Protein AF-0000000086138116 (afdb_homodimer)

Secondary structure (DSSP, 8-state):
--SGGG-S-----TTHHHHHHHHHHHHHHHTT--HHHHTTHHHH-HHHHHHHH-TT--HHHHHHHHHHHHHHHHHHHHHHTSTTTT-HHHHHHHHHHHHHHHHS-PPPPPTTT-HHHHHHHHHHHHHHHTS-HHHHHHHHHHHHHHHHHHHHHHHHTT--PPP-HHHHHHHHHHHS--HHHHHHHHHHHT----HHHHT-HHHHHHHHHHHHHHHHHHHHHHHHHHHHHT---SHHHHHHTTT--HHHHHHHHHHHHHHHHHHHHHHHHH-----HHHHHHHHHHHHHHHHHHHHHHHHHHHSTTTSGGGHHHHHHH--------/--SGGG-S-----TTHHHHHHHHHHHHHHHTT--HHHHTTHHHH-HHHHHHHH-TT--HHHHHHHHHHHHHHHHHHHHHHTSTTTT-HHHHHHHHHHHHHHHHS-PPPPPTTT-HHHHHHHHHHHHHHHTS-HHHHHHHHHHHHHHHHHHHHHHHHTT--PPP-HHHHHHHHHHHS--HHHHHHHHHHHT----HHHHT-HHHHHHHHHHHHHHHHHHHHHHHHHHHHHT---SHHHHHHTTT--HHHHHHHHHHHHHHHHHHHHHHHHH-----HHHHHHHHHHHHHHHHHHHHHHHHHHHSTTTSGGGHHHHHHH--------

Radius of gyration: 28.91 Å; Cα contacts (8 Å, |Δi|>4): 802; chains: 2; bounding box: 52×87×68 Å

Organism: Cryphonectria parasitica (strain ATCC 38755 / EP155) (NCBI:txid660469)

Foldseek 3Di:
DCDFLNVDDFAFAPCLVVLLVVLLVVLCVLQVDDPVVSVCSSLLSLLRLLRLLANPFDSLLSNLLSLVVVLVVVVLCCCVPRPCVQPLPVLVVVLVVLLCLLVDPDDQDDSVPPSSSNSSNVSNVLLVVQDDPVLSVQLSVLSNLQSVLSSVNSVCVPPPDQDALVRLLVSQLSPVSLLNSLSSNCSRNRHDADPVLCPDPLLVLLLSLLSSLLLLLVLVLQVQVCVVVVNCSGQLNNVVVVVDDSVRSVVVSVVVNVVSSVSNVVSVVPRDDDDDPNVVVSVSSSVSSSSSSNSSNVSSLSHCPRPHPCSVVCVVVVDDDHDDD/DCDFLNVDDFAFAPCLVVLLVVLLVVLCVLQVDDPVRSVCSSLLSLLRLLRLLANPFDSLLSNLLSLVVVLVVVVLCCCVPRPCVQPLPVLVVVLVVLLCLLVDPDDQDDSVPPSSSNSSNVSNVSLVVQDDPVLSVQLSVLSNLQSVLSSVNSVCVVPPDQDALVRLLVSQLSPVSLLNSLSSNCSRNRHDADPVLCPDPLLVLLLSLLSSLLLLLVLVLQVQVCVVVVNCSGQLNNVVVVVDDSVRSVVVSVVVNVVSSVSNVVSVVPRDDPDDPNVVVSVSSSVSSSSSSNSSNVSSLSHCPRPHPCSVVCVVVVDDDHDDD

pLDDT: mean 93.48, std 6.86, range [61.19, 98.88]

InterPro domains:
  IPR008949 Isoprenoid synthase domain superfamily [G3DSA:1.10.600.10] (4-320)
  IPR008949 Isoprenoid synthase domain superfamily [SSF48576] (12-315)
  IPR034686 Terpene cyclase-like 2 [PTHR35201] (12-308)
  IPR034686 Terpene cyclase-like 2 [SFLDG01020] (8-310)

Structure (mmCIF, N/CA/C/O backbone):
data_AF-0000000086138116-model_v1
#
loop_
_entity.id
_entity.type
_entity.pdbx_description
1 polymer 'Terpene synthase'
#
loop_
_atom_site.group_PDB
_atom_site.id
_atom_site.type_symbol
_atom_site.label_atom_id
_atom_site.label_alt_id
_atom_site.label_comp_id
_atom_site.label_asym_id
_atom_site.label_entity_id
_atom_site.label_seq_id
_atom_site.pdbx_PDB_ins_code
_atom_site.Cartn_x
_atom_site.Cartn_y
_atom_site.Cartn_z
_atom_site.occupancy
_atom_site.B_iso_or_equiv
_atom_site.auth_seq_id
_atom_site.auth_comp_id
_atom_site.auth_asym_id
_atom_site.auth_atom_id
_atom_site.pdbx_PDB_model_num
ATOM 1 N N . MET A 1 1 ? -13.336 -13.117 -1.525 1 93.38 1 MET A N 1
ATOM 2 C CA . MET A 1 1 ? -12.078 -13.227 -2.262 1 93.38 1 MET A CA 1
ATOM 3 C C . MET A 1 1 ? -11.562 -11.844 -2.656 1 93.38 1 MET A C 1
ATOM 5 O O . MET A 1 1 ? -10.367 -11.68 -2.92 1 93.38 1 MET A O 1
ATOM 9 N N . PHE A 1 2 ? -12.406 -10.797 -2.779 1 92.88 2 PHE A N 1
ATOM 10 C CA . PHE A 1 2 ? -12.039 -9.43 -3.102 1 92.88 2 PHE A CA 1
ATOM 11 C C . PHE A 1 2 ? -12.156 -8.531 -1.873 1 92.88 2 PHE A C 1
ATOM 13 O O . PHE A 1 2 ? -12.891 -7.543 -1.887 1 92.88 2 PHE A O 1
ATOM 20 N N . ALA A 1 3 ? -11.539 -8.875 -0.827 1 94.94 3 ALA A N 1
ATOM 21 C CA . ALA A 1 3 ? -11.586 -8.117 0.423 1 94.94 3 ALA A CA 1
ATOM 22 C C . ALA A 1 3 ? -10.188 -7.773 0.912 1 94.94 3 ALA A C 1
ATOM 24 O O . ALA A 1 3 ? -9.203 -8.367 0.469 1 94.94 3 ALA A O 1
ATOM 25 N N . SER A 1 4 ? -10.117 -6.754 1.83 1 96.31 4 SER A N 1
ATOM 26 C CA . SER A 1 4 ? -8.867 -6.371 2.473 1 96.31 4 SER A CA 1
ATOM 27 C C . SER A 1 4 ? -7.766 -6.137 1.443 1 96.31 4 SER A C 1
ATOM 29 O O . SER A 1 4 ? -7.945 -5.355 0.504 1 96.31 4 SER A O 1
ATOM 31 N N . ILE A 1 5 ? -6.664 -6.824 1.497 1 97 5 ILE A N 1
ATOM 32 C CA . ILE A 1 5 ? -5.516 -6.562 0.633 1 97 5 ILE A CA 1
ATOM 33 C C . ILE A 1 5 ? -5.859 -6.938 -0.807 1 97 5 ILE A C 1
ATOM 35 O O . ILE A 1 5 ? -5.137 -6.574 -1.738 1 97 5 ILE A O 1
ATOM 39 N N . MET A 1 6 ? -6.957 -7.656 -1.007 1 97.56 6 MET A N 1
ATOM 40 C CA . MET A 1 6 ? -7.359 -8.102 -2.338 1 97.56 6 MET A CA 1
ATOM 41 C C . MET A 1 6 ? -8.453 -7.199 -2.906 1 97.56 6 MET A C 1
ATOM 43 O O . MET A 1 6 ? -9 -7.477 -3.975 1 97.56 6 MET A O 1
ATOM 47 N N . SER A 1 7 ? -8.828 -6.137 -2.262 1 96.38 7 SER A N 1
ATOM 48 C CA . SER A 1 7 ? -9.914 -5.266 -2.695 1 96.38 7 SER A CA 1
ATOM 49 C C . SER A 1 7 ? -9.398 -4.145 -3.594 1 96.38 7 SER A C 1
ATOM 51 O O . SER A 1 7 ? -10.188 -3.354 -4.117 1 96.38 7 SER A O 1
ATOM 53 N N . VAL A 1 8 ? -8.164 -4.086 -3.836 1 94.62 8 VAL A N 1
ATOM 54 C CA . VAL A 1 8 ? -7.566 -3.01 -4.621 1 94.62 8 VAL A CA 1
ATOM 55 C C . VAL A 1 8 ? -7.766 -3.281 -6.109 1 94.62 8 VAL A C 1
ATOM 57 O O . VAL A 1 8 ? -7.738 -4.434 -6.543 1 94.62 8 VAL A O 1
ATOM 60 N N . ASP A 1 9 ? -7.996 -2.221 -6.859 1 91.88 9 ASP A N 1
ATOM 61 C CA . ASP A 1 9 ? -7.977 -2.33 -8.312 1 91.88 9 ASP A CA 1
ATOM 62 C C . ASP A 1 9 ? -6.547 -2.367 -8.844 1 91.88 9 ASP A C 1
ATOM 64 O O . ASP A 1 9 ? -5.816 -1.376 -8.75 1 91.88 9 ASP A O 1
ATOM 68 N N . PRO A 1 10 ? -6.168 -3.496 -9.391 1 94.81 10 PRO A N 1
ATOM 69 C CA . PRO A 1 10 ? -4.754 -3.59 -9.758 1 94.81 10 PRO A CA 1
ATOM 70 C C . PRO A 1 10 ? -4.422 -2.818 -11.039 1 94.81 10 PRO A C 1
ATOM 72 O O . PRO A 1 10 ? -5.227 -2.791 -11.969 1 94.81 10 PRO A O 1
ATOM 75 N N . PRO A 1 11 ? -3.342 -2.15 -11.031 1 95 11 PRO A N 1
ATOM 76 C CA . PRO A 1 11 ? -2.861 -1.578 -12.289 1 95 11 PRO A CA 1
ATOM 77 C C . PRO A 1 11 ? -2.453 -2.645 -13.305 1 95 11 PRO A C 1
ATOM 79 O O . PRO A 1 11 ? -2.135 -3.773 -12.922 1 95 11 PRO A O 1
ATOM 82 N N . VAL A 1 12 ? -2.514 -2.246 -14.555 1 97.62 12 VAL A N 1
ATOM 83 C CA . VAL A 1 12 ? -2.119 -3.135 -15.641 1 97.62 12 VAL A CA 1
ATOM 84 C C . VAL A 1 12 ? -0.941 -2.527 -16.406 1 97.62 12 VAL A C 1
ATOM 86 O O . VAL A 1 12 ? -0.923 -1.325 -16.672 1 97.62 12 VAL A O 1
ATOM 89 N N . ASN A 1 13 ? -0.011 -3.359 -16.719 1 98.62 13 ASN A N 1
ATOM 90 C CA . ASN A 1 13 ? 1.185 -2.91 -17.422 1 98.62 13 ASN A CA 1
ATOM 91 C C . ASN A 1 13 ? 0.837 -2.266 -18.75 1 98.62 13 ASN A C 1
ATOM 93 O O . ASN A 1 13 ? 0.052 -2.818 -19.531 1 98.62 13 ASN A O 1
ATOM 97 N N . LYS A 1 14 ? 1.437 -1.126 -19.062 1 97.88 14 LYS A N 1
ATOM 98 C CA . LYS A 1 14 ? 1.101 -0.346 -20.25 1 97.88 14 LYS A CA 1
ATOM 99 C C . LYS A 1 14 ? 1.494 -1.088 -21.531 1 97.88 14 LYS A C 1
ATOM 101 O O . LYS A 1 14 ? 0.984 -0.788 -22.609 1 97.88 14 LYS A O 1
ATOM 106 N N . HIS A 1 15 ? 2.324 -2.072 -21.453 1 98.62 15 HIS A N 1
ATOM 107 C CA . HIS A 1 15 ? 2.816 -2.795 -22.625 1 98.62 15 HIS A CA 1
ATOM 108 C C . HIS A 1 15 ? 2 -4.059 -22.875 1 98.62 15 HIS A C 1
ATOM 110 O O . HIS A 1 15 ? 2.352 -4.867 -23.734 1 98.62 15 HIS A O 1
ATOM 116 N N . HIS A 1 16 ? 0.944 -4.242 -22.141 1 98.44 16 HIS A N 1
ATOM 117 C CA . HIS A 1 16 ? 0.145 -5.461 -22.125 1 98.44 16 HIS A CA 1
ATOM 118 C C . HIS A 1 16 ? -0.207 -5.918 -23.531 1 98.44 16 HIS A C 1
AT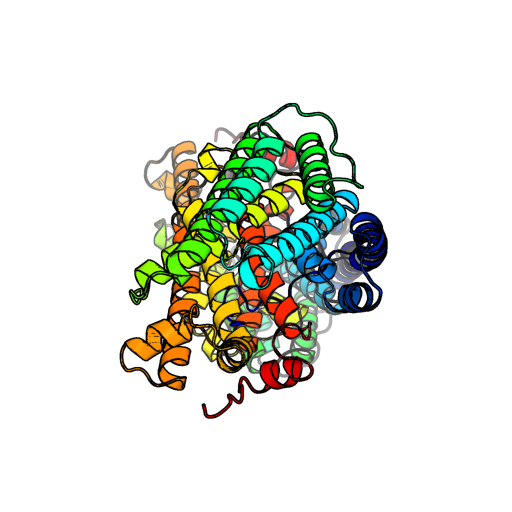OM 120 O O . HIS A 1 16 ? 0.127 -7.035 -23.922 1 98.44 16 HIS A O 1
ATOM 126 N N . GLU A 1 17 ? -0.745 -5.051 -24.344 1 98 17 GLU A N 1
ATOM 127 C CA . GLU A 1 17 ? -1.281 -5.43 -25.641 1 98 17 GLU A CA 1
ATOM 128 C C . GLU A 1 17 ? -0.167 -5.848 -26.594 1 98 17 GLU A C 1
ATOM 130 O O . GLU A 1 17 ? -0.293 -6.852 -27.312 1 98 17 GLU A O 1
ATOM 135 N N . LYS A 1 18 ? 0.854 -5.074 -26.656 1 98.5 18 LYS A N 1
ATOM 136 C CA . LYS A 1 18 ? 1.974 -5.387 -27.531 1 98.5 18 LYS A CA 1
ATOM 137 C C . LYS A 1 18 ? 2.615 -6.719 -27.156 1 98.5 18 LYS A C 1
ATOM 139 O O . LYS A 1 18 ? 2.832 -7.574 -28.016 1 98.5 18 LYS A O 1
ATOM 144 N N . VAL A 1 19 ? 2.896 -6.914 -25.906 1 98.69 19 VAL A N 1
ATOM 145 C CA . VAL A 1 19 ? 3.582 -8.109 -25.438 1 98.69 19 VAL A CA 1
ATOM 146 C C . VAL A 1 19 ? 2.686 -9.328 -25.625 1 98.69 19 VAL A C 1
ATOM 148 O O . VAL A 1 19 ? 3.166 -10.414 -25.953 1 98.69 19 VAL A O 1
ATOM 151 N N . LYS A 1 20 ? 1.427 -9.133 -25.391 1 98.31 20 LYS A N 1
ATOM 152 C CA . LYS A 1 20 ? 0.468 -10.219 -25.594 1 98.31 20 LYS A CA 1
ATOM 153 C C . LYS A 1 20 ? 0.568 -10.773 -27.016 1 98.31 20 LYS A C 1
ATOM 155 O O . LYS A 1 20 ? 0.755 -11.984 -27.203 1 98.31 20 LYS A O 1
ATOM 160 N N . ARG A 1 21 ? 0.521 -9.922 -27.984 1 98.12 21 ARG A N 1
ATOM 161 C CA . ARG A 1 21 ? 0.552 -10.336 -29.375 1 98.12 21 ARG A CA 1
ATOM 162 C C . ARG A 1 21 ? 1.861 -11.047 -29.719 1 98.12 21 ARG A C 1
ATOM 164 O O . ARG A 1 21 ? 1.858 -12.094 -30.359 1 98.12 21 ARG A O 1
ATOM 171 N N . GLU A 1 22 ? 2.898 -10.5 -29.234 1 98.44 22 GLU A N 1
ATOM 172 C CA . GLU A 1 22 ? 4.219 -11.055 -29.531 1 98.44 22 GLU A CA 1
ATOM 173 C C . GLU A 1 22 ? 4.406 -12.414 -28.875 1 98.44 22 GLU A C 1
ATOM 175 O O . GLU A 1 22 ? 4.914 -13.352 -29.5 1 98.44 22 GLU A O 1
ATOM 180 N N . ALA A 1 23 ? 4.043 -12.523 -27.641 1 98.62 23 ALA A N 1
ATOM 181 C CA . ALA A 1 23 ? 4.219 -13.758 -26.891 1 98.62 23 ALA A CA 1
ATOM 182 C C . ALA A 1 23 ? 3.344 -14.875 -27.453 1 98.62 23 ALA A C 1
ATOM 184 O O . ALA A 1 23 ? 3.777 -16.031 -27.547 1 98.62 23 ALA A O 1
ATOM 185 N N . GLU A 1 24 ? 2.133 -14.555 -27.812 1 98.19 24 GLU A N 1
ATOM 186 C CA . GLU A 1 24 ? 1.207 -15.539 -28.344 1 98.19 24 GLU A CA 1
ATOM 187 C C . GLU A 1 24 ? 1.712 -16.094 -29.672 1 98.19 24 GLU A C 1
ATOM 189 O O . GLU A 1 24 ? 1.676 -17.312 -29.906 1 98.19 24 GLU A O 1
ATOM 194 N N . THR A 1 25 ? 2.152 -15.203 -30.531 1 98.12 25 THR A N 1
ATOM 195 C CA . THR A 1 25 ? 2.705 -15.633 -31.812 1 98.12 25 THR A CA 1
ATOM 196 C C . THR A 1 25 ? 3.91 -16.547 -31.594 1 98.12 25 THR A C 1
ATOM 198 O O . THR A 1 25 ? 4.02 -17.594 -32.25 1 98.12 25 THR A O 1
ATOM 201 N N . TRP A 1 26 ? 4.723 -16.188 -30.766 1 98.31 26 TRP A N 1
ATOM 202 C CA . TRP A 1 26 ? 5.965 -16.906 -30.516 1 98.31 26 TRP A CA 1
ATOM 203 C C . TRP A 1 26 ? 5.676 -18.297 -29.922 1 98.31 26 TRP A C 1
ATOM 205 O O . TRP A 1 26 ? 6.266 -19.281 -30.359 1 98.31 26 TRP A O 1
ATOM 215 N N . ILE A 1 27 ? 4.809 -18.391 -28.938 1 98.38 27 ILE A N 1
ATOM 216 C CA . ILE A 1 27 ? 4.582 -19.641 -28.25 1 98.38 27 ILE A CA 1
ATOM 217 C C . ILE A 1 27 ? 3.883 -20.641 -29.172 1 98.38 27 ILE A C 1
ATOM 219 O O . ILE A 1 27 ? 4.172 -21.828 -29.156 1 98.38 27 ILE A O 1
ATOM 223 N N . ILE A 1 28 ? 2.934 -20.141 -30 1 98 28 ILE A N 1
ATOM 224 C CA . ILE A 1 28 ? 2.221 -20.969 -30.969 1 98 28 ILE A CA 1
ATOM 225 C C . ILE A 1 28 ? 3.209 -21.578 -31.953 1 98 28 ILE A C 1
ATOM 227 O O . ILE A 1 28 ? 3.154 -22.781 -32.25 1 98 28 ILE A O 1
ATOM 231 N N . LYS A 1 29 ? 4.09 -20.75 -32.406 1 97.31 29 LYS A N 1
ATOM 232 C CA . LYS A 1 29 ? 5.094 -21.203 -33.375 1 97.31 29 LYS A CA 1
ATOM 233 C C . LYS A 1 29 ? 6.094 -22.156 -32.719 1 97.31 29 LYS A C 1
ATOM 235 O O . LYS A 1 29 ? 6.41 -23.203 -33.281 1 97.31 29 LYS A O 1
ATOM 240 N N . THR A 1 30 ? 6.605 -21.844 -31.594 1 97.5 30 THR A N 1
ATOM 241 C CA . THR A 1 30 ? 7.664 -22.578 -30.906 1 97.5 30 THR A CA 1
ATOM 242 C C . THR A 1 30 ? 7.18 -23.969 -30.484 1 97.5 30 THR A C 1
ATOM 244 O O . THR A 1 30 ? 7.906 -24.953 -30.625 1 97.5 30 THR A O 1
ATOM 247 N N . LEU A 1 31 ? 5.941 -24.047 -30.016 1 97.19 31 LEU A N 1
ATOM 248 C CA . LEU A 1 31 ? 5.406 -25.328 -29.562 1 97.19 31 LEU A CA 1
ATOM 249 C C . LEU A 1 31 ? 4.715 -26.062 -30.703 1 97.19 31 LEU A C 1
ATOM 251 O O . LEU A 1 31 ? 4.219 -27.172 -30.516 1 97.19 31 LEU A O 1
ATOM 255 N N . LYS A 1 32 ? 4.645 -25.469 -31.844 1 96.25 32 LYS A N 1
ATOM 256 C CA . LYS A 1 32 ? 4.004 -26.047 -33.031 1 96.25 32 LYS A CA 1
ATOM 257 C C . LYS A 1 32 ? 2.582 -26.5 -32.688 1 96.25 32 LYS A C 1
ATOM 259 O O . LYS A 1 32 ? 2.221 -27.656 -32.969 1 96.25 32 LYS A O 1
ATOM 264 N N . LEU A 1 33 ? 1.856 -25.625 -32.125 1 96.5 33 LEU A N 1
ATOM 265 C CA . LEU A 1 33 ? 0.501 -25.953 -31.703 1 96.5 33 LEU A CA 1
ATOM 266 C C . LEU A 1 33 ? -0.414 -26.156 -32.906 1 96.5 33 LEU A C 1
ATOM 268 O O . LEU A 1 33 ? -0.307 -25.438 -33.906 1 96.5 33 LEU A O 1
ATOM 272 N N . LYS A 1 34 ? -1.22 -27.172 -32.719 1 94.94 34 LYS A N 1
ATOM 273 C CA . LYS A 1 34 ? -2.25 -27.391 -33.719 1 94.94 34 LYS A CA 1
ATOM 274 C C . LYS A 1 34 ? -3.309 -26.297 -33.688 1 94.94 34 LYS A C 1
ATOM 276 O O . LYS A 1 34 ? -3.387 -25.547 -32.688 1 94.94 34 LYS A O 1
ATOM 281 N N . GLU A 1 35 ? -3.98 -26.266 -34.656 1 94.38 35 GLU A N 1
ATOM 282 C CA . GLU A 1 35 ? -4.969 -25.203 -34.844 1 94.38 35 GLU A CA 1
ATOM 283 C C . GLU A 1 35 ? -5.906 -25.125 -33.625 1 94.38 35 GLU A C 1
ATOM 285 O O . GLU A 1 35 ? -6.191 -24.031 -33.125 1 94.38 35 GLU A O 1
ATOM 290 N N . GLU A 1 36 ? -6.41 -26.234 -33.281 1 92.5 36 GLU A N 1
ATOM 291 C CA . GLU A 1 36 ? -7.359 -26.266 -32.188 1 92.5 36 GLU A CA 1
ATOM 292 C C . GLU A 1 36 ? -6.734 -25.719 -30.891 1 92.5 36 GLU A C 1
ATOM 294 O O . GLU A 1 36 ? -7.379 -24.984 -30.141 1 92.5 36 GLU A O 1
ATOM 299 N N . GLU A 1 37 ? -5.543 -26.047 -30.641 1 92.5 37 GLU A N 1
ATOM 300 C CA . GLU A 1 37 ? -4.82 -25.578 -29.453 1 92.5 37 GLU A CA 1
ATOM 301 C C . GLU A 1 37 ? -4.453 -24.109 -29.578 1 92.5 37 GLU A C 1
ATOM 303 O O . GLU A 1 37 ? -4.52 -23.359 -28.609 1 92.5 37 GLU A O 1
ATOM 308 N N . ALA A 1 38 ? -4.027 -23.719 -30.75 1 95.62 38 ALA A N 1
ATOM 309 C CA . ALA A 1 38 ? -3.621 -22.344 -31 1 95.62 38 ALA A CA 1
ATOM 310 C C . ALA A 1 38 ? -4.781 -21.375 -30.781 1 95.62 38 ALA A C 1
ATOM 312 O O . ALA A 1 38 ? -4.574 -20.25 -30.328 1 95.62 38 ALA A O 1
ATOM 313 N N . ARG A 1 39 ? -5.922 -21.828 -31.016 1 93.81 39 ARG A N 1
ATOM 314 C CA . ARG A 1 39 ? -7.105 -20.984 -30.891 1 93.81 39 ARG A CA 1
ATOM 315 C C . ARG A 1 39 ? -7.41 -20.688 -29.422 1 93.81 39 ARG A C 1
ATOM 317 O O . ARG A 1 39 ? -8.086 -19.719 -29.109 1 93.81 39 ARG A O 1
ATOM 324 N N . LYS A 1 40 ? -6.867 -21.453 -28.547 1 91.88 40 LYS A N 1
ATOM 325 C CA . LYS A 1 40 ? -7.125 -21.297 -27.125 1 91.88 40 LYS A CA 1
ATOM 326 C C . LYS A 1 40 ? -6.172 -20.281 -26.5 1 91.88 40 LYS A C 1
ATOM 328 O O . LYS A 1 40 ? -6.445 -19.75 -25.422 1 91.88 40 LYS A O 1
ATOM 333 N N . ILE A 1 41 ? -5.117 -20 -27.188 1 95.44 41 ILE A N 1
ATOM 334 C CA . ILE A 1 41 ? -4.027 -19.219 -26.609 1 95.44 41 ILE A CA 1
ATOM 335 C C . ILE A 1 41 ? -4.496 -17.797 -26.344 1 95.44 41 ILE A C 1
ATOM 337 O O . ILE A 1 41 ? -4.363 -17.281 -25.234 1 95.44 41 ILE A O 1
ATOM 341 N N . PRO A 1 42 ? -5.152 -17.141 -27.297 1 92.69 42 PRO A N 1
ATOM 342 C CA . PRO A 1 42 ? -5.602 -15.766 -27.031 1 92.69 42 PRO A CA 1
ATOM 343 C C . PRO A 1 42 ? -6.648 -15.688 -25.922 1 92.69 42 PRO A C 1
ATOM 345 O O . PRO A 1 42 ? -6.719 -14.695 -25.203 1 92.69 42 PRO A O 1
ATOM 348 N N . LYS A 1 43 ? -7.332 -16.719 -25.734 1 90.44 43 LYS A N 1
ATOM 349 C CA . LYS A 1 43 ? -8.391 -16.734 -24.734 1 90.44 43 LYS A CA 1
ATOM 350 C C . LYS A 1 43 ? -7.809 -16.812 -23.328 1 90.44 43 LYS A C 1
ATOM 352 O O . LYS A 1 43 ? -8.43 -16.359 -22.359 1 90.44 43 LYS A O 1
ATOM 357 N N . MET A 1 44 ? -6.66 -17.344 -23.234 1 92.25 44 MET A N 1
ATOM 358 C CA . MET A 1 44 ? -6.008 -17.469 -21.938 1 92.25 44 MET A CA 1
ATOM 359 C C . MET A 1 44 ? -5.516 -16.109 -21.422 1 92.25 44 MET A C 1
ATOM 361 O O . MET A 1 44 ? -5.52 -15.859 -20.219 1 92.25 44 MET A O 1
ATOM 365 N N . ASP A 1 45 ? -5.07 -15.227 -22.359 1 94.62 45 ASP A N 1
ATOM 366 C CA . ASP A 1 45 ? -4.559 -13.891 -22.062 1 94.62 45 ASP A CA 1
ATOM 367 C C . ASP A 1 45 ? -3.637 -13.906 -20.859 1 94.62 45 ASP A C 1
ATOM 369 O O . ASP A 1 45 ? -3.836 -13.141 -19.906 1 94.62 45 ASP A O 1
ATOM 373 N N . LEU A 1 46 ? -2.619 -14.688 -20.891 1 97.44 46 LEU A N 1
ATOM 374 C CA . LEU A 1 46 ? -1.66 -14.773 -19.797 1 97.44 46 LEU A CA 1
ATOM 375 C C . LEU A 1 46 ? -0.89 -13.469 -19.641 1 97.44 46 LEU A C 1
ATOM 377 O O . LEU A 1 46 ? -0.34 -13.188 -18.562 1 97.44 46 LEU A O 1
ATOM 381 N N . ALA A 1 47 ? -0.904 -12.688 -20.656 1 98.19 47 ALA A N 1
ATOM 382 C CA . ALA A 1 47 ? -0.286 -11.367 -20.562 1 98.19 47 ALA A CA 1
ATOM 383 C C . ALA A 1 47 ? -1.028 -10.484 -19.562 1 98.19 47 ALA A C 1
ATOM 385 O O . ALA A 1 47 ? -0.421 -9.641 -18.906 1 98.19 47 ALA A O 1
ATOM 386 N N . TYR A 1 48 ? -2.297 -10.711 -19.469 1 97.62 48 TYR A N 1
ATOM 387 C CA . TYR A 1 48 ? -3.09 -9.922 -18.531 1 97.62 48 TYR A CA 1
ATOM 388 C C . TYR A 1 48 ? -2.676 -10.211 -17.094 1 97.62 48 TYR A C 1
ATOM 390 O O . TYR A 1 48 ? -2.438 -9.289 -16.312 1 97.62 48 TYR A O 1
ATOM 398 N N . VAL A 1 49 ? -2.562 -11.453 -16.688 1 97.75 49 VAL A N 1
ATOM 399 C CA . VAL A 1 49 ? -2.143 -11.812 -15.336 1 97.75 49 VAL A CA 1
ATOM 400 C C . VAL A 1 49 ? -0.744 -11.266 -15.062 1 97.75 49 VAL A C 1
ATOM 402 O O . VAL A 1 49 ? -0.501 -10.664 -14.016 1 97.75 49 VAL A O 1
ATOM 405 N N . ALA A 1 50 ? 0.119 -11.438 -16.016 1 98.69 50 ALA A N 1
ATOM 406 C CA . ALA A 1 50 ? 1.484 -10.938 -15.875 1 98.69 50 ALA A CA 1
ATOM 407 C C . ALA A 1 50 ? 1.501 -9.422 -15.711 1 98.69 50 ALA A C 1
ATOM 409 O O . ALA A 1 50 ? 2.322 -8.875 -14.969 1 98.69 50 ALA A O 1
ATOM 410 N N . SER A 1 51 ? 0.601 -8.75 -16.406 1 98.75 51 SER A N 1
ATOM 411 C CA . SER A 1 51 ? 0.543 -7.293 -16.375 1 98.75 51 SER A CA 1
ATOM 412 C C . SER A 1 51 ? 0.15 -6.785 -14.992 1 98.75 51 SER A C 1
ATOM 414 O O . SER A 1 51 ? 0.507 -5.672 -14.609 1 98.75 51 SER A O 1
ATOM 416 N N . ILE A 1 52 ? -0.568 -7.594 -14.289 1 98.44 52 ILE A N 1
ATOM 417 C CA . ILE A 1 52 ? -0.94 -7.242 -12.922 1 98.44 52 ILE A CA 1
ATOM 418 C C . ILE A 1 52 ? 0.212 -7.562 -11.977 1 98.44 52 ILE A C 1
ATOM 420 O O . ILE A 1 52 ? 0.454 -6.832 -11.016 1 98.44 52 ILE A O 1
ATOM 424 N N . TRP A 1 53 ? 0.957 -8.656 -12.281 1 98.69 53 TRP A N 1
ATOM 425 C CA . TRP A 1 53 ? 2.102 -9.039 -11.461 1 98.69 53 TRP A CA 1
ATOM 426 C C . TRP A 1 53 ? 3.18 -7.965 -11.5 1 98.69 53 TRP A C 1
ATOM 428 O O . TRP A 1 53 ? 3.807 -7.672 -10.477 1 98.69 53 TRP A O 1
ATOM 438 N N . VAL A 1 54 ? 3.373 -7.387 -12.719 1 98.69 54 VAL A N 1
ATOM 439 C CA . VAL A 1 54 ? 4.527 -6.512 -12.906 1 98.69 54 VAL A CA 1
ATOM 440 C C . VAL A 1 54 ? 4.102 -5.254 -13.664 1 98.69 54 VAL A C 1
ATOM 442 O O . VAL A 1 54 ? 4.613 -4.977 -14.75 1 98.69 54 VAL A O 1
ATOM 445 N N . PRO A 1 55 ? 3.291 -4.438 -13.039 1 98.19 55 PRO A N 1
ATOM 446 C CA . PRO A 1 55 ? 2.666 -3.305 -13.727 1 98.19 55 PRO A CA 1
ATOM 447 C C . PRO A 1 55 ? 3.68 -2.258 -14.18 1 98.19 55 PRO A C 1
ATOM 449 O O . PRO A 1 55 ? 3.436 -1.535 -15.148 1 98.19 55 PRO A O 1
ATOM 452 N N . ASP A 1 56 ? 4.84 -2.209 -13.562 1 96.81 56 ASP A N 1
ATOM 453 C CA . ASP A 1 56 ? 5.797 -1.151 -13.875 1 96.81 56 ASP A CA 1
ATOM 454 C C . ASP A 1 56 ? 6.992 -1.705 -14.648 1 96.81 56 ASP A C 1
ATOM 456 O O . ASP A 1 56 ? 7.969 -0.991 -14.883 1 96.81 56 ASP A O 1
ATOM 460 N N . ALA A 1 57 ? 6.926 -2.93 -14.938 1 98.31 57 ALA A N 1
ATOM 461 C CA . ALA A 1 57 ? 8.039 -3.545 -15.648 1 98.31 57 ALA A CA 1
ATOM 462 C C . ALA A 1 57 ? 8.148 -2.996 -17.062 1 98.31 57 ALA A C 1
ATOM 464 O O . ALA A 1 57 ? 7.148 -2.602 -17.672 1 98.31 57 ALA A O 1
ATOM 465 N N . ASP A 1 58 ? 9.336 -2.994 -17.625 1 98.31 58 ASP A N 1
ATOM 466 C CA . ASP A 1 58 ? 9.531 -2.652 -19.031 1 98.31 58 ASP A CA 1
ATOM 467 C C . ASP A 1 58 ? 9.055 -3.783 -19.938 1 98.31 58 ASP A C 1
ATOM 469 O O . ASP A 1 58 ? 8.602 -4.824 -19.453 1 98.31 58 ASP A O 1
ATOM 473 N N . GLU A 1 59 ? 9.125 -3.564 -21.188 1 98.31 59 GLU A N 1
ATOM 474 C CA . GLU A 1 59 ? 8.609 -4.5 -22.172 1 98.31 59 GLU A CA 1
ATOM 475 C C . GLU A 1 59 ? 9.281 -5.867 -22.047 1 98.31 59 GLU A C 1
ATOM 477 O O . GLU A 1 59 ? 8.602 -6.898 -22.047 1 98.31 59 GLU A O 1
ATOM 482 N N . GLU A 1 60 ? 10.562 -5.887 -21.922 1 98.06 60 GLU A N 1
ATOM 483 C CA . GLU A 1 60 ? 11.305 -7.141 -21.828 1 98.06 60 GLU A CA 1
ATOM 484 C C . GLU A 1 60 ? 10.945 -7.891 -20.547 1 98.06 60 GLU A C 1
ATOM 486 O O . GLU A 1 60 ? 10.836 -9.117 -20.547 1 98.06 60 GLU A O 1
ATOM 491 N N . GLY A 1 61 ? 10.852 -7.184 -19.469 1 98.5 61 GLY A N 1
ATOM 492 C CA . GLY A 1 61 ? 10.453 -7.801 -18.219 1 98.5 61 GLY A CA 1
ATOM 493 C C . GLY A 1 61 ? 9.086 -8.461 -18.281 1 98.5 61 GLY A C 1
ATOM 494 O O . GLY A 1 61 ? 8.922 -9.602 -17.844 1 98.5 61 GLY A O 1
ATOM 495 N N . LEU A 1 62 ? 8.141 -7.742 -18.797 1 98.88 62 LEU A N 1
ATOM 496 C CA . LEU A 1 62 ? 6.805 -8.297 -18.953 1 98.88 62 LEU A CA 1
ATOM 497 C C . LEU A 1 62 ? 6.824 -9.508 -19.891 1 98.88 62 LEU A C 1
ATOM 499 O O . LEU A 1 62 ? 6.199 -10.531 -19.594 1 98.88 62 LEU A O 1
ATOM 503 N N . ARG A 1 63 ? 7.566 -9.391 -20.984 1 98.81 63 ARG A N 1
ATOM 504 C CA . ARG A 1 63 ? 7.645 -10.445 -21.984 1 98.81 63 ARG A CA 1
ATOM 505 C C . ARG A 1 63 ? 8.18 -11.742 -21.375 1 98.81 63 ARG A C 1
ATOM 507 O O . ARG A 1 63 ? 7.625 -12.82 -21.609 1 98.81 63 ARG A O 1
ATOM 514 N N . MET A 1 64 ? 9.211 -11.602 -20.625 1 98.62 64 MET A N 1
ATOM 515 C CA . MET A 1 64 ? 9.812 -12.773 -19.984 1 98.62 64 MET A CA 1
ATOM 516 C C . MET A 1 64 ? 8.82 -13.453 -19.047 1 98.62 64 MET A C 1
ATOM 518 O O . MET A 1 64 ? 8.711 -14.68 -19.047 1 98.62 64 MET A O 1
ATOM 522 N N . VAL A 1 65 ? 8.062 -12.727 -18.281 1 98.75 65 VAL A N 1
ATOM 523 C CA . VAL A 1 65 ? 7.082 -13.273 -17.344 1 98.75 65 VAL A CA 1
ATOM 524 C C . VAL A 1 65 ? 5.984 -14 -18.125 1 98.75 65 VAL A C 1
ATOM 526 O O . VAL A 1 65 ? 5.562 -15.094 -17.75 1 98.75 65 VAL A O 1
ATOM 529 N N . VAL A 1 66 ? 5.539 -13.414 -19.188 1 98.81 66 VAL A N 1
ATOM 530 C CA . VAL A 1 66 ? 4.48 -14.008 -20 1 98.81 66 VAL A CA 1
ATOM 531 C C . VAL A 1 66 ? 4.969 -15.328 -20.609 1 98.81 66 VAL A C 1
ATOM 533 O O . VAL A 1 66 ? 4.246 -16.328 -20.594 1 98.81 66 VAL A O 1
ATOM 536 N N . ASP A 1 67 ? 6.172 -15.297 -21.156 1 98.75 67 ASP A N 1
ATOM 537 C CA . ASP A 1 67 ? 6.738 -16.516 -21.734 1 98.75 67 ASP A CA 1
ATOM 538 C C . ASP A 1 67 ? 6.848 -17.625 -20.688 1 98.75 67 ASP A C 1
ATOM 540 O O . ASP A 1 67 ? 6.566 -18.781 -20.969 1 98.75 67 ASP A O 1
ATOM 544 N N . TRP A 1 68 ? 7.273 -17.25 -19.531 1 98.75 68 TRP A N 1
ATOM 545 C CA . TRP A 1 68 ? 7.367 -18.219 -18.438 1 98.75 68 TRP A CA 1
ATOM 546 C C . TRP A 1 68 ? 5.992 -18.781 -18.078 1 98.75 68 TRP A C 1
ATOM 548 O O . TRP A 1 68 ? 5.852 -19.969 -17.797 1 98.75 68 TRP A O 1
ATOM 558 N N . LEU A 1 69 ? 5.016 -17.922 -18.047 1 98.56 69 LEU A N 1
ATOM 559 C CA . LEU A 1 69 ? 3.654 -18.344 -17.75 1 98.56 69 LEU A CA 1
ATOM 560 C C . LEU A 1 69 ? 3.168 -19.375 -18.781 1 98.56 69 LEU A C 1
ATOM 562 O O . LEU A 1 69 ? 2.541 -20.359 -18.422 1 98.56 69 LEU A O 1
ATOM 566 N N . TYR A 1 70 ? 3.438 -19.094 -20.031 1 98.19 70 TYR A N 1
ATOM 567 C CA . TYR A 1 70 ? 3.078 -20.078 -21.031 1 98.19 70 TYR A CA 1
ATOM 568 C C . TYR A 1 70 ? 3.801 -21.406 -20.781 1 98.19 70 TYR A C 1
ATOM 570 O O . TYR A 1 70 ? 3.205 -22.469 -20.891 1 98.19 70 TYR A O 1
ATOM 578 N N . TRP A 1 71 ? 5.047 -21.281 -20.469 1 98.38 71 TRP A N 1
ATOM 579 C CA . TRP A 1 71 ? 5.789 -22.516 -20.172 1 98.38 71 TRP A CA 1
ATOM 580 C C . TRP A 1 71 ? 5.109 -23.312 -19.062 1 98.38 71 TRP A C 1
ATOM 582 O O . TRP A 1 71 ? 4.832 -24.5 -19.234 1 98.38 71 TRP A O 1
ATOM 592 N N . ILE A 1 72 ? 4.883 -22.688 -17.938 1 97.56 72 ILE A N 1
ATOM 593 C CA . ILE A 1 72 ? 4.434 -23.438 -16.766 1 97.56 72 ILE A CA 1
ATOM 594 C C . ILE A 1 72 ? 3.033 -23.984 -17.031 1 97.56 72 ILE A C 1
ATOM 596 O O . ILE A 1 72 ? 2.699 -25.078 -16.562 1 97.56 72 ILE A O 1
ATOM 600 N N . PHE A 1 73 ? 2.182 -23.312 -17.781 1 95 73 PHE A N 1
ATOM 601 C CA . PHE A 1 73 ? 0.849 -23.812 -18.109 1 95 73 PHE A CA 1
ATOM 602 C C . PHE A 1 73 ? 0.931 -25.094 -18.922 1 95 73 PHE A C 1
ATOM 604 O O . PHE A 1 73 ? 0.244 -26.078 -18.609 1 95 73 PHE A O 1
ATOM 611 N N . PHE A 1 74 ? 1.767 -25.109 -19.922 1 95.75 74 PHE A N 1
ATOM 612 C CA . PHE A 1 74 ? 1.916 -26.297 -20.75 1 95.75 74 PHE A CA 1
ATOM 613 C C . PHE A 1 74 ? 2.668 -27.391 -20 1 95.75 74 PHE A C 1
ATOM 615 O O . PHE A 1 74 ? 2.398 -28.578 -20.188 1 95.75 74 PHE A O 1
ATOM 622 N N . PHE A 1 75 ? 3.623 -26.938 -19.203 1 96.31 75 PHE A N 1
ATOM 623 C CA . PHE A 1 75 ? 4.375 -27.875 -18.391 1 96.31 75 PHE A CA 1
ATOM 624 C C . PHE A 1 75 ? 3.457 -28.594 -17.406 1 96.31 75 PHE A C 1
ATOM 626 O O . PHE A 1 75 ? 3.453 -29.828 -17.344 1 96.31 75 PHE A O 1
ATOM 633 N N . ASP A 1 76 ? 2.699 -27.875 -16.672 1 92.62 76 ASP A N 1
ATOM 634 C CA . ASP A 1 76 ? 1.77 -28.391 -15.68 1 92.62 76 ASP A CA 1
ATOM 635 C C . ASP A 1 76 ? 0.74 -29.328 -16.328 1 92.62 76 ASP A C 1
ATOM 637 O O . ASP A 1 76 ? 0.354 -30.328 -15.734 1 92.62 76 ASP A O 1
ATOM 641 N N . ASP A 1 77 ? 0.279 -28.984 -17.5 1 89.75 77 ASP A N 1
ATOM 642 C CA . ASP A 1 77 ? -0.737 -29.75 -18.203 1 89.75 77 ASP A CA 1
ATOM 643 C C . ASP A 1 77 ? -0.272 -31.188 -18.438 1 89.75 77 ASP A C 1
ATOM 645 O O . ASP A 1 77 ? -1.086 -32.125 -18.469 1 89.75 77 ASP A O 1
ATOM 649 N N . GLN A 1 78 ? 1.027 -31.359 -18.594 1 92 78 GLN A N 1
ATOM 650 C CA . GLN A 1 78 ? 1.559 -32.688 -18.812 1 92 78 GLN A CA 1
ATOM 651 C C . GLN A 1 78 ? 1.284 -33.594 -17.625 1 92 78 GLN A C 1
ATOM 653 O O . GLN A 1 78 ? 1.079 -34.812 -17.781 1 92 78 GLN A O 1
ATOM 658 N N . PHE A 1 79 ? 1.25 -33.031 -16.484 1 88.88 79 PHE A N 1
ATOM 659 C CA . PHE A 1 79 ? 1.125 -33.781 -15.242 1 88.88 79 PHE A CA 1
ATOM 660 C C . PHE A 1 79 ? -0.336 -33.906 -14.828 1 88.88 79 PHE A C 1
ATOM 662 O O . PHE A 1 79 ? -0.716 -34.875 -14.148 1 88.88 79 PHE A O 1
ATOM 669 N N . ASP A 1 80 ? -1.156 -33.031 -15.172 1 82.12 80 ASP A N 1
ATOM 670 C CA . ASP A 1 80 ? -2.559 -32.969 -14.773 1 82.12 80 ASP A CA 1
ATOM 671 C C . ASP A 1 80 ? -3.434 -33.781 -15.711 1 82.12 80 ASP A C 1
ATOM 673 O O . ASP A 1 80 ? -4.25 -34.594 -15.258 1 82.12 80 ASP A O 1
ATOM 677 N N . GLU A 1 81 ? -3.273 -33.562 -17 1 80.94 81 GLU A N 1
ATOM 678 C CA . GLU A 1 81 ? -4.184 -34.156 -17.969 1 80.94 81 GLU A CA 1
ATOM 679 C C . GLU A 1 81 ? -3.414 -34.844 -19.094 1 80.94 81 GLU A C 1
ATOM 681 O O . GLU A 1 81 ? -4.004 -35.562 -19.922 1 80.94 81 GLU A O 1
ATOM 686 N N . GLY A 1 82 ? -2.092 -34.719 -19.016 1 86.12 82 GLY A N 1
ATOM 687 C CA . GLY A 1 82 ? -1.309 -35.219 -20.125 1 86.12 82 GLY A CA 1
ATOM 688 C C . GLY A 1 82 ? -0.679 -36.562 -19.859 1 86.12 82 GLY A C 1
ATOM 689 O O . GLY A 1 82 ? -1.218 -37.375 -19.094 1 86.12 82 GLY A O 1
ATOM 690 N N . HIS A 1 83 ? 0.311 -36.812 -20.641 1 89.69 83 HIS A N 1
ATOM 691 C CA . HIS A 1 83 ? 0.908 -38.156 -20.734 1 89.69 83 HIS A CA 1
ATOM 692 C C . HIS A 1 83 ? 1.657 -38.5 -19.453 1 89.69 83 HIS A C 1
ATOM 694 O O . HIS A 1 83 ? 1.968 -39.656 -19.203 1 89.69 83 HIS A O 1
ATOM 700 N N . LEU A 1 84 ? 1.841 -37.531 -18.547 1 90.19 84 LEU A N 1
ATOM 701 C CA . LEU A 1 84 ? 2.623 -37.812 -17.344 1 90.19 84 LEU A CA 1
ATOM 702 C C . LEU A 1 84 ? 1.712 -38 -16.125 1 90.19 84 LEU A C 1
ATOM 704 O O . LEU A 1 84 ? 2.182 -38.344 -15.039 1 90.19 84 LEU A O 1
ATOM 708 N N . LYS A 1 85 ? 0.512 -37.844 -16.281 1 84.31 85 LYS A N 1
ATOM 709 C CA . LYS A 1 85 ? -0.462 -37.875 -15.195 1 84.31 85 LYS A CA 1
ATOM 710 C C . LYS A 1 85 ? -0.366 -39.188 -14.43 1 84.31 85 LYS A C 1
ATOM 712 O O . LYS A 1 85 ? -0.488 -39.219 -13.203 1 84.31 85 LYS A O 1
ATOM 717 N N . ASP A 1 86 ? -0.12 -40.312 -15.125 1 84.06 86 ASP A N 1
ATOM 718 C CA . ASP A 1 86 ? -0.064 -41.625 -14.508 1 84.06 86 ASP A CA 1
ATOM 719 C C . ASP A 1 86 ? 1.295 -42.281 -14.734 1 84.06 86 ASP A C 1
ATOM 721 O O . ASP A 1 86 ? 1.387 -43.5 -14.859 1 84.06 86 ASP A O 1
ATOM 725 N N . ASP A 1 87 ? 2.305 -41.5 -14.891 1 89.19 87 ASP A N 1
ATOM 726 C CA . ASP A 1 87 ? 3.646 -42 -15.164 1 89.19 87 ASP A CA 1
ATOM 727 C C . ASP A 1 87 ? 4.68 -41.344 -14.242 1 89.19 87 ASP A C 1
ATOM 729 O O . ASP A 1 87 ? 5.461 -40.5 -14.68 1 89.19 87 ASP A O 1
ATOM 733 N N . PRO A 1 88 ? 4.699 -41.812 -12.984 1 88.88 88 PRO A N 1
ATOM 734 C CA . PRO A 1 88 ? 5.617 -41.219 -12.016 1 88.88 88 PRO A CA 1
ATOM 735 C C . PRO A 1 88 ? 7.07 -41.219 -12.492 1 88.88 88 PRO A C 1
ATOM 737 O O . PRO A 1 88 ? 7.82 -40.281 -12.219 1 88.88 88 PRO A O 1
ATOM 740 N N . LYS A 1 89 ? 7.441 -42.344 -13.102 1 93 89 LYS A N 1
ATOM 741 C CA . LYS A 1 89 ? 8.812 -42.406 -13.602 1 93 89 LYS A CA 1
ATOM 742 C C . LYS A 1 89 ? 9.078 -41.344 -14.664 1 93 89 LYS A C 1
ATOM 744 O O . LYS A 1 89 ? 10.094 -40.656 -14.625 1 93 89 LYS A O 1
ATOM 749 N N . GLY A 1 90 ? 8.156 -41.281 -15.648 1 93.81 90 GLY A N 1
ATOM 750 C CA . GLY A 1 90 ? 8.281 -40.25 -16.672 1 93.81 90 GLY A CA 1
ATOM 751 C C . GLY A 1 90 ? 8.242 -38.844 -16.125 1 93.81 90 GLY A C 1
ATOM 752 O O . GLY A 1 90 ? 8.953 -37.969 -16.594 1 93.81 90 GLY A O 1
ATOM 753 N N . ALA A 1 91 ? 7.379 -38.688 -15.148 1 93.25 91 ALA A N 1
ATOM 754 C CA . ALA A 1 91 ? 7.273 -37.375 -14.492 1 93.25 91 ALA A CA 1
ATOM 755 C C . ALA A 1 91 ? 8.602 -36.969 -13.859 1 93.25 91 ALA A C 1
ATOM 757 O O . ALA A 1 91 ? 9.055 -35.844 -14.031 1 93.25 91 ALA A O 1
ATOM 758 N N . LYS A 1 92 ? 9.188 -37.844 -13.148 1 94.44 92 LYS A N 1
ATOM 759 C CA . LYS A 1 92 ? 10.469 -37.594 -12.5 1 94.44 92 LYS A CA 1
ATOM 760 C C . LYS A 1 92 ? 11.555 -37.25 -13.523 1 94.44 92 LYS A C 1
ATOM 762 O O . LYS A 1 92 ? 12.383 -36.375 -13.305 1 94.44 92 LYS A O 1
ATOM 767 N N . GLU A 1 93 ? 11.578 -37.969 -14.609 1 95.5 93 GLU A N 1
ATOM 768 C CA . GLU A 1 93 ? 12.562 -37.75 -15.664 1 95.5 93 GLU A CA 1
ATOM 769 C C . GLU A 1 93 ? 12.398 -36.375 -16.297 1 95.5 93 GLU A C 1
ATOM 771 O O . GLU A 1 93 ? 13.383 -35.656 -16.531 1 95.5 93 GLU A O 1
ATOM 776 N N . GLU A 1 94 ? 11.164 -36.031 -16.578 1 94.88 94 GLU A N 1
ATOM 777 C CA . GLU A 1 94 ? 10.891 -34.75 -17.172 1 94.88 94 GLU A CA 1
ATOM 778 C C . GLU A 1 94 ? 11.297 -33.594 -16.234 1 94.88 94 GLU A C 1
ATOM 780 O O . GLU A 1 94 ? 11.898 -32.625 -16.656 1 94.88 94 GLU A O 1
ATOM 785 N N . ILE A 1 95 ? 11.023 -33.75 -14.977 1 95.44 95 ILE A N 1
ATOM 786 C CA . ILE A 1 95 ? 11.352 -32.75 -13.969 1 95.44 95 ILE A CA 1
ATOM 787 C C . ILE A 1 95 ? 12.867 -32.625 -13.844 1 95.44 95 ILE A C 1
ATOM 789 O O . ILE A 1 95 ? 13.406 -31.516 -13.828 1 95.44 95 ILE A O 1
ATOM 793 N N . SER A 1 96 ? 13.5 -33.719 -13.75 1 94.75 96 SER A N 1
ATOM 794 C CA . SER A 1 96 ? 14.953 -33.719 -13.633 1 94.75 96 SER A CA 1
ATOM 795 C C . SER A 1 96 ? 15.609 -33.062 -14.828 1 94.75 96 SER A C 1
ATOM 797 O O . SER A 1 96 ? 16.562 -32.281 -14.672 1 94.75 96 SER A O 1
ATOM 799 N N . ALA A 1 97 ? 15.125 -33.406 -16.016 1 94.62 97 ALA A N 1
ATOM 800 C CA . ALA A 1 97 ? 15.672 -32.812 -17.234 1 94.62 97 ALA A CA 1
ATOM 801 C C . ALA A 1 97 ? 15.445 -31.297 -17.266 1 94.62 97 ALA A C 1
ATOM 803 O O . ALA A 1 97 ? 16.328 -30.547 -17.672 1 94.62 97 ALA A O 1
ATOM 804 N N . THR A 1 98 ? 14.312 -30.859 -16.859 1 95.56 98 THR A N 1
ATOM 805 C CA . THR A 1 98 ? 13.977 -29.438 -16.844 1 95.56 98 THR A CA 1
ATOM 806 C C . THR A 1 98 ? 14.844 -28.688 -15.844 1 95.56 98 THR A C 1
ATOM 808 O O . THR A 1 98 ? 15.43 -27.656 -16.172 1 95.56 98 THR A O 1
ATOM 811 N N . LEU A 1 99 ? 15 -29.203 -14.625 1 95.25 99 LEU A N 1
ATOM 812 C CA . LEU A 1 99 ? 15.758 -28.547 -13.57 1 95.25 99 LEU A CA 1
ATOM 813 C C . LEU A 1 99 ? 17.25 -28.516 -13.906 1 95.25 99 LEU A C 1
ATOM 815 O O . LEU A 1 99 ? 17.969 -27.594 -13.523 1 95.25 99 LEU A O 1
ATOM 819 N N . SER A 1 100 ? 17.672 -29.5 -14.641 1 95 100 SER A N 1
ATOM 820 C CA . SER A 1 100 ? 19.078 -29.578 -15.016 1 95 100 SER A CA 1
ATOM 821 C C . SER A 1 100 ? 19.469 -28.406 -15.914 1 95 100 SER A C 1
ATOM 823 O O . SER A 1 100 ? 20.641 -28.047 -15.969 1 95 100 SER A O 1
ATOM 825 N N . ILE A 1 101 ? 18.5 -27.859 -16.609 1 95.31 101 ILE A N 1
ATOM 826 C CA . ILE A 1 101 ? 18.734 -26.703 -17.453 1 95.31 101 ILE A CA 1
ATOM 827 C C . ILE A 1 101 ? 19.281 -25.562 -16.609 1 95.31 101 ILE A C 1
ATOM 829 O O . ILE A 1 101 ? 20.141 -24.781 -17.078 1 95.31 101 ILE A O 1
ATOM 833 N N . MET A 1 102 ? 18.891 -25.422 -15.391 1 95.06 102 MET A N 1
ATOM 834 C CA . MET A 1 102 ? 19.234 -24.297 -14.539 1 95.06 102 MET A CA 1
ATOM 835 C C . MET A 1 102 ? 20.562 -24.531 -13.828 1 95.06 102 MET A C 1
ATOM 837 O O . MET A 1 102 ? 21.172 -23.594 -13.312 1 95.06 102 MET A O 1
ATOM 841 N N . THR A 1 103 ? 21.062 -25.688 -13.742 1 86.44 103 THR A N 1
ATOM 842 C CA . THR A 1 103 ? 22.25 -26 -12.953 1 86.44 103 THR A CA 1
ATOM 843 C C . THR A 1 103 ? 23.406 -26.391 -13.859 1 86.44 103 THR A C 1
ATOM 845 O O . THR A 1 103 ? 24.531 -26.547 -13.391 1 86.44 103 THR A O 1
ATOM 848 N N . SER A 1 104 ? 23.016 -26.609 -15.055 1 76.56 104 SER A N 1
ATOM 849 C CA . SER A 1 104 ? 24.062 -27.094 -15.961 1 76.56 104 SER A CA 1
ATOM 850 C C . SER A 1 104 ? 24.328 -26.094 -17.078 1 76.56 104 SER A C 1
ATOM 852 O O . SER A 1 104 ? 23.5 -25.234 -17.359 1 76.56 104 SER A O 1
ATOM 854 N N . ASN A 1 105 ? 25.531 -26.047 -17.453 1 76.19 105 ASN A N 1
ATOM 855 C CA . ASN A 1 105 ? 25.891 -25.281 -18.641 1 76.19 105 ASN A CA 1
ATOM 856 C C . ASN A 1 105 ? 25.641 -26.078 -19.906 1 76.19 105 ASN A C 1
ATOM 858 O O . ASN A 1 105 ? 26.578 -26.484 -20.594 1 76.19 105 ASN A O 1
ATOM 862 N N . GLN A 1 106 ? 24.469 -26.344 -20.078 1 75.56 106 GLN A N 1
ATOM 863 C CA . GLN A 1 106 ? 24.141 -27.156 -21.234 1 75.56 106 GLN A CA 1
ATOM 864 C C . GLN A 1 106 ? 23.969 -26.312 -22.484 1 75.56 106 GLN A C 1
ATOM 866 O O . GLN A 1 106 ? 23.766 -25.094 -22.406 1 75.56 106 GLN A O 1
ATOM 871 N N . ALA A 1 107 ? 24.156 -27.094 -23.625 1 80 107 ALA A N 1
ATOM 872 C CA . ALA A 1 107 ? 23.938 -26.469 -24.922 1 80 107 ALA A CA 1
ATOM 873 C C . ALA A 1 107 ? 22.469 -26.094 -25.109 1 80 107 ALA A C 1
ATOM 875 O O . ALA A 1 107 ? 21.594 -26.641 -24.438 1 80 107 ALA A O 1
ATOM 876 N N . PHE A 1 108 ? 22.359 -25.078 -25.891 1 83.44 108 PHE A N 1
ATOM 877 C CA . PHE A 1 108 ? 21 -24.641 -26.219 1 83.44 108 PHE A CA 1
ATOM 878 C C . PHE A 1 108 ? 20.172 -25.812 -26.766 1 83.44 108 PHE A C 1
ATOM 880 O O . PHE A 1 108 ? 20.656 -26.578 -27.609 1 83.44 108 PHE A O 1
ATOM 887 N N . ILE A 1 109 ? 19.062 -25.984 -26.219 1 89.56 109 ILE A N 1
ATOM 888 C CA . ILE A 1 109 ? 18.156 -27.062 -26.578 1 89.56 109 ILE A CA 1
ATOM 889 C C . ILE A 1 109 ? 17.438 -26.734 -27.891 1 89.56 109 ILE A C 1
ATOM 891 O O . ILE A 1 109 ? 16.859 -25.656 -28.016 1 89.56 109 ILE A O 1
ATOM 895 N N . ALA A 1 110 ? 17.453 -27.703 -28.781 1 89.88 110 ALA A N 1
ATOM 896 C CA . ALA A 1 110 ? 16.797 -27.516 -30.078 1 89.88 110 ALA A CA 1
ATOM 897 C C . ALA A 1 110 ? 15.281 -27.531 -29.938 1 89.88 110 ALA A C 1
ATOM 899 O O . ALA A 1 110 ? 14.727 -28.406 -29.266 1 89.88 110 ALA A O 1
ATOM 900 N N . VAL A 1 111 ? 14.688 -26.578 -30.469 1 91.75 111 VAL A N 1
ATOM 901 C CA . VAL A 1 111 ? 13.242 -26.375 -30.359 1 91.75 111 VAL A CA 1
ATOM 902 C C . VAL A 1 111 ? 12.5 -27.578 -30.906 1 91.75 111 VAL A C 1
ATOM 904 O O . VAL A 1 111 ? 11.453 -27.969 -30.391 1 91.75 111 VAL A O 1
ATOM 907 N N . ASP A 1 112 ? 13.055 -28.312 -31.953 1 92.38 112 ASP A N 1
ATOM 908 C CA . ASP A 1 112 ? 12.391 -29.422 -32.625 1 92.38 112 ASP A CA 1
ATOM 909 C C . ASP A 1 112 ? 12.422 -30.688 -31.766 1 92.38 112 ASP A C 1
ATOM 911 O O . ASP A 1 112 ? 11.539 -31.547 -31.859 1 92.38 112 ASP A O 1
ATOM 915 N N . GLU A 1 113 ? 13.305 -30.781 -30.891 1 91.56 113 GLU A N 1
ATOM 916 C CA . GLU A 1 113 ? 13.453 -31.969 -30.078 1 91.56 113 GLU A CA 1
ATOM 917 C C . GLU A 1 113 ? 12.664 -31.844 -28.781 1 91.56 113 GLU A C 1
ATOM 919 O O . GLU A 1 113 ? 11.914 -32.75 -28.406 1 91.56 113 GLU A O 1
ATOM 924 N N . TYR A 1 114 ? 12.836 -30.828 -28.031 1 93.88 114 TYR A N 1
ATOM 925 C CA . TYR A 1 114 ? 12.164 -30.594 -26.75 1 93.88 114 TYR A CA 1
ATOM 926 C C . TYR A 1 114 ? 11.648 -29.156 -26.672 1 93.88 114 TYR A C 1
ATOM 928 O O . TYR A 1 114 ? 12.219 -28.328 -25.969 1 93.88 114 TYR A O 1
ATOM 936 N N . PRO A 1 115 ? 10.516 -28.891 -27.297 1 96.19 115 PRO A N 1
ATOM 937 C CA . PRO A 1 115 ? 10.031 -27.516 -27.422 1 96.19 115 PRO A CA 1
ATOM 938 C C . PRO A 1 115 ? 9.781 -26.859 -26.062 1 96.19 115 PRO A C 1
ATOM 940 O O . PRO A 1 115 ? 10.133 -25.688 -25.859 1 96.19 115 PRO A O 1
ATOM 943 N N . LEU A 1 116 ? 9.203 -27.578 -25.141 1 96.56 116 LEU A N 1
ATOM 944 C CA . LEU A 1 116 ? 8.883 -26.984 -23.844 1 96.56 116 LEU A CA 1
ATOM 945 C C . LEU A 1 116 ? 10.156 -26.688 -23.062 1 96.56 116 LEU A C 1
ATOM 947 O O . LEU A 1 116 ? 10.242 -25.656 -22.375 1 96.56 116 LEU A O 1
ATOM 951 N N . ARG A 1 117 ? 11.133 -27.531 -23.094 1 96.38 117 ARG A N 1
ATOM 952 C CA . ARG A 1 117 ? 12.414 -27.281 -22.422 1 96.38 117 ARG A CA 1
ATOM 953 C C . ARG A 1 117 ? 13.148 -26.125 -23.078 1 96.38 117 ARG A C 1
ATOM 955 O O . ARG A 1 117 ? 13.859 -25.375 -22.406 1 96.38 117 ARG A O 1
ATOM 962 N N . HIS A 1 118 ? 12.961 -26.047 -24.422 1 96.62 118 HIS A N 1
ATOM 963 C CA . HIS A 1 118 ? 13.523 -24.906 -25.125 1 96.62 118 HIS A CA 1
ATOM 964 C C . HIS A 1 118 ? 12.953 -23.594 -24.594 1 96.62 118 HIS A C 1
ATOM 966 O O . HIS A 1 118 ? 13.688 -22.641 -24.375 1 96.62 118 HIS A O 1
ATOM 972 N N . VAL A 1 119 ? 11.641 -23.562 -24.453 1 97.88 119 VAL A N 1
ATOM 973 C CA . VAL A 1 119 ? 10.992 -22.375 -23.906 1 97.88 119 VAL A CA 1
ATOM 974 C C . VAL A 1 119 ? 11.539 -22.078 -22.516 1 97.88 119 VAL A C 1
ATOM 976 O O . VAL A 1 119 ? 11.875 -20.938 -22.203 1 97.88 119 VAL A O 1
ATOM 979 N N . PHE A 1 120 ? 11.68 -23.062 -21.688 1 98 120 PHE A N 1
ATOM 980 C CA . PHE A 1 120 ? 12.18 -22.891 -20.328 1 98 120 PHE A CA 1
ATOM 981 C C . PHE A 1 120 ? 13.609 -22.359 -20.328 1 98 120 PHE A C 1
ATOM 983 O O . PHE A 1 120 ? 13.945 -21.453 -19.578 1 98 120 PHE A O 1
ATOM 990 N N . GLN A 1 121 ? 14.438 -22.953 -21.141 1 97.06 121 GLN A N 1
ATOM 991 C CA . GLN A 1 121 ? 15.828 -22.5 -21.219 1 97.06 121 GLN A CA 1
ATOM 992 C C . GLN A 1 121 ? 15.914 -21.047 -21.641 1 97.06 121 GLN A C 1
ATOM 994 O O . GLN A 1 121 ? 16.766 -20.297 -21.156 1 97.06 121 GLN A O 1
ATOM 999 N N . SER A 1 122 ? 15.086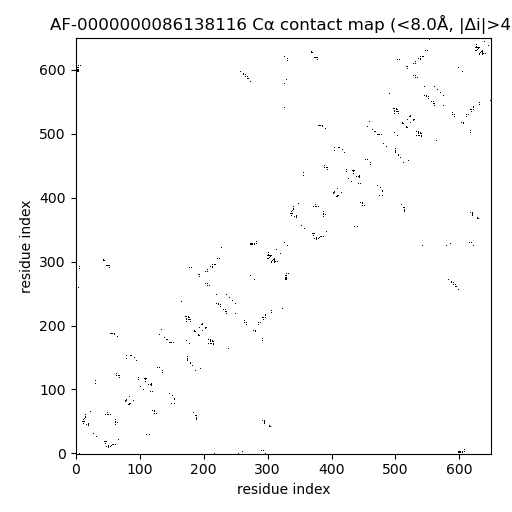 -20.703 -22.562 1 96.38 122 SER A N 1
ATOM 1000 C CA . SER A 1 122 ? 15.047 -19.312 -23 1 96.38 122 SER A CA 1
ATOM 1001 C C . SER A 1 122 ? 14.719 -18.375 -21.828 1 96.38 122 SER A C 1
ATOM 1003 O O . SER A 1 122 ? 15.352 -17.328 -21.672 1 96.38 122 SER A O 1
ATOM 1005 N N . THR A 1 123 ? 13.75 -18.734 -21 1 97.56 123 THR A N 1
ATOM 1006 C CA . THR A 1 123 ? 13.367 -17.906 -19.859 1 97.56 123 THR A CA 1
ATOM 1007 C C . THR A 1 123 ? 14.492 -17.859 -18.828 1 97.56 123 THR A C 1
ATOM 1009 O O . THR A 1 123 ? 14.812 -16.797 -18.297 1 97.56 123 THR A O 1
ATOM 1012 N N . TRP A 1 124 ? 15.125 -18.953 -18.641 1 97.31 124 TRP A N 1
ATOM 1013 C CA . TRP A 1 124 ? 16.219 -19.016 -17.672 1 97.31 124 TRP A CA 1
ATOM 1014 C C . TRP A 1 124 ? 17.391 -18.156 -18.109 1 97.31 124 TRP A C 1
ATOM 1016 O O . TRP A 1 124 ? 17.953 -17.406 -17.297 1 97.31 124 TRP A O 1
ATOM 1026 N N . THR A 1 125 ? 17.734 -18.234 -19.375 1 95.88 125 THR A N 1
ATOM 1027 C CA . THR A 1 125 ? 18.828 -17.438 -19.906 1 95.88 125 THR A CA 1
ATOM 1028 C C . THR A 1 125 ? 18.562 -15.945 -19.766 1 95.88 125 THR A C 1
ATOM 1030 O O . THR A 1 125 ? 19.438 -15.188 -19.359 1 95.88 125 THR A O 1
ATOM 1033 N N . ARG A 1 126 ? 17.406 -15.562 -20.078 1 96.81 126 ARG A N 1
ATOM 1034 C CA . ARG A 1 126 ? 17.016 -14.156 -19.938 1 96.81 126 ARG A CA 1
ATOM 1035 C C . ARG A 1 126 ? 17.016 -13.727 -18.484 1 96.81 126 ARG A C 1
ATOM 1037 O O . ARG A 1 126 ? 17.438 -12.617 -18.156 1 96.81 126 ARG A O 1
ATOM 1044 N N . PHE A 1 127 ? 16.516 -14.609 -17.578 1 97.81 127 PHE A N 1
ATOM 1045 C CA . PHE A 1 127 ? 16.5 -14.32 -16.141 1 97.81 127 PHE A CA 1
ATOM 1046 C C . PHE A 1 127 ? 17.906 -14.031 -15.641 1 97.81 127 PHE A C 1
ATOM 1048 O O . PHE A 1 127 ? 18.125 -13.109 -14.852 1 97.81 127 PHE A O 1
ATOM 1055 N N . GLN A 1 128 ? 18.875 -14.75 -16.125 1 96.62 128 GLN A N 1
ATOM 1056 C CA . GLN A 1 128 ? 20.25 -14.641 -15.672 1 96.62 128 GLN A CA 1
ATOM 1057 C C . GLN A 1 128 ? 20.875 -13.32 -16.125 1 96.62 128 GLN A C 1
ATOM 1059 O O . GLN A 1 128 ? 21.781 -12.805 -15.477 1 96.62 128 GLN A O 1
ATOM 1064 N N . THR A 1 129 ? 20.375 -12.758 -17.172 1 95.25 129 THR A N 1
ATOM 1065 C CA . THR A 1 129 ? 21 -11.562 -17.75 1 95.25 129 THR A CA 1
ATOM 1066 C C . THR A 1 129 ? 20.734 -10.344 -16.875 1 95.25 129 THR A C 1
ATOM 1068 O O . THR A 1 129 ? 21.484 -9.367 -16.922 1 95.25 129 THR A O 1
ATOM 1071 N N . ARG A 1 130 ? 19.625 -10.469 -16 1 95.62 130 ARG A N 1
ATOM 1072 C CA . ARG A 1 130 ? 19.203 -9.266 -15.297 1 95.62 130 ARG A CA 1
ATOM 1073 C C . ARG A 1 130 ? 19.25 -9.477 -13.789 1 95.62 130 ARG A C 1
ATOM 1075 O O . ARG A 1 130 ? 18.766 -8.641 -13.023 1 95.62 130 ARG A O 1
ATOM 1082 N N . THR A 1 131 ? 19.781 -10.633 -13.383 1 97.56 131 THR A N 1
ATOM 1083 C CA . THR A 1 131 ? 19.625 -10.914 -11.953 1 97.56 131 THR A CA 1
ATOM 1084 C C . THR A 1 131 ? 20.969 -11.328 -11.352 1 97.56 131 THR A C 1
ATOM 1086 O O . THR A 1 131 ? 21.859 -11.781 -12.062 1 97.56 131 THR A O 1
ATOM 1089 N N . SER A 1 132 ? 21.125 -11.141 -10.039 1 97.31 132 SER A N 1
ATOM 1090 C CA . SER A 1 132 ? 22.297 -11.562 -9.281 1 97.31 132 SER A CA 1
ATOM 1091 C C . SER A 1 132 ? 22.281 -13.07 -9.047 1 97.31 132 SER A C 1
ATOM 1093 O O . SER A 1 132 ? 21.234 -13.711 -9.156 1 97.31 132 SER A O 1
ATOM 1095 N N . PRO A 1 133 ? 23.422 -13.633 -8.727 1 96.56 133 PRO A N 1
ATOM 1096 C CA . PRO A 1 133 ? 23.469 -15.055 -8.359 1 96.56 133 PRO A CA 1
ATOM 1097 C C . PRO A 1 133 ? 22.562 -15.391 -7.188 1 96.56 133 PRO A C 1
ATOM 1099 O O . PRO A 1 133 ? 21.984 -16.484 -7.137 1 96.56 133 PRO A O 1
ATOM 1102 N N . ALA A 1 134 ? 22.406 -14.477 -6.344 1 97 134 ALA A N 1
ATOM 1103 C CA . ALA A 1 134 ? 21.562 -14.719 -5.18 1 97 134 ALA A CA 1
ATOM 1104 C C . ALA A 1 134 ? 20.109 -14.898 -5.59 1 97 134 ALA A C 1
ATOM 1106 O O . ALA A 1 134 ? 19.422 -15.812 -5.113 1 97 134 ALA A O 1
ATOM 1107 N N . LEU A 1 135 ? 19.656 -14 -6.445 1 97.75 135 LEU A N 1
ATOM 1108 C CA . LEU A 1 135 ? 18.281 -14.117 -6.914 1 97.75 135 LEU A CA 1
ATOM 1109 C C . LEU A 1 135 ? 18.109 -15.367 -7.773 1 97.75 135 LEU A C 1
ATOM 1111 O O . LEU A 1 135 ? 17.047 -16 -7.738 1 97.75 135 LEU A O 1
ATOM 1115 N N . GLN A 1 136 ? 19.109 -15.68 -8.57 1 97.62 136 GLN A N 1
ATOM 1116 C CA . GLN A 1 136 ? 19.078 -16.906 -9.359 1 97.62 136 GLN A CA 1
ATOM 1117 C C . GLN A 1 136 ? 18.938 -18.141 -8.461 1 97.62 136 GLN A C 1
ATOM 1119 O O . GLN A 1 136 ? 18.125 -19.031 -8.734 1 97.62 136 GLN A O 1
ATOM 1124 N N . LYS A 1 137 ? 19.703 -18.156 -7.398 1 97.38 137 LYS A N 1
ATOM 1125 C CA . LYS A 1 137 ? 19.641 -19.266 -6.453 1 97.38 137 LYS A CA 1
ATOM 1126 C C . LYS A 1 137 ? 18.25 -19.375 -5.828 1 97.38 137 LYS A C 1
ATOM 1128 O O . LYS A 1 137 ? 17.734 -20.484 -5.641 1 97.38 137 LYS A O 1
ATOM 1133 N N . ARG A 1 138 ? 17.688 -18.281 -5.48 1 97.81 138 ARG A N 1
ATOM 1134 C CA . ARG A 1 138 ? 16.344 -18.297 -4.918 1 97.81 138 ARG A CA 1
ATOM 1135 C C . ARG A 1 138 ? 15.336 -18.844 -5.926 1 97.81 138 ARG A C 1
ATOM 1137 O O . ARG A 1 138 ? 14.422 -19.578 -5.559 1 97.81 138 ARG A O 1
ATOM 1144 N N . TRP A 1 139 ? 15.461 -18.438 -7.199 1 98.06 139 TRP A N 1
ATOM 1145 C CA . TRP A 1 139 ? 14.508 -18.891 -8.211 1 98.06 139 TRP A CA 1
ATOM 1146 C C . TRP A 1 139 ? 14.648 -20.391 -8.461 1 98.06 139 TRP A C 1
ATOM 1148 O O . TRP A 1 139 ? 13.656 -21.109 -8.594 1 98.06 139 TRP A O 1
ATOM 1158 N N . VAL A 1 140 ? 15.859 -20.891 -8.469 1 97.56 140 VAL A N 1
ATOM 1159 C CA . VAL A 1 140 ? 16.109 -22.312 -8.609 1 97.56 140 VAL A CA 1
ATOM 1160 C C . VAL A 1 140 ? 15.438 -23.078 -7.457 1 97.56 140 VAL A C 1
ATOM 1162 O O . VAL A 1 140 ? 14.797 -24.094 -7.676 1 97.56 140 VAL A O 1
ATOM 1165 N N . LYS A 1 141 ? 15.609 -22.562 -6.324 1 97.38 141 LYS A N 1
ATOM 1166 C CA . LYS A 1 141 ? 15 -23.203 -5.156 1 97.38 141 LYS A CA 1
ATOM 1167 C C . LYS A 1 141 ? 13.484 -23.234 -5.277 1 97.38 141 LYS A C 1
ATOM 1169 O O . LYS A 1 141 ? 12.859 -24.266 -5.02 1 97.38 141 LYS A O 1
ATOM 1174 N N . SER A 1 142 ? 12.891 -22.125 -5.621 1 97.62 142 SER A N 1
ATOM 1175 C CA . SER A 1 142 ? 11.438 -22.047 -5.746 1 97.62 142 SER A CA 1
ATOM 1176 C C . SER A 1 142 ? 10.922 -23 -6.82 1 97.62 142 SER A C 1
ATOM 1178 O O . SER A 1 142 ? 9.891 -23.641 -6.641 1 97.62 142 SER A O 1
ATOM 1180 N N . LEU A 1 143 ? 11.609 -23.094 -7.949 1 97.81 143 LEU A N 1
ATOM 1181 C CA . LEU A 1 143 ? 11.195 -23.984 -9.031 1 97.81 143 LEU A CA 1
ATOM 1182 C C . LEU A 1 143 ? 11.359 -25.438 -8.617 1 97.81 143 LEU A C 1
ATOM 1184 O O . LEU A 1 143 ? 10.539 -26.281 -8.984 1 97.81 143 LEU A O 1
ATOM 1188 N N . THR A 1 144 ? 12.422 -25.688 -7.895 1 97.06 144 THR A N 1
ATOM 1189 C CA . THR A 1 144 ? 12.625 -27.047 -7.395 1 97.06 144 THR A CA 1
ATOM 1190 C C . THR A 1 144 ? 11.5 -27.453 -6.449 1 97.06 144 THR A C 1
ATOM 1192 O O . THR A 1 144 ? 10.969 -28.562 -6.547 1 97.06 144 THR A O 1
ATOM 1195 N N . GLU A 1 145 ? 11.148 -26.609 -5.605 1 96.06 145 GLU A N 1
ATOM 1196 C CA . GLU A 1 145 ? 10.062 -26.875 -4.672 1 96.06 145 GLU A CA 1
ATOM 1197 C C . GLU A 1 145 ? 8.742 -27.094 -5.406 1 96.06 145 GLU A C 1
ATOM 1199 O O . GLU A 1 145 ? 7.949 -27.953 -5.027 1 96.06 145 GLU A O 1
ATOM 1204 N N . TYR A 1 146 ? 8.539 -26.328 -6.363 1 97.12 146 TYR A N 1
ATOM 1205 C CA . TYR A 1 146 ? 7.348 -26.516 -7.191 1 97.12 146 TYR A CA 1
ATOM 1206 C C . TYR A 1 146 ? 7.344 -27.906 -7.828 1 97.12 146 TYR A C 1
ATOM 1208 O O . TYR A 1 146 ? 6.34 -28.625 -7.773 1 97.12 146 TYR A O 1
ATOM 1216 N N . CYS A 1 147 ? 8.43 -28.281 -8.453 1 95.38 147 CYS A N 1
ATOM 1217 C CA . CYS A 1 147 ? 8.539 -29.562 -9.125 1 95.38 147 CYS A CA 1
ATOM 1218 C C . CYS A 1 147 ? 8.367 -30.703 -8.133 1 95.38 147 CYS A C 1
ATOM 1220 O O . CYS A 1 147 ? 7.766 -31.734 -8.453 1 95.38 147 CYS A O 1
ATOM 1222 N N . ASP A 1 148 ? 8.883 -30.484 -6.93 1 92.12 148 ASP A N 1
ATOM 1223 C CA . ASP A 1 148 ? 8.672 -31.469 -5.875 1 92.12 148 ASP A CA 1
ATOM 1224 C C . ASP A 1 148 ? 7.188 -31.594 -5.539 1 92.12 148 ASP A C 1
ATOM 1226 O O . ASP A 1 148 ? 6.699 -32.719 -5.305 1 92.12 148 ASP A O 1
ATOM 1230 N N . GLY A 1 149 ? 6.562 -30.516 -5.48 1 90.19 149 GLY A N 1
ATOM 1231 C CA . GLY A 1 149 ? 5.125 -30.531 -5.266 1 90.19 149 GLY A CA 1
ATOM 1232 C C . GLY A 1 149 ? 4.363 -31.25 -6.363 1 90.19 149 GLY A C 1
ATOM 1233 O O . GLY A 1 149 ? 3.426 -32 -6.09 1 90.19 149 GLY A O 1
ATOM 1234 N N . LEU A 1 150 ? 4.762 -31.016 -7.598 1 88.56 150 LEU A N 1
ATOM 1235 C CA . LEU A 1 150 ? 4.141 -31.672 -8.75 1 88.56 150 LEU A CA 1
ATOM 1236 C C . LEU A 1 150 ? 4.312 -33.188 -8.68 1 88.56 150 LEU A C 1
ATOM 1238 O O . LEU A 1 150 ? 3.381 -33.938 -8.969 1 88.56 150 LEU A O 1
ATOM 1242 N N . LEU A 1 151 ? 5.512 -33.562 -8.367 1 86.62 151 LEU A N 1
ATOM 1243 C CA . LEU A 1 151 ? 5.785 -34.969 -8.227 1 86.62 151 LEU A CA 1
ATOM 1244 C C . LEU A 1 151 ? 4.945 -35.594 -7.105 1 86.62 151 LEU A C 1
ATOM 1246 O O . LEU A 1 151 ? 4.457 -36.719 -7.234 1 86.62 151 LEU A O 1
ATOM 1250 N N . GLY A 1 152 ? 4.852 -34.875 -5.992 1 83.56 152 GLY A N 1
ATOM 1251 C CA . GLY A 1 152 ? 3.988 -35.312 -4.91 1 83.56 152 GLY A CA 1
ATOM 1252 C C . GLY A 1 152 ? 2.545 -35.5 -5.336 1 83.56 152 GLY A C 1
ATOM 1253 O O . GLY A 1 152 ? 1.88 -36.438 -4.895 1 83.56 152 GLY A O 1
ATOM 1254 N N . GLN A 1 153 ? 2.086 -34.656 -6.152 1 79.88 153 GLN A N 1
ATOM 1255 C CA . GLN A 1 153 ? 0.722 -34.719 -6.664 1 79.88 153 GLN A CA 1
ATOM 1256 C C . GLN A 1 153 ? 0.514 -36 -7.5 1 79.88 153 GLN A C 1
ATOM 1258 O O . GLN A 1 153 ? -0.501 -36.688 -7.355 1 79.88 153 GLN A O 1
ATOM 1263 N N . VAL A 1 154 ? 1.418 -36.281 -8.383 1 78.75 154 VAL A N 1
ATOM 1264 C CA . VAL A 1 154 ? 1.334 -37.438 -9.258 1 78.75 154 VAL A CA 1
ATOM 1265 C C . VAL A 1 154 ? 1.374 -38.719 -8.43 1 78.75 154 VAL A C 1
ATOM 1267 O O . VAL A 1 154 ? 0.688 -39.719 -8.742 1 78.75 154 VAL A O 1
ATOM 1270 N N . THR A 1 155 ? 2.105 -38.594 -7.348 1 75.81 155 THR A N 1
ATOM 1271 C CA . THR A 1 155 ? 2.238 -39.781 -6.488 1 75.81 155 THR A CA 1
ATOM 1272 C C . THR A 1 155 ? 1.01 -39.938 -5.598 1 75.81 155 THR A C 1
ATOM 1274 O O . THR A 1 155 ? 0.594 -41.062 -5.301 1 75.81 155 THR A O 1
ATOM 1277 N N . ALA A 1 156 ? 0.468 -38.875 -5.129 1 70.69 156 ALA A N 1
ATOM 1278 C CA . ALA A 1 156 ? -0.688 -38.875 -4.234 1 70.69 156 ALA A CA 1
ATOM 1279 C C . ALA A 1 156 ? -1.939 -39.375 -4.961 1 70.69 156 ALA A C 1
ATOM 1281 O O . ALA A 1 156 ? -2.828 -39.969 -4.348 1 70.69 156 ALA A O 1
ATOM 1282 N N . VAL A 1 157 ? -2.045 -39.031 -6.145 1 62.12 157 VAL A N 1
ATOM 1283 C CA . VAL A 1 157 ? -3.199 -39.469 -6.91 1 62.12 157 VAL A CA 1
ATOM 1284 C C . VAL A 1 157 ? -3.311 -41 -6.812 1 62.12 157 VAL A C 1
ATOM 1286 O O . VAL A 1 157 ? -4.41 -41.562 -6.875 1 62.12 157 VAL A O 1
ATOM 1289 N N . HIS A 1 158 ? -2.268 -41.5 -6.453 1 61.38 158 HIS A N 1
ATOM 1290 C CA . HIS A 1 158 ? -2.305 -42.969 -6.371 1 61.38 158 HIS A CA 1
ATOM 1291 C C . HIS A 1 158 ? -2.527 -43.438 -4.938 1 61.38 158 HIS A C 1
ATOM 1293 O O . HIS A 1 158 ? -2.871 -44.594 -4.703 1 61.38 158 HIS A O 1
ATOM 1299 N N . ASP A 1 159 ? -2.354 -42.5 -4.121 1 61.75 159 ASP A N 1
ATOM 1300 C CA . ASP A 1 159 ? -2.514 -42.844 -2.713 1 61.75 159 ASP A CA 1
ATOM 1301 C C . ASP A 1 159 ? -3.965 -42.688 -2.268 1 61.75 159 ASP A C 1
ATOM 1303 O O . ASP A 1 159 ? -4.637 -41.719 -2.662 1 61.75 159 ASP A O 1
ATOM 1307 N N . THR A 1 160 ? -4.539 -43.656 -1.714 1 63.53 160 THR A N 1
ATOM 1308 C CA . THR A 1 160 ? -5.93 -43.719 -1.281 1 63.53 160 THR A CA 1
ATOM 1309 C C . THR A 1 160 ? -6.129 -42.938 0.015 1 63.53 160 THR A C 1
ATOM 1311 O O . THR A 1 160 ? -7.262 -42.75 0.461 1 63.53 160 THR A O 1
ATOM 1314 N N . ARG A 1 161 ? -5.082 -42.438 0.513 1 74.88 161 ARG A N 1
ATOM 1315 C CA . ARG A 1 161 ? -5.203 -41.75 1.802 1 74.88 161 ARG A CA 1
ATOM 1316 C C . ARG A 1 161 ? -5.77 -40.344 1.632 1 74.88 161 ARG A C 1
ATOM 1318 O O . ARG A 1 161 ? -5.328 -39.594 0.758 1 74.88 161 ARG A O 1
ATOM 1325 N N . GLU A 1 162 ? -6.75 -40.031 2.418 1 81.06 162 GLU A N 1
ATOM 1326 C CA . GLU A 1 162 ? -7.355 -38.688 2.434 1 81.06 162 GLU A CA 1
ATOM 1327 C C . GLU A 1 162 ? -6.512 -37.719 3.244 1 81.06 162 GLU A C 1
ATOM 1329 O O . GLU A 1 162 ? -6.145 -38 4.387 1 81.06 162 GLU A O 1
ATOM 1334 N N . LEU A 1 163 ? -6.125 -36.656 2.693 1 85.56 163 LEU A N 1
ATOM 1335 C CA . LEU A 1 163 ? -5.355 -35.594 3.365 1 85.56 163 LEU A CA 1
ATOM 1336 C C . LEU A 1 163 ? -6.246 -34.75 4.27 1 85.56 163 LEU A C 1
ATOM 1338 O O . LEU A 1 163 ? -7.402 -34.5 3.934 1 85.56 163 LEU A O 1
ATOM 1342 N N . ASN A 1 164 ? -5.703 -34.469 5.391 1 90.38 164 ASN A N 1
ATOM 1343 C CA . ASN A 1 164 ? -6.387 -33.438 6.176 1 90.38 164 ASN A CA 1
ATOM 1344 C C . ASN A 1 164 ? -6.066 -32.031 5.66 1 90.38 164 ASN A C 1
ATOM 1346 O O . ASN A 1 164 ? -5.293 -31.875 4.715 1 90.38 164 ASN A O 1
ATOM 1350 N N . THR A 1 165 ? -6.668 -31.047 6.258 1 93.31 165 THR A N 1
ATOM 1351 C CA . THR A 1 165 ? -6.59 -29.688 5.746 1 93.31 165 THR A CA 1
ATOM 1352 C C . THR A 1 165 ? -5.152 -29.172 5.785 1 93.31 165 THR A C 1
ATOM 1354 O O . THR A 1 165 ? -4.668 -28.594 4.812 1 93.31 165 THR A O 1
ATOM 1357 N N . ASP A 1 166 ? -4.406 -29.422 6.832 1 93.25 166 ASP A N 1
ATOM 1358 C CA . ASP A 1 166 ? -3.037 -28.938 6.984 1 93.25 166 ASP A CA 1
ATOM 1359 C C . ASP A 1 166 ? -2.102 -29.594 5.977 1 93.25 166 ASP A C 1
ATOM 1361 O O . ASP A 1 166 ? -1.238 -28.938 5.395 1 93.25 166 ASP A O 1
ATOM 1365 N N . GLU A 1 167 ? -2.256 -30.828 5.855 1 91.12 167 GLU A N 1
ATOM 1366 C CA . GLU A 1 167 ? -1.469 -31.578 4.879 1 91.12 167 GLU A CA 1
ATOM 1367 C C . GLU A 1 167 ? -1.749 -31.094 3.459 1 91.12 167 GLU A C 1
ATOM 1369 O O . GLU A 1 167 ? -0.824 -30.906 2.666 1 91.12 167 GLU A O 1
ATOM 1374 N N . TYR A 1 168 ? -2.984 -30.875 3.223 1 92.19 168 TYR A N 1
ATOM 1375 C CA . TYR A 1 168 ? -3.379 -30.406 1.897 1 92.19 168 TYR A CA 1
ATOM 1376 C C . TYR A 1 168 ? -2.799 -29.031 1.609 1 92.19 168 TYR A C 1
ATOM 1378 O O . TYR A 1 168 ? -2.312 -28.766 0.505 1 92.19 168 TYR A O 1
ATOM 1386 N N . MET A 1 169 ? -2.846 -28.234 2.605 1 93.94 169 MET A N 1
ATOM 1387 C CA . MET A 1 169 ? -2.33 -26.875 2.438 1 93.94 169 MET A CA 1
ATOM 1388 C C . MET A 1 169 ? -0.84 -26.906 2.113 1 93.94 169 MET A C 1
ATOM 1390 O O . MET A 1 169 ? -0.381 -26.172 1.232 1 93.94 169 MET A O 1
ATOM 1394 N N . THR A 1 170 ? -0.113 -27.688 2.836 1 91.38 170 THR A N 1
ATOM 1395 C CA . THR A 1 170 ? 1.324 -27.797 2.615 1 91.38 170 THR A CA 1
ATOM 1396 C C . THR A 1 170 ? 1.617 -28.297 1.204 1 91.38 170 THR A C 1
ATOM 1398 O O . THR A 1 170 ? 2.473 -27.75 0.508 1 91.38 170 THR A O 1
ATOM 1401 N N . TYR A 1 171 ? 0.863 -29.25 0.851 1 89.62 171 TYR A N 1
ATOM 1402 C CA . TYR A 1 171 ? 0.994 -29.828 -0.484 1 89.62 171 TYR A CA 1
ATOM 1403 C C . TYR A 1 171 ? 0.623 -28.797 -1.555 1 89.62 171 TYR A C 1
ATOM 1405 O O . TYR A 1 171 ? 1.367 -28.609 -2.518 1 89.62 171 TYR A O 1
ATOM 1413 N N . ARG A 1 172 ? -0.431 -28.203 -1.351 1 93.12 172 ARG A N 1
ATOM 1414 C CA . ARG A 1 172 ? -0.994 -27.297 -2.354 1 93.12 172 ARG A CA 1
ATOM 1415 C C . ARG A 1 172 ? -0.112 -26.078 -2.545 1 93.12 172 ARG A C 1
ATOM 1417 O O . ARG A 1 172 ? -0.005 -25.547 -3.654 1 93.12 172 ARG A O 1
ATOM 1424 N N . ARG A 1 173 ? 0.556 -25.625 -1.478 1 94.88 173 ARG A N 1
ATOM 1425 C CA . ARG A 1 173 ? 1.485 -24.5 -1.547 1 94.88 173 ARG A CA 1
ATOM 1426 C C . ARG A 1 173 ? 2.615 -24.781 -2.529 1 94.88 173 ARG A C 1
ATOM 1428 O O . ARG A 1 173 ? 3.059 -23.891 -3.252 1 94.88 173 ARG A O 1
ATOM 1435 N N . LEU A 1 174 ? 2.996 -25.953 -2.535 1 93 174 LEU A N 1
ATOM 1436 C CA . LEU A 1 174 ? 4.125 -26.344 -3.377 1 93 174 LEU A CA 1
ATOM 1437 C C . LEU A 1 174 ? 3.67 -26.609 -4.809 1 93 174 LEU A C 1
ATOM 1439 O O . LEU A 1 174 ? 4.383 -26.281 -5.762 1 93 174 LEU A O 1
ATOM 1443 N N . SER A 1 175 ? 2.457 -27.031 -4.996 1 92.06 175 SER A N 1
ATOM 1444 C CA . SER A 1 175 ? 2.047 -27.531 -6.305 1 92.06 175 SER A CA 1
ATOM 1445 C C . SER A 1 175 ? 1.375 -26.438 -7.125 1 92.06 175 SER A C 1
ATOM 1447 O O . SER A 1 175 ? 1.244 -26.562 -8.344 1 92.06 175 SER A O 1
ATOM 1449 N N . ILE A 1 176 ? 0.928 -25.359 -6.438 1 94.62 176 ILE A N 1
ATOM 1450 C CA . ILE A 1 176 ? 0.14 -24.344 -7.133 1 94.62 176 ILE A CA 1
ATOM 1451 C C . ILE A 1 176 ? 1.038 -23.562 -8.086 1 94.62 176 ILE A C 1
ATOM 1453 O O . ILE A 1 176 ? 0.551 -22.906 -9.016 1 94.62 176 ILE A O 1
ATOM 1457 N N . GLY A 1 177 ? 2.416 -23.547 -7.836 1 95.44 177 GLY A N 1
ATOM 1458 C CA . GLY A 1 177 ? 3.352 -22.891 -8.734 1 95.44 177 GLY A CA 1
ATOM 1459 C C . GLY A 1 177 ? 3.428 -21.391 -8.508 1 95.44 177 GLY A C 1
ATOM 1460 O O . GLY A 1 177 ? 3.82 -20.641 -9.406 1 95.44 177 GLY A O 1
ATOM 1461 N N . ALA A 1 178 ? 3.1 -20.906 -7.344 1 97.31 178 ALA A N 1
ATOM 1462 C CA . ALA A 1 178 ? 3.076 -19.469 -7.082 1 97.31 178 ALA A CA 1
ATOM 1463 C C . ALA A 1 178 ? 4.43 -18.969 -6.574 1 97.31 178 ALA A C 1
ATOM 1465 O O . ALA A 1 178 ? 4.82 -17.828 -6.832 1 97.31 178 ALA A O 1
ATOM 1466 N N . PHE A 1 179 ? 5.215 -19.812 -5.879 1 97.62 179 PHE A N 1
ATOM 1467 C CA . PHE A 1 179 ? 6.469 -19.391 -5.262 1 97.62 179 PHE A CA 1
ATOM 1468 C C . PHE A 1 179 ? 7.43 -18.844 -6.312 1 97.62 179 PHE A C 1
ATOM 1470 O O . PHE A 1 179 ? 7.969 -17.75 -6.16 1 97.62 179 PHE A O 1
ATOM 1477 N N . PRO A 1 180 ? 7.598 -19.516 -7.445 1 98 180 PRO A N 1
ATOM 1478 C CA . PRO A 1 180 ? 8.547 -19 -8.438 1 98 180 PRO A CA 1
ATOM 1479 C C . PRO A 1 180 ? 8.125 -17.641 -9.008 1 98 180 PRO A C 1
ATOM 1481 O O . PRO A 1 180 ? 8.953 -16.906 -9.539 1 98 180 PRO A O 1
ATOM 1484 N N . CYS A 1 181 ? 6.867 -17.328 -8.906 1 98.44 181 CYS A N 1
ATOM 1485 C CA . CYS A 1 181 ? 6.355 -16.094 -9.484 1 98.44 181 CYS A CA 1
ATOM 1486 C C . CYS A 1 181 ? 6.91 -14.875 -8.742 1 98.44 181 CYS A C 1
ATOM 1488 O O . CYS A 1 181 ? 7.02 -13.789 -9.32 1 98.44 181 CYS A O 1
ATOM 1490 N N . HIS A 1 182 ? 7.289 -15.047 -7.477 1 98.5 182 HIS A N 1
ATOM 1491 C CA . HIS A 1 182 ? 7.75 -13.922 -6.672 1 98.5 182 HIS A CA 1
ATOM 1492 C C . HIS A 1 182 ? 9.125 -13.438 -7.125 1 98.5 182 HIS A C 1
ATOM 1494 O O . HIS A 1 182 ? 9.391 -12.234 -7.137 1 98.5 182 HIS A O 1
ATOM 1500 N N . GLU A 1 183 ? 10.008 -14.359 -7.508 1 98.44 183 GLU A N 1
ATOM 1501 C CA . GLU A 1 183 ? 11.305 -13.969 -8.055 1 98.44 183 GLU A CA 1
ATOM 1502 C C . GLU A 1 183 ? 11.156 -13.305 -9.414 1 98.44 183 GLU A C 1
ATOM 1504 O O . GLU A 1 183 ? 11.945 -12.43 -9.773 1 98.44 183 GLU A O 1
ATOM 1509 N N . LEU A 1 184 ? 10.117 -13.664 -10.156 1 98.62 184 LEU A N 1
ATOM 1510 C CA . LEU A 1 184 ? 9.867 -13.039 -11.445 1 98.62 184 LEU A CA 1
ATOM 1511 C C . LEU A 1 184 ? 9.477 -11.57 -11.273 1 98.62 184 LEU A C 1
ATOM 1513 O O . LEU A 1 184 ? 9.812 -10.734 -12.109 1 98.62 184 LEU A O 1
ATOM 1517 N N . VAL A 1 185 ? 8.789 -11.32 -10.211 1 98.19 185 VAL A N 1
ATOM 1518 C CA . VAL A 1 185 ? 8.414 -9.938 -9.906 1 98.19 185 VAL A CA 1
ATOM 1519 C C . VAL A 1 185 ? 9.672 -9.102 -9.695 1 98.19 185 VAL A C 1
ATOM 1521 O O . VAL A 1 185 ? 9.781 -7.984 -10.219 1 98.19 185 VAL A O 1
ATOM 1524 N N . GLU A 1 186 ? 10.617 -9.625 -8.875 1 98.19 186 GLU A N 1
ATOM 1525 C CA . GLU A 1 186 ? 11.883 -8.93 -8.664 1 98.19 186 GLU A CA 1
ATOM 1526 C C . GLU A 1 186 ? 12.625 -8.727 -9.984 1 98.19 186 GLU A C 1
ATOM 1528 O O . GLU A 1 186 ? 13.055 -7.613 -10.289 1 98.19 186 GLU A O 1
ATOM 1533 N N . TYR A 1 187 ? 12.695 -9.742 -10.781 1 98.38 187 TYR A N 1
ATOM 1534 C CA . TYR A 1 187 ? 13.352 -9.688 -12.086 1 98.38 187 TYR A CA 1
ATOM 1535 C C . TYR A 1 187 ? 12.758 -8.586 -12.953 1 98.38 187 TYR A C 1
ATOM 1537 O O . TYR A 1 187 ? 13.484 -7.73 -13.461 1 98.38 187 TYR A O 1
ATOM 1545 N N . ALA A 1 188 ? 11.461 -8.609 -13.094 1 98.56 188 ALA A N 1
ATOM 1546 C CA . ALA A 1 188 ? 10.789 -7.766 -14.078 1 98.56 188 ALA A CA 1
ATOM 1547 C C . ALA A 1 188 ? 10.828 -6.301 -13.664 1 98.56 188 ALA A C 1
ATOM 1549 O O . ALA A 1 188 ? 10.914 -5.406 -14.516 1 98.56 188 ALA A O 1
ATOM 1550 N N . HIS A 1 189 ? 10.82 -6.074 -12.375 1 97.44 189 HIS A N 1
ATOM 1551 C CA . HIS A 1 189 ? 10.836 -4.695 -11.898 1 97.44 189 HIS A CA 1
ATOM 1552 C C . HIS A 1 189 ? 12.266 -4.195 -11.719 1 97.44 189 HIS A C 1
ATOM 1554 O O . HIS A 1 189 ? 12.484 -3.014 -11.445 1 97.44 189 HIS A O 1
ATOM 1560 N N . GLY A 1 190 ? 13.227 -5.062 -11.773 1 96.25 190 GLY A N 1
ATOM 1561 C CA . GLY A 1 190 ? 14.617 -4.656 -11.766 1 96.25 190 GLY A CA 1
ATOM 1562 C C . GLY A 1 190 ? 15.117 -4.273 -10.383 1 96.25 190 GLY A C 1
ATOM 1563 O O . GLY A 1 190 ? 15.852 -3.291 -10.234 1 96.25 190 GLY A O 1
ATOM 1564 N N . PHE A 1 191 ? 14.641 -4.93 -9.398 1 95.88 191 PHE A N 1
ATOM 1565 C CA . PHE A 1 191 ? 15.164 -4.77 -8.047 1 95.88 191 PHE A CA 1
ATOM 1566 C C . PHE A 1 191 ? 15.375 -6.125 -7.383 1 95.88 191 PHE A C 1
ATOM 1568 O O . PHE A 1 191 ? 14.914 -7.148 -7.895 1 95.88 191 PHE A O 1
ATOM 1575 N N . GLU A 1 192 ? 16.156 -6.176 -6.324 1 96.75 192 GLU A N 1
ATOM 1576 C CA . GLU A 1 192 ? 16.359 -7.387 -5.539 1 96.75 192 GLU A CA 1
ATOM 1577 C C . GLU A 1 192 ? 16.406 -7.074 -4.047 1 96.75 192 GLU A C 1
ATOM 1579 O O . GLU A 1 192 ? 17.078 -6.133 -3.621 1 96.75 192 GLU A O 1
ATOM 1584 N N . ILE A 1 193 ? 15.641 -7.805 -3.295 1 97.62 193 ILE A N 1
ATOM 1585 C CA . ILE A 1 193 ? 15.805 -7.695 -1.85 1 97.62 193 ILE A CA 1
ATOM 1586 C C . ILE A 1 193 ? 17.031 -8.477 -1.407 1 97.62 193 ILE A C 1
ATOM 1588 O O . ILE A 1 193 ? 17.359 -9.523 -1.979 1 97.62 193 ILE A O 1
ATOM 1592 N N . PRO A 1 194 ? 17.781 -8.008 -0.391 1 96.38 194 PRO A N 1
ATOM 1593 C CA . PRO A 1 194 ? 18.906 -8.773 0.129 1 96.38 194 PRO A CA 1
ATOM 1594 C C . PRO A 1 194 ? 18.5 -10.125 0.697 1 96.38 194 PRO A C 1
ATOM 1596 O O . PRO A 1 194 ? 17.359 -10.289 1.151 1 96.38 194 PRO A O 1
ATOM 1599 N N . GLN A 1 195 ? 19.453 -11.023 0.648 1 95.88 195 GLN A N 1
ATOM 1600 C CA . GLN A 1 195 ? 19.188 -12.375 1.127 1 95.88 195 GLN A CA 1
ATOM 1601 C C . GLN A 1 195 ? 18.734 -12.359 2.584 1 95.88 195 GLN A C 1
ATOM 1603 O O . GLN A 1 195 ? 17.875 -13.156 2.979 1 95.88 195 GLN A O 1
ATOM 1608 N N . VAL A 1 196 ? 19.328 -11.5 3.373 1 95.75 196 VAL A N 1
ATOM 1609 C CA . VAL A 1 196 ? 18.984 -11.406 4.785 1 95.75 196 VAL A CA 1
ATOM 1610 C C . VAL A 1 196 ? 17.5 -11.055 4.926 1 95.75 196 VAL A C 1
ATOM 1612 O O . VAL A 1 196 ? 16.828 -11.508 5.859 1 95.75 196 VAL A O 1
ATOM 1615 N N . VAL A 1 197 ? 16.984 -10.211 4.012 1 97.44 197 VAL A N 1
ATOM 1616 C CA . VAL A 1 197 ? 15.586 -9.82 3.992 1 97.44 197 VAL A CA 1
ATOM 1617 C C . VAL A 1 197 ? 14.727 -11.008 3.551 1 97.44 197 VAL A C 1
ATOM 1619 O O . VAL A 1 197 ? 13.703 -11.305 4.172 1 97.44 197 VAL A O 1
ATOM 1622 N N . ALA A 1 198 ? 15.188 -11.656 2.494 1 97.62 198 ALA A N 1
ATOM 1623 C CA . ALA A 1 198 ? 14.445 -12.812 1.99 1 97.62 198 ALA A CA 1
ATOM 1624 C C . ALA A 1 198 ? 14.328 -13.898 3.057 1 97.62 198 ALA A C 1
ATOM 1626 O O . ALA A 1 198 ? 13.336 -14.641 3.09 1 97.62 198 ALA A O 1
ATOM 1627 N N . ASP A 1 199 ? 15.297 -13.938 3.965 1 97.31 199 ASP A N 1
ATOM 1628 C CA . ASP A 1 199 ? 15.352 -14.961 5 1 97.31 199 ASP A CA 1
ATOM 1629 C C . ASP A 1 199 ? 14.531 -14.555 6.223 1 97.31 199 ASP A C 1
ATOM 1631 O O . ASP A 1 199 ? 14.328 -15.359 7.137 1 97.31 199 ASP A O 1
ATOM 1635 N N . ASN A 1 200 ? 14.086 -13.352 6.227 1 98.38 200 ASN A N 1
ATOM 1636 C CA . ASN A 1 200 ? 13.32 -12.867 7.367 1 98.38 200 ASN A CA 1
ATOM 1637 C C . ASN A 1 200 ? 11.961 -13.555 7.465 1 98.38 200 ASN A C 1
ATOM 1639 O O . ASN A 1 200 ? 11.297 -13.781 6.449 1 98.38 200 ASN A O 1
ATOM 1643 N N . ASP A 1 201 ? 11.523 -13.844 8.68 1 98.31 201 ASP A N 1
ATOM 1644 C CA . ASP A 1 201 ? 10.305 -14.609 8.914 1 98.31 201 ASP A CA 1
ATOM 1645 C C . ASP A 1 201 ? 9.078 -13.859 8.398 1 98.31 201 ASP A C 1
ATOM 1647 O O . ASP A 1 201 ? 8.18 -14.461 7.812 1 98.31 201 ASP A O 1
ATOM 1651 N N . SER A 1 202 ? 8.992 -12.586 8.688 1 98.5 202 SER A N 1
ATOM 1652 C CA . SER A 1 202 ? 7.844 -11.805 8.258 1 98.5 202 SER A CA 1
ATOM 1653 C C . SER A 1 202 ? 7.727 -11.797 6.734 1 98.5 202 SER A C 1
ATOM 1655 O O . SER A 1 202 ? 6.621 -11.867 6.191 1 98.5 202 SER A O 1
ATOM 1657 N N . VAL A 1 203 ? 8.844 -11.711 6.039 1 98.56 203 VAL A N 1
ATOM 1658 C CA . VAL A 1 203 ? 8.859 -11.719 4.578 1 98.56 203 VAL A CA 1
ATOM 1659 C C . VAL A 1 203 ? 8.398 -13.086 4.07 1 98.56 203 VAL A C 1
ATOM 1661 O O . VAL A 1 203 ? 7.578 -13.164 3.154 1 98.56 203 VAL A O 1
ATOM 1664 N N . LYS A 1 204 ? 8.867 -14.117 4.648 1 98.38 204 LYS A N 1
ATOM 1665 C CA . LYS A 1 204 ? 8.484 -15.469 4.266 1 98.38 204 LYS A CA 1
ATOM 1666 C C . LYS A 1 204 ? 6.988 -15.695 4.48 1 98.38 204 LYS A C 1
ATOM 1668 O O . LYS A 1 204 ? 6.336 -16.375 3.68 1 98.38 204 LYS A O 1
ATOM 1673 N N . VAL A 1 205 ? 6.508 -15.164 5.594 1 98.56 205 VAL A N 1
ATOM 1674 C CA . VAL A 1 205 ? 5.082 -15.297 5.887 1 98.56 205 VAL A CA 1
ATOM 1675 C C . VAL A 1 205 ? 4.266 -14.609 4.797 1 98.56 205 VAL A C 1
ATOM 1677 O O . VAL A 1 205 ? 3.27 -15.156 4.32 1 98.56 205 VAL A O 1
ATOM 1680 N N . CYS A 1 206 ? 4.641 -13.383 4.379 1 98.75 206 CYS A N 1
ATOM 1681 C CA . CYS A 1 206 ? 3.922 -12.672 3.33 1 98.75 206 CYS A CA 1
ATOM 1682 C C . CYS A 1 206 ? 3.955 -13.453 2.02 1 98.75 206 CYS A C 1
ATOM 1684 O O . CYS A 1 206 ? 2.945 -13.531 1.317 1 98.75 206 CYS A O 1
ATOM 1686 N N . ARG A 1 207 ? 5.094 -14 1.722 1 98.5 207 ARG A N 1
ATOM 1687 C CA . ARG A 1 207 ? 5.238 -14.828 0.533 1 98.5 207 ARG A CA 1
ATOM 1688 C C . ARG A 1 207 ? 4.305 -16.031 0.593 1 98.5 207 ARG A C 1
ATOM 1690 O O . ARG A 1 207 ? 3.645 -16.359 -0.394 1 98.5 207 ARG A O 1
ATOM 1697 N N . THR A 1 208 ? 4.242 -16.672 1.706 1 98.44 208 THR A N 1
ATOM 1698 C CA . THR A 1 208 ? 3.379 -17.828 1.917 1 98.44 208 THR A CA 1
ATOM 1699 C C . THR A 1 208 ? 1.909 -17.422 1.795 1 98.44 208 THR A C 1
ATOM 1701 O O . THR A 1 208 ? 1.116 -18.141 1.183 1 98.44 208 THR A O 1
ATOM 1704 N N . ILE A 1 209 ? 1.565 -16.328 2.383 1 98.62 209 ILE A N 1
ATOM 1705 C CA . ILE A 1 209 ? 0.182 -15.875 2.334 1 98.62 209 ILE A CA 1
ATOM 1706 C C . ILE A 1 209 ? -0.214 -15.586 0.887 1 98.62 209 ILE A C 1
ATOM 1708 O O . ILE A 1 209 ? -1.319 -15.922 0.459 1 98.62 209 ILE A O 1
ATOM 1712 N N . SER A 1 210 ? 0.647 -14.898 0.156 1 98.75 210 SER A N 1
ATOM 1713 C CA . SER A 1 210 ? 0.406 -14.695 -1.27 1 98.75 210 SER A CA 1
ATOM 1714 C C . SER A 1 210 ? 0.05 -16 -1.962 1 98.75 210 SER A C 1
ATOM 1716 O O . SER A 1 210 ? -0.917 -16.062 -2.723 1 98.75 210 SER A O 1
ATOM 1718 N N . THR A 1 211 ? 0.774 -17 -1.701 1 98.56 211 THR A N 1
ATOM 1719 C CA . THR A 1 211 ? 0.574 -18.312 -2.297 1 98.56 211 THR A CA 1
ATOM 1720 C C . THR A 1 211 ? -0.733 -18.938 -1.812 1 98.56 211 THR A C 1
ATOM 1722 O O . THR A 1 211 ? -1.473 -19.531 -2.598 1 98.56 211 THR A O 1
ATOM 1725 N N . ASP A 1 212 ? -0.978 -18.812 -0.501 1 98.5 212 ASP A N 1
ATOM 1726 C CA . ASP A 1 212 ? -2.227 -19.328 0.058 1 98.5 212 ASP A CA 1
ATOM 1727 C C . ASP A 1 212 ? -3.434 -18.672 -0.613 1 98.5 212 ASP A C 1
ATOM 1729 O O . ASP A 1 212 ? -4.434 -19.344 -0.887 1 98.5 212 ASP A O 1
ATOM 1733 N N . LEU A 1 213 ? -3.344 -17.406 -0.847 1 98.56 213 LEU A N 1
ATOM 1734 C CA . LEU A 1 213 ? -4.445 -16.719 -1.502 1 98.56 213 LEU A CA 1
ATOM 1735 C C . LEU A 1 213 ? -4.672 -17.25 -2.91 1 98.56 213 LEU A C 1
ATOM 1737 O O . LEU A 1 213 ? -5.812 -17.438 -3.33 1 98.56 213 LEU A O 1
ATOM 1741 N N . VAL A 1 214 ? -3.619 -17.531 -3.57 1 98.19 214 VAL A N 1
ATOM 1742 C CA . VAL A 1 214 ? -3.703 -18.016 -4.945 1 98.19 214 VAL A CA 1
ATOM 1743 C C . VAL A 1 214 ? -4.402 -19.375 -4.969 1 98.19 214 VAL A C 1
ATOM 1745 O O . VAL A 1 214 ? -5.391 -19.547 -5.684 1 98.19 214 VAL A O 1
ATOM 1748 N N . TRP A 1 215 ? -3.906 -20.344 -4.16 1 97.12 215 TRP A N 1
ATOM 1749 C CA . TRP A 1 215 ? -4.457 -21.688 -4.309 1 97.12 215 TRP A CA 1
ATOM 1750 C C . TRP A 1 215 ? -5.852 -21.766 -3.699 1 97.12 215 TRP A C 1
ATOM 1752 O O . TRP A 1 215 ? -6.707 -22.516 -4.191 1 97.12 215 TRP A O 1
ATOM 1762 N N . LEU A 1 216 ? -6.184 -21.031 -2.633 1 97.75 216 LEU A N 1
ATOM 1763 C CA . LEU A 1 216 ? -7.531 -21 -2.078 1 97.75 216 LEU A CA 1
ATOM 1764 C C . LEU A 1 216 ? -8.531 -20.484 -3.107 1 97.75 216 LEU A C 1
ATOM 1766 O O . LEU A 1 216 ? -9.609 -21.062 -3.277 1 97.75 216 LEU A O 1
ATOM 1770 N N . GLN A 1 217 ? -8.156 -19.406 -3.773 1 95.19 217 GLN A N 1
ATOM 1771 C CA . GLN A 1 217 ? -9 -18.844 -4.82 1 95.19 217 GLN A CA 1
ATOM 1772 C C . GLN A 1 217 ? -9.188 -19.844 -5.969 1 95.19 217 GLN A C 1
ATOM 1774 O O . GLN A 1 217 ? -10.305 -20.047 -6.449 1 95.19 217 GLN A O 1
ATOM 1779 N N . ASN A 1 218 ? -8.141 -20.422 -6.367 1 94.88 218 ASN A N 1
ATOM 1780 C CA . ASN A 1 218 ? -8.18 -21.375 -7.465 1 94.88 218 ASN A CA 1
ATOM 1781 C C . ASN A 1 218 ? -9.086 -22.562 -7.148 1 94.88 218 ASN A C 1
ATOM 1783 O O . ASN A 1 218 ? -9.867 -23 -7.996 1 94.88 218 ASN A O 1
ATOM 1787 N N . ASP A 1 219 ? -8.953 -23.078 -5.977 1 95.62 219 ASP A N 1
ATOM 1788 C CA . ASP A 1 219 ? -9.75 -24.25 -5.609 1 95.62 219 ASP A CA 1
ATOM 1789 C C . ASP A 1 219 ? -11.242 -23.906 -5.602 1 95.62 219 ASP A C 1
ATOM 1791 O O . ASP A 1 219 ? -12.062 -24.734 -6.012 1 95.62 219 ASP A O 1
ATOM 1795 N N . VAL A 1 220 ? -11.594 -22.734 -5.129 1 95.62 220 VAL A N 1
ATOM 1796 C CA . VAL A 1 220 ? -12.992 -22.344 -5.102 1 95.62 220 VAL A CA 1
ATOM 1797 C C . VAL A 1 220 ? -13.508 -22.156 -6.527 1 95.62 220 VAL A C 1
ATOM 1799 O O . VAL A 1 220 ? -14.57 -22.688 -6.875 1 95.62 220 VAL A O 1
ATOM 1802 N N . LEU A 1 221 ? -12.758 -21.516 -7.355 1 93.94 221 LEU A N 1
ATOM 1803 C CA . LEU A 1 221 ? -13.227 -21.156 -8.688 1 93.94 221 LEU A CA 1
ATOM 1804 C C . LEU A 1 221 ? -13.242 -22.375 -9.609 1 93.94 221 LEU A C 1
ATOM 1806 O O . LEU A 1 221 ? -14.047 -22.438 -10.539 1 93.94 221 LEU A O 1
ATOM 1810 N N . SER A 1 222 ? -12.367 -23.312 -9.344 1 92.62 222 SER A N 1
ATOM 1811 C CA . SER A 1 222 ? -12.281 -24.484 -10.211 1 92.62 222 SER A CA 1
ATOM 1812 C C . SER A 1 222 ? -13.203 -25.594 -9.734 1 92.62 222 SER A C 1
ATOM 1814 O O . SER A 1 222 ? -13.312 -26.641 -10.375 1 92.62 222 SER A O 1
ATOM 1816 N N . TYR A 1 223 ? -13.891 -25.438 -8.672 1 93.56 223 TYR A N 1
ATOM 1817 C CA . TYR A 1 223 ? -14.594 -26.531 -7.988 1 93.56 223 TYR A CA 1
ATOM 1818 C C . TYR A 1 223 ? -15.609 -27.188 -8.914 1 93.56 223 TYR A C 1
ATOM 1820 O O . TYR A 1 223 ? -15.68 -28.406 -8.992 1 93.56 223 TYR A O 1
ATOM 1828 N N . ARG A 1 224 ? -16.422 -26.344 -9.578 1 91.81 224 ARG A N 1
ATOM 1829 C CA . ARG A 1 224 ? -17.422 -26.906 -10.484 1 91.81 224 ARG A CA 1
ATOM 1830 C C . ARG A 1 224 ? -16.766 -27.781 -11.555 1 91.81 224 ARG A C 1
ATOM 1832 O O . ARG A 1 224 ? -17.219 -28.891 -11.812 1 91.81 224 ARG A O 1
ATOM 1839 N N . LYS A 1 225 ? -15.75 -27.281 -12.109 1 88.56 225 LYS A N 1
ATOM 1840 C CA . LYS A 1 225 ? -14.992 -28.031 -13.102 1 88.56 225 LYS A CA 1
ATOM 1841 C C . LYS A 1 225 ? -14.422 -29.312 -12.5 1 88.56 225 LYS A C 1
ATOM 1843 O O . LYS A 1 225 ? -14.461 -30.375 -13.125 1 88.56 225 LYS A O 1
ATOM 1848 N N . ASP A 1 226 ? -13.883 -29.203 -11.328 1 88.56 226 ASP A N 1
ATOM 1849 C CA . ASP A 1 226 ? -13.289 -30.344 -10.633 1 88.56 226 ASP A CA 1
ATOM 1850 C C . ASP A 1 226 ? -14.336 -31.422 -10.359 1 88.56 226 ASP A C 1
ATOM 1852 O O . ASP A 1 226 ? -14.062 -32.625 -10.508 1 88.56 226 ASP A O 1
ATOM 1856 N N . LEU A 1 227 ? -15.477 -31.016 -10.008 1 89.38 227 LEU A N 1
ATOM 1857 C CA . LEU A 1 227 ? -16.578 -31.938 -9.742 1 89.38 227 LEU A CA 1
ATOM 1858 C C . LEU A 1 227 ? -16.953 -32.688 -11.016 1 89.38 227 LEU A C 1
ATOM 1860 O O . LEU A 1 227 ? -17.125 -33.906 -10.992 1 89.38 227 LEU A O 1
ATOM 1864 N N . ILE A 1 228 ? -17.078 -31.938 -12.023 1 87.81 228 ILE A N 1
ATOM 1865 C CA . ILE A 1 228 ? -17.5 -32.5 -13.297 1 87.81 228 ILE A CA 1
ATOM 1866 C C . ILE A 1 228 ? -16.438 -33.5 -13.789 1 87.81 228 ILE A C 1
ATOM 1868 O O . ILE A 1 228 ? -16.781 -34.562 -14.32 1 87.81 228 ILE A O 1
ATOM 1872 N N . GLN A 1 229 ? -15.227 -33.25 -13.539 1 85 229 GLN A N 1
ATOM 1873 C CA . GLN A 1 229 ? -14.125 -34.062 -14.062 1 85 229 GLN A CA 1
ATOM 1874 C C . GLN A 1 229 ? -13.727 -35.125 -13.07 1 85 229 GLN A C 1
ATOM 1876 O O . GLN A 1 229 ? -12.875 -35.969 -13.367 1 85 229 GLN A O 1
ATOM 1881 N N . GLY A 1 230 ? -14.281 -35.094 -11.906 1 82.88 230 GLY A N 1
ATOM 1882 C CA . GLY A 1 230 ? -13.992 -36.094 -10.898 1 82.88 230 GLY A CA 1
ATOM 1883 C C . GLY A 1 230 ? -12.672 -35.875 -10.188 1 82.88 230 GLY A C 1
ATOM 1884 O O . GLY A 1 230 ? -12.062 -36.812 -9.688 1 82.88 230 GLY A O 1
ATOM 1885 N N . VAL A 1 231 ? -12.18 -34.656 -10.242 1 80.75 231 VAL A N 1
ATOM 1886 C CA . VAL A 1 231 ? -10.945 -34.281 -9.555 1 80.75 231 VAL A CA 1
ATOM 1887 C C . VAL A 1 231 ? -11.203 -34.188 -8.055 1 80.75 231 VAL A C 1
ATOM 1889 O O . VAL A 1 231 ? -12.102 -33.469 -7.617 1 80.75 231 VAL A O 1
ATOM 1892 N N . LYS A 1 232 ? -10.367 -34.875 -7.277 1 80.31 232 LYS A N 1
ATOM 1893 C CA . LYS A 1 232 ? -10.594 -34.938 -5.836 1 80.31 232 LYS A CA 1
ATOM 1894 C C . LYS A 1 232 ? -9.648 -34 -5.094 1 80.31 232 LYS A C 1
ATOM 1896 O O . LYS A 1 232 ? -9.891 -33.656 -3.934 1 80.31 232 LYS A O 1
ATOM 1901 N N . HIS A 1 233 ? -8.633 -33.594 -5.742 1 84.94 233 HIS A N 1
ATOM 1902 C CA . HIS A 1 233 ? -7.648 -32.719 -5.105 1 84.94 233 HIS A CA 1
ATOM 1903 C C . HIS A 1 233 ? -8.125 -31.281 -5.078 1 84.94 233 HIS A C 1
ATOM 1905 O O . HIS A 1 233 ? -7.648 -30.453 -5.863 1 84.94 233 HIS A O 1
ATOM 1911 N N . ASN A 1 234 ? -8.969 -30.984 -4.188 1 92.81 234 ASN A N 1
ATOM 1912 C CA . ASN A 1 234 ? -9.57 -29.688 -3.971 1 92.81 234 ASN A CA 1
ATOM 1913 C C . ASN A 1 234 ? -9.93 -29.469 -2.502 1 92.81 234 ASN A C 1
ATOM 1915 O O . ASN A 1 234 ? -10.453 -30.375 -1.849 1 92.81 234 ASN A O 1
ATOM 1919 N N . ILE A 1 235 ? -9.68 -28.328 -2.004 1 95.88 235 ILE A N 1
ATOM 1920 C CA . ILE A 1 235 ? -9.844 -28.047 -0.58 1 95.88 235 ILE A CA 1
ATOM 1921 C C . ILE A 1 235 ? -11.305 -28.281 -0.178 1 95.88 235 ILE A C 1
ATOM 1923 O O . ILE A 1 235 ? -11.586 -28.688 0.951 1 95.88 235 ILE A O 1
ATOM 1927 N N . ILE A 1 236 ? -12.242 -28 -1.09 1 96.12 236 ILE A N 1
ATOM 1928 C CA . ILE A 1 236 ? -13.656 -28.203 -0.785 1 96.12 236 ILE A CA 1
ATOM 1929 C C . ILE A 1 236 ? -13.914 -29.688 -0.536 1 96.12 236 ILE A C 1
ATOM 1931 O O . ILE A 1 236 ? -14.641 -30.047 0.395 1 96.12 236 ILE A O 1
ATOM 1935 N N . HIS A 1 237 ? -13.305 -30.547 -1.339 1 93.44 237 HIS A N 1
ATOM 1936 C CA . HIS A 1 237 ? -13.422 -31.984 -1.119 1 93.44 237 HIS A CA 1
ATOM 1937 C C . HIS A 1 237 ? -12.836 -32.375 0.229 1 93.44 237 HIS A C 1
ATOM 1939 O O . HIS A 1 237 ? -13.43 -33.188 0.952 1 93.44 237 HIS A O 1
ATOM 1945 N N . VAL A 1 238 ? -11.695 -31.844 0.506 1 93.69 238 VAL A N 1
ATOM 1946 C CA . VAL A 1 238 ? -11.016 -32.156 1.762 1 93.69 238 VAL A CA 1
ATOM 1947 C C . VAL A 1 238 ? -11.906 -31.75 2.938 1 93.69 238 VAL A C 1
ATOM 1949 O O . VAL A 1 238 ? -12.039 -32.5 3.902 1 93.69 238 VAL A O 1
ATOM 1952 N N . LEU A 1 239 ? -12.523 -30.578 2.844 1 96.12 239 LEU A N 1
ATOM 1953 C CA . LEU A 1 239 ? -13.375 -30.078 3.914 1 96.12 239 LEU A CA 1
ATOM 1954 C C . LEU A 1 239 ? -14.672 -30.875 3.992 1 96.12 239 LEU A C 1
ATOM 1956 O O . LEU A 1 239 ? -15.164 -31.172 5.086 1 96.12 239 LEU A O 1
ATOM 1960 N N . ARG A 1 240 ? -15.219 -31.266 2.877 1 94.44 240 ARG A N 1
ATOM 1961 C CA . ARG A 1 240 ? -16.438 -32.062 2.852 1 94.44 240 ARG A CA 1
ATOM 1962 C C . ARG A 1 240 ? -16.219 -33.438 3.471 1 94.44 240 ARG A C 1
ATOM 1964 O O . ARG A 1 240 ? -17.125 -34 4.098 1 94.44 240 ARG A O 1
ATOM 1971 N N . ASN A 1 241 ? -15.055 -33.969 3.291 1 92.5 241 ASN A N 1
ATOM 1972 C CA . ASN A 1 241 ? -14.711 -35.219 3.906 1 92.5 241 ASN A CA 1
ATOM 1973 C C . ASN A 1 241 ? -14.695 -35.125 5.43 1 92.5 241 ASN A C 1
ATOM 1975 O O . ASN A 1 241 ? -14.68 -36.156 6.121 1 92.5 241 ASN A O 1
ATOM 1979 N N . GLN A 1 242 ? -14.758 -34 5.949 1 92.94 242 GLN A N 1
ATOM 1980 C CA . GLN A 1 242 ? -14.844 -33.75 7.387 1 92.94 242 GLN A CA 1
ATOM 1981 C C . GLN A 1 242 ? -16.281 -33.438 7.809 1 92.94 242 GLN A C 1
ATOM 1983 O O . GLN A 1 242 ? -16.5 -32.688 8.766 1 92.94 242 GLN A O 1
ATOM 1988 N N . ASN A 1 243 ? -17.234 -33.844 7.031 1 93.5 243 ASN A N 1
ATOM 1989 C CA . ASN A 1 243 ? -18.672 -33.812 7.281 1 93.5 243 ASN A CA 1
ATOM 1990 C C . ASN A 1 243 ? -19.219 -32.375 7.176 1 93.5 243 ASN A C 1
ATOM 1992 O O . ASN A 1 243 ? -20.078 -32 7.961 1 93.5 243 ASN A O 1
ATOM 1996 N N . LEU A 1 244 ? -18.625 -31.594 6.316 1 95.38 244 LEU A N 1
ATOM 1997 C CA . LEU A 1 244 ? -19.156 -30.266 6.004 1 95.38 244 LEU A CA 1
ATOM 1998 C C . LEU A 1 244 ? -19.953 -30.297 4.703 1 95.38 244 LEU A C 1
ATOM 2000 O O . LEU A 1 244 ? -19.609 -31.031 3.775 1 95.38 244 LEU A O 1
ATOM 2004 N N . SER A 1 245 ? -21.109 -29.547 4.715 1 95.31 245 SER A N 1
ATOM 2005 C CA . SER A 1 245 ? -21.797 -29.312 3.445 1 95.31 245 SER A CA 1
ATOM 2006 C C . SER A 1 245 ? -20.938 -28.469 2.51 1 95.31 245 SER A C 1
ATOM 2008 O O . SER A 1 245 ? -19.906 -27.922 2.922 1 95.31 245 SER A O 1
ATOM 2010 N N . GLU A 1 246 ? -21.359 -28.375 1.29 1 94.62 246 GLU A N 1
ATOM 2011 C CA . GLU A 1 246 ? -20.641 -27.547 0.33 1 94.62 246 GLU A CA 1
ATOM 2012 C C . GLU A 1 246 ? -20.562 -26.094 0.802 1 94.62 246 GLU A C 1
ATOM 2014 O O . GLU A 1 246 ? -19.5 -25.469 0.772 1 94.62 246 GLU A O 1
ATOM 2019 N N . GLN A 1 247 ? -21.719 -25.656 1.215 1 95.56 247 GLN A N 1
ATOM 2020 C CA . GLN A 1 247 ? -21.766 -24.25 1.641 1 95.56 247 GLN A CA 1
ATOM 2021 C C . GLN A 1 247 ? -20.938 -24.047 2.908 1 95.56 247 GLN A C 1
ATOM 2023 O O . GLN A 1 247 ? -20.281 -23.016 3.061 1 95.56 247 GLN A O 1
ATOM 2028 N N . GLN A 1 248 ? -20.984 -24.984 3.801 1 97.06 248 GLN A N 1
ATOM 2029 C CA . GLN A 1 248 ? -20.156 -24.891 5.004 1 97.06 248 GLN A CA 1
ATOM 2030 C C . GLN A 1 248 ? -18.672 -24.875 4.66 1 97.06 248 GLN A C 1
ATOM 2032 O O . GLN A 1 248 ? -17.891 -24.188 5.309 1 97.06 248 GLN A O 1
ATOM 2037 N N . ALA A 1 249 ? -18.281 -25.656 3.674 1 97.06 249 ALA A N 1
ATOM 2038 C CA . ALA A 1 249 ? -16.906 -25.672 3.201 1 97.06 249 ALA A CA 1
ATOM 2039 C C . ALA A 1 249 ? -16.5 -24.297 2.648 1 97.06 249 ALA A C 1
ATOM 2041 O O . ALA A 1 249 ? -15.422 -23.797 2.955 1 97.06 249 ALA A O 1
ATOM 2042 N N . ILE A 1 250 ? -17.359 -23.719 1.893 1 96.5 250 ILE A N 1
ATOM 2043 C CA . ILE A 1 250 ? -17.109 -22.406 1.309 1 96.5 250 ILE A CA 1
ATOM 2044 C C . ILE A 1 250 ? -16.969 -21.359 2.418 1 96.5 250 ILE A C 1
ATOM 2046 O O . ILE A 1 250 ? -16.109 -20.484 2.355 1 96.5 250 ILE A O 1
ATOM 2050 N N . ASP A 1 251 ? -17.812 -21.484 3.436 1 96.69 251 ASP A N 1
ATOM 2051 C CA . ASP A 1 251 ? -17.75 -20.578 4.57 1 96.69 251 ASP A CA 1
ATOM 2052 C C . ASP A 1 251 ? -16.406 -20.703 5.305 1 96.69 251 ASP A C 1
ATOM 2054 O O . ASP A 1 251 ? -15.828 -19.703 5.727 1 96.69 251 ASP A O 1
ATOM 2058 N N . GLU A 1 252 ? -15.992 -21.922 5.441 1 97.31 252 GLU A N 1
ATOM 2059 C CA . GLU A 1 252 ? -14.711 -22.172 6.09 1 97.31 252 GLU A CA 1
ATOM 2060 C C . GLU A 1 252 ? -13.562 -21.562 5.285 1 97.31 252 GLU A C 1
ATOM 2062 O O . GLU A 1 252 ? -12.617 -21.016 5.859 1 97.31 252 GLU A O 1
ATOM 2067 N N . ILE A 1 253 ? -13.602 -21.688 4.027 1 97.75 253 ILE A N 1
ATOM 2068 C CA . ILE A 1 253 ? -12.578 -21.109 3.16 1 97.75 253 ILE A CA 1
ATOM 2069 C C . ILE A 1 253 ? -12.586 -19.594 3.297 1 97.75 253 ILE A C 1
ATOM 2071 O O . ILE A 1 253 ? -11.523 -18.969 3.301 1 97.75 253 ILE A O 1
ATOM 2075 N N . GLY A 1 254 ? -13.789 -19 3.396 1 96.75 254 GLY A N 1
ATOM 2076 C CA . GLY A 1 254 ? -13.875 -17.578 3.672 1 96.75 254 GLY A CA 1
ATOM 2077 C C . GLY A 1 254 ? -13.148 -17.156 4.938 1 96.75 254 GLY A C 1
ATOM 2078 O O . GLY A 1 254 ? -12.453 -16.141 4.957 1 96.75 254 GLY A O 1
ATOM 2079 N N . GLU A 1 255 ? -13.305 -17.984 5.926 1 96.88 255 GLU A N 1
ATOM 2080 C CA . GLU A 1 255 ? -12.609 -17.719 7.184 1 96.88 255 GLU A CA 1
ATOM 2081 C C . GLU A 1 255 ? -11.102 -17.859 7.023 1 96.88 255 GLU A C 1
ATOM 2083 O O . GLU A 1 255 ? -10.328 -17.125 7.633 1 96.88 255 GLU A O 1
ATOM 2088 N N . MET A 1 256 ? -10.68 -18.828 6.285 1 97.62 256 MET A N 1
ATOM 2089 C CA . MET A 1 256 ? -9.266 -19.031 6.008 1 97.62 256 MET A CA 1
ATOM 2090 C C . MET A 1 256 ? -8.68 -17.812 5.305 1 97.62 256 MET A C 1
ATOM 2092 O O . MET A 1 256 ? -7.574 -17.359 5.633 1 97.62 256 MET A O 1
ATOM 2096 N N . LEU A 1 257 ? -9.445 -17.266 4.383 1 97.88 257 LEU A N 1
ATOM 2097 C CA . LEU A 1 257 ? -9 -16.078 3.656 1 97.88 257 LEU A CA 1
ATOM 2098 C C . LEU A 1 257 ? -8.891 -14.883 4.59 1 97.88 257 LEU A C 1
ATOM 2100 O O . LEU A 1 257 ? -7.879 -14.18 4.586 1 97.88 257 LEU A O 1
ATOM 2104 N N . ASP A 1 258 ? -9.875 -14.695 5.395 1 97.31 258 ASP A N 1
ATOM 2105 C CA . ASP A 1 258 ? -9.859 -13.586 6.352 1 97.31 258 ASP A CA 1
ATOM 2106 C C . ASP A 1 258 ? -8.641 -13.664 7.262 1 97.31 258 ASP A C 1
ATOM 2108 O O . ASP A 1 258 ? -8.008 -12.648 7.551 1 97.31 258 ASP A O 1
ATOM 2112 N N . GLU A 1 259 ? -8.383 -14.844 7.656 1 97.81 259 GLU A N 1
ATOM 2113 C CA . GLU A 1 259 ? -7.238 -15.023 8.539 1 97.81 259 GLU A CA 1
ATOM 2114 C C . GLU A 1 259 ? -5.93 -14.719 7.82 1 97.81 259 GLU A C 1
ATOM 2116 O O . GLU A 1 259 ? -5 -14.18 8.414 1 97.81 259 GLU A O 1
ATOM 2121 N N . ARG A 1 260 ? -5.848 -15.094 6.578 1 98.44 260 ARG A N 1
ATOM 2122 C CA . ARG A 1 260 ? -4.652 -14.766 5.805 1 98.44 260 ARG A CA 1
ATOM 2123 C C . ARG A 1 260 ? -4.477 -13.258 5.688 1 98.44 260 ARG A C 1
ATOM 2125 O O . ARG A 1 260 ? -3.354 -12.75 5.766 1 98.44 260 ARG A O 1
ATOM 2132 N N . TYR A 1 261 ? -5.582 -12.516 5.504 1 98.25 261 TYR A N 1
ATOM 2133 C CA . TYR A 1 261 ? -5.508 -11.055 5.438 1 98.25 261 TYR A CA 1
ATOM 2134 C C . TYR A 1 261 ? -4.941 -10.484 6.73 1 98.25 261 TYR A C 1
ATOM 2136 O O . TYR A 1 261 ? -4.07 -9.609 6.703 1 98.25 261 TYR A O 1
ATOM 2144 N N . ARG A 1 262 ? -5.395 -10.961 7.863 1 98.19 262 ARG A N 1
ATOM 2145 C CA . ARG A 1 262 ? -4.934 -10.477 9.156 1 98.19 262 ARG A CA 1
ATOM 2146 C C . ARG A 1 262 ? -3.465 -10.812 9.383 1 98.19 262 ARG A C 1
ATOM 2148 O O . ARG A 1 262 ? -2.697 -9.984 9.867 1 98.19 262 ARG A O 1
ATOM 2155 N N . GLU A 1 263 ? -3.129 -12.047 9.031 1 98.62 263 GLU A N 1
ATOM 2156 C CA . GLU A 1 263 ? -1.75 -12.5 9.195 1 98.62 263 GLU A CA 1
ATOM 2157 C C . GLU A 1 263 ? -0.791 -11.672 8.344 1 98.62 263 GLU A C 1
ATOM 2159 O O . GLU A 1 263 ? 0.351 -11.438 8.742 1 98.62 263 GLU A O 1
ATOM 2164 N N . TRP A 1 264 ? -1.234 -11.281 7.188 1 98.75 264 TRP A N 1
ATOM 2165 C CA . TRP A 1 264 ? -0.448 -10.414 6.316 1 98.75 264 TRP A CA 1
ATOM 2166 C C . TRP A 1 264 ? -0.032 -9.141 7.043 1 98.75 264 TRP A C 1
ATOM 2168 O O . TRP A 1 264 ? 1.152 -8.805 7.086 1 98.75 264 TRP A O 1
ATOM 2178 N N . TYR A 1 265 ? -0.958 -8.477 7.66 1 98.56 265 TYR A N 1
ATOM 2179 C CA . TYR A 1 265 ? -0.688 -7.219 8.344 1 98.56 265 TYR A CA 1
ATOM 2180 C C . TYR A 1 265 ? 0.093 -7.457 9.633 1 98.56 265 TYR A C 1
ATOM 2182 O O . TYR A 1 265 ? 0.919 -6.629 10.023 1 98.56 265 TYR A O 1
ATOM 2190 N N . ARG A 1 266 ? -0.143 -8.578 10.305 1 98.62 266 ARG A N 1
ATOM 2191 C CA . ARG A 1 266 ? 0.646 -8.906 11.484 1 98.62 266 ARG A CA 1
ATOM 2192 C C . ARG A 1 266 ? 2.111 -9.117 11.125 1 98.62 266 ARG A C 1
ATOM 2194 O O . ARG A 1 266 ? 3.004 -8.703 11.875 1 98.62 266 ARG A O 1
ATOM 2201 N N . ALA A 1 267 ? 2.285 -9.789 10.008 1 98.75 267 ALA A N 1
ATOM 2202 C CA . ALA A 1 267 ? 3.654 -9.984 9.547 1 98.75 267 ALA A CA 1
ATOM 2203 C C . ALA A 1 267 ? 4.336 -8.656 9.266 1 98.75 267 ALA A C 1
ATOM 2205 O O . ALA A 1 267 ? 5.508 -8.469 9.602 1 98.75 267 ALA A O 1
ATOM 2206 N N . LEU A 1 268 ? 3.641 -7.719 8.68 1 98.38 268 LEU A N 1
ATOM 2207 C CA . LEU A 1 268 ? 4.195 -6.398 8.391 1 98.38 268 LEU A CA 1
ATOM 2208 C C . LEU A 1 268 ? 4.5 -5.645 9.68 1 98.38 268 LEU A C 1
ATOM 2210 O O . LEU A 1 268 ? 5.496 -4.926 9.766 1 98.38 268 LEU A O 1
ATOM 2214 N N . ALA A 1 269 ? 3.639 -5.801 10.664 1 98.31 269 ALA A N 1
ATOM 2215 C CA . ALA A 1 269 ? 3.846 -5.133 11.945 1 98.31 269 ALA A CA 1
ATOM 2216 C C . ALA A 1 269 ? 5.137 -5.609 12.609 1 98.31 269 ALA A C 1
ATOM 2218 O O . ALA A 1 269 ? 5.801 -4.84 13.312 1 98.31 269 ALA A O 1
ATOM 2219 N N . GLU A 1 270 ? 5.5 -6.84 12.328 1 97.94 270 GLU A N 1
ATOM 2220 C CA . GLU A 1 270 ? 6.66 -7.441 12.977 1 97.94 270 GLU A CA 1
ATOM 2221 C C . GLU A 1 270 ? 7.91 -7.305 12.109 1 97.94 270 GLU A C 1
ATOM 2223 O O . GLU A 1 270 ? 9 -7.695 12.523 1 97.94 270 GLU A O 1
ATOM 2228 N N . MET A 1 271 ? 7.746 -6.773 10.961 1 97.19 271 MET A N 1
ATOM 2229 C CA . MET A 1 271 ? 8.867 -6.633 10.031 1 97.19 271 MET A CA 1
ATOM 2230 C C . MET A 1 271 ? 9.922 -5.684 10.594 1 97.19 271 MET A C 1
ATOM 2232 O O . MET A 1 271 ? 9.594 -4.609 11.094 1 97.19 271 MET A O 1
ATOM 2236 N N . PRO A 1 272 ? 11.164 -6.113 10.531 1 97.12 272 PRO A N 1
ATOM 2237 C CA . PRO A 1 272 ? 12.219 -5.176 10.93 1 97.12 272 PRO A CA 1
ATOM 2238 C C . PRO A 1 272 ? 12.234 -3.912 10.078 1 97.12 272 PRO A C 1
ATOM 2240 O O . PRO A 1 272 ? 11.773 -3.93 8.93 1 97.12 272 PRO A O 1
ATOM 2243 N N . ILE A 1 273 ? 12.711 -2.855 10.664 1 95.88 273 ILE A N 1
ATOM 2244 C CA . ILE A 1 273 ? 12.961 -1.606 9.953 1 95.88 273 ILE A CA 1
ATOM 2245 C C . ILE A 1 273 ? 14.438 -1.513 9.578 1 95.88 273 ILE A C 1
ATOM 2247 O O . ILE A 1 273 ? 15.297 -1.363 10.453 1 95.88 273 ILE A O 1
ATOM 2251 N N . TRP A 1 274 ? 14.734 -1.612 8.266 1 95.31 274 TRP A N 1
ATOM 2252 C CA . TRP A 1 274 ? 16.109 -1.72 7.82 1 95.31 274 TRP A CA 1
ATOM 2253 C C . TRP A 1 274 ? 16.641 -0.366 7.355 1 95.31 274 TRP A C 1
ATOM 2255 O O . TRP A 1 274 ? 17.859 -0.175 7.23 1 95.31 274 TRP A O 1
ATOM 2265 N N . GLY A 1 275 ? 15.805 0.6 7.152 1 91.75 275 GLY A N 1
ATOM 2266 C CA . GLY A 1 275 ? 16.188 1.881 6.586 1 91.75 275 GLY A CA 1
ATOM 2267 C C . GLY A 1 275 ? 15.531 2.168 5.25 1 91.75 275 GLY A C 1
ATOM 2268 O O . GLY A 1 275 ? 14.953 1.27 4.633 1 91.75 275 GLY A O 1
ATOM 2269 N N . GLU A 1 276 ? 15.633 3.312 4.754 1 92.69 276 GLU A N 1
ATOM 2270 C CA . GLU A 1 276 ? 14.859 3.857 3.643 1 92.69 276 GLU A CA 1
ATOM 2271 C C . GLU A 1 276 ? 14.977 2.975 2.404 1 92.69 276 GLU A C 1
ATOM 2273 O O . GLU A 1 276 ? 13.977 2.457 1.905 1 92.69 276 GLU A O 1
ATOM 2278 N N . LYS A 1 277 ? 16.203 2.727 1.922 1 93.38 277 LYS A N 1
ATOM 2279 C CA . LYS A 1 277 ? 16.406 2.035 0.654 1 93.38 277 LYS A CA 1
ATOM 2280 C C . LYS A 1 277 ? 15.922 0.592 0.727 1 93.38 277 LYS A C 1
ATOM 2282 O O . LYS A 1 277 ? 15.164 0.141 -0.137 1 93.38 277 LYS A O 1
ATOM 2287 N N . VAL A 1 278 ? 16.375 -0.127 1.784 1 95.75 278 VAL A N 1
ATOM 2288 C CA . VAL A 1 278 ? 16 -1.531 1.933 1 95.75 278 VAL A CA 1
ATOM 2289 C C . VAL A 1 278 ? 14.5 -1.652 2.158 1 95.75 278 VAL A C 1
ATOM 2291 O O . VAL A 1 278 ? 13.836 -2.508 1.561 1 95.75 278 VAL A O 1
ATOM 2294 N N . ASP A 1 279 ? 13.93 -0.753 3.016 1 96.81 279 ASP A N 1
ATOM 2295 C CA . ASP A 1 279 ? 12.5 -0.805 3.285 1 96.81 279 ASP A CA 1
ATOM 2296 C C . ASP A 1 279 ? 11.688 -0.542 2.018 1 96.81 279 ASP A C 1
ATOM 2298 O O . ASP A 1 279 ? 10.625 -1.129 1.822 1 96.81 279 ASP A O 1
ATOM 2302 N N . ARG A 1 280 ? 12.156 0.333 1.218 1 96.12 280 ARG A N 1
ATOM 2303 C CA . ARG A 1 280 ? 11.492 0.607 -0.051 1 96.12 280 ARG A CA 1
ATOM 2304 C C . ARG A 1 280 ? 11.438 -0.643 -0.923 1 96.12 280 ARG A C 1
ATOM 2306 O O . ARG A 1 280 ? 10.391 -0.969 -1.486 1 96.12 280 ARG A O 1
ATOM 2313 N N . ASP A 1 281 ? 12.531 -1.327 -1.039 1 95.75 281 ASP A N 1
ATOM 2314 C CA . ASP A 1 281 ? 12.586 -2.547 -1.841 1 95.75 281 ASP A CA 1
ATOM 2315 C C . ASP A 1 281 ? 11.727 -3.648 -1.227 1 95.75 281 ASP A C 1
ATOM 2317 O O . ASP A 1 281 ? 11.094 -4.422 -1.946 1 95.75 281 ASP A O 1
ATOM 2321 N N . VAL A 1 282 ? 11.781 -3.719 0.088 1 97.25 282 VAL A N 1
ATOM 2322 C CA . VAL A 1 282 ? 10.977 -4.719 0.786 1 97.25 282 VAL A CA 1
ATOM 2323 C C . VAL A 1 282 ? 9.5 -4.477 0.503 1 97.25 282 VAL A C 1
ATOM 2325 O O . VAL A 1 282 ? 8.758 -5.418 0.207 1 97.25 282 VAL A O 1
ATOM 2328 N N . LEU A 1 283 ? 9.07 -3.264 0.584 1 97.12 283 LEU A N 1
ATOM 2329 C CA . LEU A 1 283 ? 7.668 -2.963 0.323 1 97.12 283 LEU A CA 1
ATOM 2330 C C . LEU A 1 283 ? 7.309 -3.268 -1.127 1 97.12 283 LEU A C 1
ATOM 2332 O O . LEU A 1 283 ? 6.223 -3.787 -1.405 1 97.12 283 LEU A O 1
ATOM 2336 N N . LYS A 1 284 ? 8.188 -2.947 -2.057 1 96.62 284 LYS A N 1
ATOM 2337 C CA . LYS A 1 284 ? 7.965 -3.303 -3.455 1 96.62 284 LYS A CA 1
ATOM 2338 C C . LYS A 1 284 ? 7.781 -4.809 -3.615 1 96.62 284 LYS A C 1
ATOM 2340 O O . LYS A 1 284 ? 6.91 -5.254 -4.363 1 96.62 284 LYS A O 1
ATOM 2345 N N . TYR A 1 285 ? 8.633 -5.527 -2.918 1 98.31 285 TYR A N 1
ATOM 2346 C CA . TYR A 1 285 ? 8.555 -6.984 -2.975 1 98.31 285 TYR A CA 1
ATOM 2347 C C . TYR A 1 285 ? 7.238 -7.484 -2.4 1 98.31 285 TYR A C 1
ATOM 2349 O O . TYR A 1 285 ? 6.582 -8.352 -2.992 1 98.31 285 TYR A O 1
ATOM 2357 N N . ILE A 1 286 ? 6.844 -6.969 -1.235 1 98.38 286 ILE A N 1
ATOM 2358 C CA . ILE A 1 286 ? 5.617 -7.383 -0.56 1 98.38 286 ILE A CA 1
ATOM 2359 C C . ILE A 1 286 ? 4.41 -7.059 -1.438 1 98.38 286 ILE A C 1
ATOM 2361 O O . ILE A 1 286 ? 3.498 -7.875 -1.572 1 98.38 286 ILE A O 1
ATOM 2365 N N . TRP A 1 287 ? 4.43 -5.938 -2.039 1 96.69 287 TRP A N 1
ATOM 2366 C CA . TRP A 1 287 ? 3.34 -5.578 -2.941 1 96.69 287 TRP A CA 1
ATOM 2367 C C . TRP A 1 287 ? 3.336 -6.477 -4.176 1 96.69 287 TRP A C 1
ATOM 2369 O O . TRP A 1 287 ? 2.275 -6.789 -4.719 1 96.69 287 TRP A O 1
ATOM 2379 N N . GLY A 1 288 ? 4.5 -6.816 -4.605 1 98.06 288 GLY A N 1
ATOM 2380 C CA . GLY A 1 288 ? 4.594 -7.812 -5.664 1 98.06 288 GLY A CA 1
ATOM 2381 C C . GLY A 1 288 ? 3.961 -9.141 -5.297 1 98.06 288 GLY A C 1
ATOM 2382 O O . GLY A 1 288 ? 3.277 -9.758 -6.117 1 98.06 288 GLY A O 1
ATOM 2383 N N . CYS A 1 289 ? 4.227 -9.586 -4.07 1 98.56 289 CYS A N 1
ATOM 2384 C CA . CYS A 1 289 ? 3.58 -10.805 -3.584 1 98.56 289 CYS A CA 1
ATOM 2385 C C . CYS A 1 289 ? 2.062 -10.672 -3.627 1 98.56 289 CYS A C 1
ATOM 2387 O O . CYS A 1 289 ? 1.365 -11.594 -4.051 1 98.56 289 CYS A O 1
ATOM 2389 N N . GLN A 1 290 ? 1.566 -9.555 -3.184 1 98.56 290 GLN A N 1
ATOM 2390 C CA . GLN A 1 290 ? 0.132 -9.297 -3.246 1 98.56 290 GLN A CA 1
ATOM 2391 C C . GLN A 1 290 ? -0.367 -9.312 -4.688 1 98.56 290 GLN A C 1
ATOM 2393 O O . GLN A 1 290 ? -1.443 -9.844 -4.973 1 98.56 290 GLN A O 1
ATOM 2398 N N . ALA A 1 291 ? 0.376 -8.727 -5.586 1 98.62 291 ALA A N 1
ATOM 2399 C CA . ALA A 1 291 ? 0.002 -8.617 -6.992 1 98.62 291 ALA A CA 1
ATOM 2400 C C . ALA A 1 291 ? -0.15 -10 -7.629 1 98.62 291 ALA A C 1
ATOM 2402 O O . ALA A 1 291 ? -0.999 -10.195 -8.5 1 98.62 291 ALA A O 1
ATOM 2403 N N . VAL A 1 292 ? 0.657 -10.906 -7.195 1 98.62 292 VAL A N 1
ATOM 2404 C CA . VAL A 1 292 ? 0.574 -12.266 -7.723 1 98.62 292 VAL A CA 1
ATOM 2405 C C . VAL A 1 292 ? -0.8 -12.859 -7.41 1 98.62 292 VAL A C 1
ATOM 2407 O O . VAL A 1 292 ? -1.461 -13.406 -8.297 1 98.62 292 VAL A O 1
ATOM 2410 N N . ALA A 1 293 ? -1.24 -12.703 -6.207 1 98.44 293 ALA A N 1
ATOM 2411 C CA . ALA A 1 293 ? -2.559 -13.203 -5.82 1 98.44 293 ALA A CA 1
ATOM 2412 C C . ALA A 1 293 ? -3.666 -12.43 -6.527 1 98.44 293 ALA A C 1
ATOM 2414 O O . ALA A 1 293 ? -4.656 -13.016 -6.973 1 98.44 293 ALA A O 1
ATOM 2415 N N . LEU A 1 294 ? -3.504 -11.125 -6.664 1 98 294 LEU A N 1
ATOM 2416 C CA . LEU A 1 294 ? -4.48 -10.281 -7.336 1 98 294 LEU A CA 1
ATOM 2417 C C . LEU A 1 294 ? -4.613 -10.664 -8.805 1 98 294 LEU A C 1
ATOM 2419 O O . LEU A 1 294 ? -5.727 -10.75 -9.336 1 98 294 LEU A O 1
ATOM 2423 N N . GLY A 1 295 ? -3.441 -10.773 -9.391 1 97.81 295 GLY A N 1
ATOM 2424 C CA . GLY A 1 295 ? -3.451 -11.148 -10.797 1 97.81 295 GLY A CA 1
ATOM 2425 C C . GLY A 1 295 ? -4.203 -12.438 -11.062 1 97.81 295 GLY A C 1
ATOM 2426 O O . GLY A 1 295 ? -5.008 -12.516 -11.992 1 97.81 295 GLY A O 1
ATOM 2427 N N . ASN A 1 296 ? -3.928 -13.391 -10.25 1 96.31 296 ASN A N 1
ATOM 2428 C CA . ASN A 1 296 ? -4.613 -14.664 -10.391 1 96.31 296 ASN A CA 1
ATOM 2429 C C . ASN A 1 296 ? -6.125 -14.508 -10.258 1 96.31 296 ASN A C 1
ATOM 2431 O O . ASN A 1 296 ? -6.887 -15.094 -11.039 1 96.31 296 ASN A O 1
ATOM 2435 N N . LEU A 1 297 ? -6.551 -13.789 -9.297 1 95.62 297 LEU A N 1
ATOM 2436 C CA . LEU A 1 297 ? -7.973 -13.609 -9.023 1 95.62 297 LEU A CA 1
ATOM 2437 C C . LEU A 1 297 ? -8.664 -12.898 -10.18 1 95.62 297 LEU A C 1
ATOM 2439 O O . LEU A 1 297 ? -9.672 -13.383 -10.703 1 95.62 297 LEU A O 1
ATOM 2443 N N . HIS A 1 298 ? -8.172 -11.797 -10.602 1 95.06 298 HIS A N 1
ATOM 2444 C CA . HIS A 1 298 ? -8.773 -11.016 -11.672 1 95.06 298 HIS A CA 1
ATOM 2445 C C . HIS A 1 298 ? -8.734 -11.766 -12.992 1 95.06 298 HIS A C 1
ATOM 2447 O O . HIS A 1 298 ? -9.703 -11.734 -13.758 1 95.06 298 HIS A O 1
ATOM 2453 N N . TRP A 1 299 ? -7.648 -12.406 -13.195 1 95.25 299 TRP A N 1
ATOM 2454 C CA . TRP A 1 299 ? -7.492 -13.203 -14.406 1 95.25 299 TRP A CA 1
ATOM 2455 C C . TRP A 1 299 ? -8.531 -14.32 -14.469 1 95.25 299 TRP A C 1
ATOM 2457 O O . TRP A 1 299 ? -9.117 -14.578 -15.523 1 95.25 299 TRP A O 1
ATOM 2467 N N . SER A 1 300 ? -8.773 -14.969 -13.367 1 93.56 300 SER A N 1
ATOM 2468 C CA . SER A 1 300 ? -9.703 -16.094 -13.305 1 93.56 300 SER A CA 1
ATOM 2469 C C . SER A 1 300 ? -11.117 -15.656 -13.656 1 93.56 300 SER A C 1
ATOM 2471 O O . SER A 1 300 ? -11.883 -16.406 -14.258 1 93.56 300 SER A O 1
ATOM 2473 N N . TYR A 1 301 ? -11.461 -14.484 -13.297 1 91.19 301 TYR A N 1
ATOM 2474 C CA . TYR A 1 301 ? -12.805 -13.992 -13.578 1 91.19 301 TYR A CA 1
ATOM 2475 C C . TYR A 1 301 ? -12.891 -13.438 -15 1 91.19 301 TYR A C 1
ATOM 2477 O O . TYR A 1 301 ? -13.953 -13.492 -15.625 1 9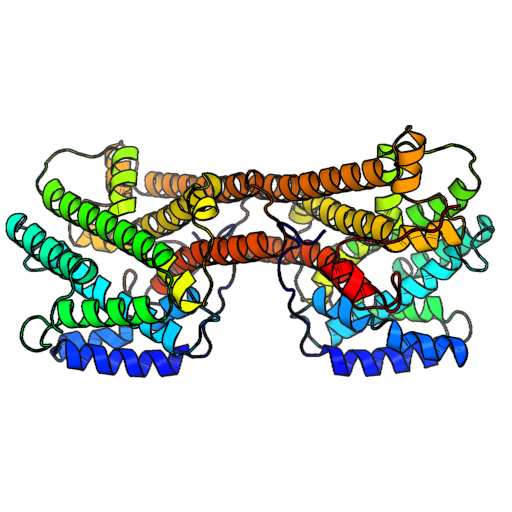1.19 301 TYR A O 1
ATOM 2485 N N . LYS A 1 302 ? -11.781 -12.93 -15.367 1 88.12 302 LYS A N 1
ATOM 2486 C CA . LYS A 1 302 ? -11.773 -12.297 -16.688 1 88.12 302 LYS A CA 1
ATOM 2487 C C . LYS A 1 302 ? -11.781 -13.344 -17.797 1 88.12 302 LYS A C 1
ATOM 2489 O O . LYS A 1 302 ? -12.414 -13.148 -18.844 1 88.12 302 LYS A O 1
ATOM 2494 N N . THR A 1 303 ? -11.109 -14.375 -17.344 1 83.38 303 THR A N 1
ATOM 2495 C CA . THR A 1 303 ? -10.953 -15.367 -18.391 1 83.38 303 THR A CA 1
ATOM 2496 C C . THR A 1 303 ? -11.906 -16.547 -18.188 1 83.38 303 THR A C 1
ATOM 2498 O O . THR A 1 303 ? -12.445 -16.719 -17.094 1 83.38 303 THR A O 1
ATOM 2501 N N . GLY A 1 304 ? -12.438 -17.141 -19.188 1 76.62 304 GLY A N 1
ATOM 2502 C CA . GLY A 1 304 ? -13.344 -18.266 -19.141 1 76.62 304 GLY A CA 1
ATOM 2503 C C . GLY A 1 304 ? -12.656 -19.562 -18.75 1 76.62 304 GLY A C 1
ATOM 2504 O O . GLY A 1 304 ? -13.141 -20.656 -19.062 1 76.62 304 GLY A O 1
ATOM 2505 N N . ARG A 1 305 ? -11.531 -19.422 -17.953 1 77.44 305 ARG A N 1
ATOM 2506 C CA . ARG A 1 305 ? -10.766 -20.625 -17.609 1 77.44 305 ARG A CA 1
ATOM 2507 C C . ARG A 1 305 ? -11.602 -21.578 -16.781 1 77.44 305 ARG A C 1
ATOM 2509 O O . ARG A 1 305 ? -11.664 -22.766 -17.062 1 77.44 305 ARG A O 1
ATOM 2516 N N . TYR A 1 306 ? -12.266 -20.953 -15.766 1 81.38 306 TYR A N 1
ATOM 2517 C CA . TYR A 1 306 ? -13.008 -21.812 -14.852 1 81.38 306 TYR A CA 1
ATOM 2518 C C . TYR A 1 306 ? -14.508 -21.609 -15.008 1 81.38 306 TYR A C 1
ATOM 2520 O O . TYR A 1 306 ? -15.273 -22.578 -14.984 1 81.38 306 TYR A O 1
ATOM 2528 N N . LEU A 1 307 ? -14.852 -20.453 -15.25 1 83.94 307 LEU A N 1
ATOM 2529 C CA . LEU A 1 307 ? -16.266 -20.094 -15.094 1 83.94 307 LEU A CA 1
ATOM 2530 C C . LEU A 1 307 ? -16.922 -19.859 -16.453 1 83.94 307 LEU A C 1
ATOM 2532 O O . LEU A 1 307 ? -18.125 -19.609 -16.531 1 83.94 307 LEU A O 1
ATOM 2536 N N . GLY A 1 308 ? -16.109 -20.047 -17.469 1 79.81 308 GLY A N 1
ATOM 2537 C CA . GLY A 1 308 ? -16.656 -19.797 -18.797 1 79.81 308 GLY A CA 1
ATOM 2538 C C . GLY A 1 308 ? -17.266 -18.406 -18.938 1 79.81 308 GLY A C 1
ATOM 2539 O O . GLY A 1 308 ? -16.672 -17.422 -18.516 1 79.81 308 GLY A O 1
ATOM 2540 N N . ALA A 1 309 ? -18.406 -18.375 -19.547 1 79.81 309 ALA A N 1
ATOM 2541 C CA . ALA A 1 309 ? -19.062 -17.094 -19.828 1 79.81 309 ALA A CA 1
ATOM 2542 C C . ALA A 1 309 ? -19.734 -16.516 -18.594 1 79.81 309 ALA A C 1
ATOM 2544 O O . ALA A 1 309 ? -20.156 -15.359 -18.578 1 79.81 309 ALA A O 1
ATOM 2545 N N . GLU A 1 310 ? -19.719 -17.281 -17.531 1 85.38 310 GLU A N 1
ATOM 2546 C CA . GLU A 1 310 ? -20.469 -16.875 -16.344 1 85.38 310 GLU A CA 1
ATOM 2547 C C . GLU A 1 310 ? -19.594 -16.109 -15.367 1 85.38 310 GLU A C 1
ATOM 2549 O O . GLU A 1 310 ? -20.031 -15.781 -14.266 1 85.38 310 GLU A O 1
ATOM 2554 N N . GLY A 1 311 ? -18.438 -15.883 -15.734 1 83.75 311 GLY A N 1
ATOM 2555 C CA . GLY A 1 311 ? -17.484 -15.266 -14.836 1 83.75 311 GLY A CA 1
ATOM 2556 C C . GLY A 1 311 ? -18 -13.984 -14.203 1 83.75 311 GLY A C 1
ATOM 2557 O O . GLY A 1 311 ? -17.984 -13.836 -12.984 1 83.75 311 GLY A O 1
ATOM 2558 N N . GLU A 1 312 ? -18.469 -13.125 -15.016 1 81.62 312 GLU A N 1
ATOM 2559 C CA . GLU A 1 312 ? -18.938 -11.828 -14.531 1 81.62 312 GLU A CA 1
ATOM 2560 C C . GLU A 1 312 ? -20.172 -11.977 -13.648 1 81.62 312 GLU A C 1
ATOM 2562 O O . GLU A 1 312 ? -20.312 -11.281 -12.641 1 81.62 312 GLU A O 1
ATOM 2567 N N . GLN A 1 313 ? -21.047 -12.82 -14.055 1 84.94 313 GLN A N 1
ATOM 2568 C CA . GLN A 1 313 ? -22.25 -13.062 -13.266 1 84.94 313 GLN A CA 1
ATOM 2569 C C . GLN A 1 313 ? -21.922 -13.641 -11.898 1 84.94 313 GLN A C 1
ATOM 2571 O O . GLN A 1 313 ? -22.484 -13.234 -10.883 1 84.94 313 GLN A O 1
ATOM 2576 N N . ILE A 1 314 ? -21 -14.484 -11.906 1 87.5 314 ILE A N 1
ATOM 2577 C CA . ILE A 1 314 ? -20.594 -15.117 -10.648 1 87.5 314 ILE A CA 1
ATOM 2578 C C . ILE A 1 314 ? -19.875 -14.109 -9.766 1 87.5 314 ILE A C 1
ATOM 2580 O O . ILE A 1 314 ? -20.047 -14.102 -8.547 1 87.5 314 ILE A O 1
ATOM 2584 N N . ARG A 1 315 ? -19.141 -13.258 -10.375 1 85 315 ARG A N 1
ATOM 2585 C CA . ARG A 1 315 ? -18.438 -12.211 -9.641 1 85 315 ARG A CA 1
ATOM 2586 C C . ARG A 1 315 ? -19.422 -11.258 -8.969 1 85 315 ARG A C 1
ATOM 2588 O O . ARG A 1 315 ? -19.234 -10.883 -7.809 1 85 315 ARG A O 1
ATOM 2595 N N . THR A 1 316 ? -20.438 -10.93 -9.633 1 84.31 316 THR A N 1
ATOM 2596 C CA . THR A 1 316 ? -21.406 -9.945 -9.156 1 84.31 316 THR A CA 1
ATOM 2597 C C . THR A 1 316 ? -22.344 -10.57 -8.125 1 84.31 316 THR A C 1
ATOM 2599 O O . THR A 1 316 ? -22.656 -9.945 -7.109 1 84.31 316 THR A O 1
ATOM 2602 N N . THR A 1 317 ? -22.766 -11.844 -8.391 1 85.31 317 THR A N 1
ATOM 2603 C CA . THR A 1 317 ? -23.781 -12.477 -7.551 1 85.31 317 THR A CA 1
ATOM 2604 C C . THR A 1 317 ? -23.125 -13.211 -6.383 1 85.31 317 THR A C 1
ATOM 2606 O O . THR A 1 317 ? -23.781 -13.492 -5.379 1 85.31 317 THR A O 1
ATOM 2609 N N . ARG A 1 318 ? -21.938 -13.734 -6.664 1 87.38 318 ARG A N 1
ATOM 2610 C CA . ARG A 1 318 ? -21.172 -14.539 -5.707 1 87.38 318 ARG A CA 1
ATOM 2611 C C . ARG A 1 318 ? -21.844 -15.891 -5.488 1 87.38 318 ARG A C 1
ATOM 2613 O O . ARG A 1 318 ? -21.781 -16.453 -4.391 1 87.38 318 ARG A O 1
ATOM 2620 N N . ILE A 1 319 ? -22.516 -16.281 -6.461 1 86.88 319 ILE A N 1
ATOM 2621 C CA . ILE A 1 319 ? -23.203 -17.578 -6.422 1 86.88 319 ILE A CA 1
ATOM 2622 C C . ILE A 1 319 ? -22.734 -18.422 -7.598 1 86.88 319 ILE A C 1
ATOM 2624 O O . ILE A 1 319 ? -22.703 -17.969 -8.742 1 86.88 319 ILE A O 1
ATOM 2628 N N . MET A 1 320 ? -22.297 -19.562 -7.25 1 89.44 320 MET A N 1
ATOM 2629 C CA . MET A 1 320 ? -21.922 -20.547 -8.273 1 89.44 320 MET A CA 1
ATOM 2630 C C . MET A 1 320 ? -22.797 -21.781 -8.188 1 89.44 320 MET A C 1
ATOM 2632 O O . MET A 1 320 ? -22.891 -22.406 -7.129 1 89.44 320 MET A O 1
ATOM 2636 N N . THR A 1 321 ? -23.484 -22.078 -9.281 1 88.12 321 THR A N 1
ATOM 2637 C CA . THR A 1 321 ? -24.297 -23.297 -9.344 1 88.12 321 THR A CA 1
ATOM 2638 C C . THR A 1 321 ? -23.422 -24.516 -9.594 1 88.12 321 THR A C 1
ATOM 2640 O O . THR A 1 321 ? -22.578 -24.516 -10.5 1 88.12 321 THR A O 1
ATOM 2643 N N . ILE A 1 322 ? -23.594 -25.547 -8.781 1 89.44 322 ILE A N 1
ATOM 2644 C CA . ILE A 1 322 ? -22.812 -26.75 -8.945 1 89.44 322 ILE A CA 1
ATOM 2645 C C . ILE A 1 322 ? -23.719 -27.922 -9.328 1 89.44 322 ILE A C 1
ATOM 2647 O O . ILE A 1 322 ? -24.891 -27.953 -8.945 1 89.44 322 ILE A O 1
ATOM 2651 N N . PRO A 1 323 ? -23.188 -28.781 -10.156 1 84.25 323 PRO A N 1
ATOM 2652 C CA . PRO A 1 323 ? -24 -29.953 -10.523 1 84.25 323 PRO A CA 1
ATOM 2653 C C . PRO A 1 323 ? -24.266 -30.891 -9.344 1 84.25 323 PRO A C 1
ATOM 2655 O O . PRO A 1 323 ? -23.453 -30.953 -8.422 1 84.25 323 PRO A O 1
ATOM 2658 N N . ASN A 1 324 ? -25.547 -31.375 -9.227 1 74.12 324 ASN A N 1
ATOM 2659 C CA . ASN A 1 324 ? -25.859 -32.406 -8.25 1 74.12 324 ASN A CA 1
ATOM 2660 C C . ASN A 1 324 ? -25.266 -33.75 -8.633 1 74.12 324 ASN A C 1
ATOM 2662 O O . ASN A 1 324 ? -25.625 -34.344 -9.664 1 74.12 324 ASN A O 1
ATOM 2666 N N . LEU A 1 325 ? -24.125 -33.969 -8.141 1 61.19 325 LEU A N 1
ATOM 2667 C CA . LEU A 1 325 ? -23.578 -35.25 -8.492 1 61.19 325 LEU A CA 1
ATOM 2668 C C . LEU A 1 325 ? -23.922 -36.312 -7.441 1 61.19 325 LEU A C 1
ATOM 2670 O O . LEU A 1 325 ? -24.094 -35.969 -6.266 1 61.19 325 LEU A O 1
ATOM 2674 N N . MET B 1 1 ? 13.016 8.672 9.461 1 93.5 1 MET B N 1
ATOM 2675 C CA . MET B 1 1 ? 11.797 9.336 9.008 1 93.5 1 MET B CA 1
ATOM 2676 C C . MET B 1 1 ? 11.336 8.773 7.664 1 93.5 1 MET B C 1
ATOM 2678 O O . MET B 1 1 ? 10.156 8.875 7.316 1 93.5 1 MET B O 1
ATOM 2682 N N . PHE B 1 2 ? 12.211 8.195 6.816 1 93.06 2 PHE B N 1
ATOM 2683 C CA . PHE B 1 2 ? 11.891 7.57 5.539 1 93.06 2 PHE B CA 1
ATOM 2684 C C . PHE B 1 2 ? 11.977 6.055 5.641 1 93.06 2 PHE B C 1
ATOM 2686 O O . PHE B 1 2 ? 12.742 5.422 4.91 1 93.06 2 PHE B O 1
ATOM 2693 N N . ALA B 1 3 ? 11.297 5.469 6.527 1 95.25 3 ALA B N 1
ATOM 2694 C CA . ALA B 1 3 ? 11.312 4.027 6.75 1 95.25 3 ALA B CA 1
ATOM 2695 C C . ALA B 1 3 ? 9.891 3.461 6.742 1 95.25 3 ALA B C 1
ATOM 2697 O O . ALA B 1 3 ? 8.922 4.203 6.879 1 95.25 3 ALA B O 1
ATOM 2698 N N . SER B 1 4 ? 9.805 2.104 6.547 1 96.5 4 SER B N 1
ATOM 2699 C CA . SER B 1 4 ? 8.531 1.392 6.613 1 96.5 4 SER B CA 1
ATOM 2700 C C . SER B 1 4 ? 7.48 2.055 5.73 1 96.5 4 SER B C 1
ATOM 2702 O O . SER B 1 4 ? 7.711 2.273 4.539 1 96.5 4 SER B O 1
ATOM 2704 N N . ILE B 1 5 ? 6.363 2.486 6.258 1 97.19 5 ILE B N 1
ATOM 2705 C CA . ILE B 1 5 ? 5.258 3.004 5.457 1 97.19 5 ILE B CA 1
ATOM 2706 C C . ILE B 1 5 ? 5.652 4.344 4.84 1 97.19 5 ILE B C 1
ATOM 2708 O O . ILE B 1 5 ? 4.973 4.848 3.943 1 97.19 5 ILE B O 1
ATOM 2712 N N . MET B 1 6 ? 6.75 4.926 5.309 1 97.69 6 MET B N 1
ATOM 2713 C CA . MET B 1 6 ? 7.199 6.223 4.82 1 97.69 6 MET B CA 1
ATOM 2714 C C . MET B 1 6 ? 8.328 6.062 3.811 1 97.69 6 MET B C 1
ATOM 2716 O O . MET B 1 6 ? 8.914 7.051 3.363 1 97.69 6 MET B O 1
ATOM 2720 N N . SER B 1 7 ? 8.695 4.871 3.414 1 96.56 7 SER B N 1
ATOM 2721 C CA . SER B 1 7 ? 9.82 4.625 2.52 1 96.56 7 SER B CA 1
ATOM 2722 C C . SER B 1 7 ? 9.375 4.609 1.061 1 96.56 7 SER B C 1
ATOM 2724 O O . SER B 1 7 ? 10.203 4.504 0.153 1 96.56 7 SER B O 1
ATOM 2726 N N . VAL B 1 8 ? 8.141 4.766 0.81 1 94.75 8 VAL B N 1
ATOM 2727 C CA . VAL B 1 8 ? 7.609 4.691 -0.547 1 94.75 8 VAL B CA 1
ATOM 2728 C C . VAL B 1 8 ? 7.875 6.008 -1.278 1 94.75 8 VAL B C 1
ATOM 2730 O O . VAL B 1 8 ? 7.844 7.078 -0.67 1 94.75 8 VAL B O 1
ATOM 2733 N N . ASP B 1 9 ? 8.156 5.91 -2.566 1 91.88 9 ASP B N 1
ATOM 2734 C CA . ASP B 1 9 ? 8.211 7.102 -3.408 1 91.88 9 ASP B CA 1
ATOM 2735 C C . ASP B 1 9 ? 6.805 7.57 -3.781 1 91.88 9 ASP B C 1
ATOM 2737 O O . ASP B 1 9 ? 6.09 6.887 -4.512 1 91.88 9 ASP B O 1
ATOM 2741 N N . PRO B 1 10 ? 6.445 8.727 -3.295 1 94.75 10 PRO B N 1
ATOM 2742 C CA . PRO B 1 10 ? 5.051 9.109 -3.523 1 94.75 10 PRO B CA 1
ATOM 2743 C C . PRO B 1 10 ? 4.801 9.602 -4.949 1 94.75 10 PRO B C 1
ATOM 2745 O O . PRO B 1 10 ? 5.648 10.273 -5.531 1 94.75 10 PRO B O 1
ATOM 2748 N N . PRO B 1 11 ? 3.725 9.195 -5.496 1 95 11 PRO B N 1
ATOM 2749 C CA . PRO B 1 11 ? 3.314 9.805 -6.762 1 95 11 PRO B CA 1
ATOM 2750 C C . PRO B 1 11 ? 2.932 11.273 -6.613 1 95 11 PRO B C 1
ATOM 2752 O O . PRO B 1 11 ? 2.57 11.719 -5.52 1 95 11 PRO B O 1
ATOM 2755 N N . VAL B 1 12 ? 3.064 11.977 -7.715 1 97.62 12 VAL B N 1
ATOM 2756 C CA . VAL B 1 12 ? 2.703 13.391 -7.746 1 97.62 12 VAL B CA 1
ATOM 2757 C C . VAL B 1 12 ? 1.576 13.609 -8.75 1 97.62 12 VAL B C 1
ATOM 2759 O O . VAL B 1 12 ? 1.597 13.055 -9.852 1 97.62 12 VAL B O 1
ATOM 2762 N N . ASN B 1 13 ? 0.644 14.406 -8.352 1 98.62 13 ASN B N 1
ATOM 2763 C CA . ASN B 1 13 ? -0.507 14.688 -9.203 1 98.62 13 ASN B CA 1
ATOM 2764 C C . ASN B 1 13 ? -0.083 15.297 -10.539 1 98.62 13 ASN B C 1
ATOM 2766 O O . ASN B 1 13 ? 0.727 16.234 -10.57 1 98.62 13 ASN B O 1
ATOM 2770 N N . LYS B 1 14 ? -0.643 14.82 -11.641 1 97.88 14 LYS B N 1
ATOM 2771 C CA . LYS B 1 14 ? -0.237 15.227 -12.984 1 97.88 14 LYS B CA 1
ATOM 2772 C C . LYS B 1 14 ? -0.587 16.688 -13.242 1 97.88 14 LYS B C 1
ATOM 2774 O O . LYS B 1 14 ? -0.021 17.328 -14.141 1 97.88 14 LYS B O 1
ATOM 2779 N N . HIS B 1 15 ? -1.443 17.281 -12.477 1 98.62 15 HIS B N 1
ATOM 2780 C CA . HIS B 1 15 ? -1.896 18.656 -12.688 1 98.62 15 HIS B CA 1
ATOM 2781 C C . HIS B 1 15 ? -1.098 19.641 -11.836 1 98.62 15 HIS B C 1
ATOM 2783 O O . HIS B 1 15 ? -1.422 20.828 -11.781 1 98.62 15 HIS B O 1
ATOM 2789 N N . HIS B 1 16 ? -0.078 19.172 -11.18 1 98.44 16 HIS B N 1
ATOM 2790 C CA . HIS B 1 16 ? 0.692 19.906 -10.188 1 98.44 16 HIS B CA 1
ATOM 2791 C C . HIS B 1 16 ? 1.101 21.281 -10.727 1 98.44 16 HIS B C 1
ATOM 2793 O O . HIS B 1 16 ? 0.766 22.312 -10.133 1 98.44 16 HIS B O 1
ATOM 2799 N N . GLU B 1 17 ? 1.693 21.344 -11.883 1 98.06 17 GLU B N 1
ATOM 2800 C CA . GLU B 1 17 ? 2.281 22.578 -12.398 1 98.06 17 GLU B CA 1
ATOM 2801 C C . GLU B 1 17 ? 1.204 23.594 -12.734 1 98.06 17 GLU B C 1
ATOM 2803 O O . GLU B 1 17 ? 1.343 24.781 -12.414 1 98.06 17 GLU B O 1
ATOM 2808 N N . LYS B 1 18 ? 0.199 23.156 -13.398 1 98.5 18 LYS B N 1
ATOM 2809 C CA . LYS B 1 18 ? -0.885 24.062 -13.773 1 98.5 18 LYS B CA 1
ATOM 2810 C C . LYS B 1 18 ? -1.57 24.641 -12.539 1 98.5 18 LYS B C 1
ATOM 2812 O O . LYS B 1 18 ? -1.764 25.859 -12.438 1 98.5 18 LYS B O 1
ATOM 2817 N N . VAL B 1 19 ? -1.904 23.828 -11.602 1 98.69 19 VAL B N 1
ATOM 2818 C CA . VAL B 1 19 ? -2.637 24.234 -10.414 1 98.69 19 VAL B CA 1
ATOM 2819 C C . VAL B 1 19 ? -1.759 25.141 -9.555 1 98.69 19 VAL B C 1
ATOM 2821 O O . VAL B 1 19 ? -2.246 26.094 -8.953 1 98.69 19 VAL B O 1
ATOM 2824 N N . LYS B 1 20 ? -0.516 24.812 -9.5 1 98.31 20 LYS B N 1
ATOM 2825 C CA . LYS B 1 20 ? 0.429 25.641 -8.758 1 98.31 20 LYS B CA 1
ATOM 2826 C C . LYS B 1 20 ? 0.384 27.078 -9.234 1 98.31 20 LYS B C 1
ATOM 2828 O O . LYS B 1 20 ? 0.182 28 -8.43 1 98.31 20 LYS B O 1
ATOM 2833 N N . ARG B 1 21 ? 0.493 27.281 -10.508 1 98.12 21 ARG B N 1
ATOM 2834 C CA . ARG B 1 21 ? 0.52 28.609 -11.078 1 98.12 21 ARG B CA 1
ATOM 2835 C C . ARG B 1 21 ? -0.787 29.359 -10.805 1 98.12 21 ARG B C 1
ATOM 2837 O O . ARG B 1 21 ? -0.776 30.531 -10.422 1 98.12 21 ARG B O 1
ATOM 2844 N N . GLU B 1 22 ? -1.828 28.672 -10.977 1 98.44 22 GLU B N 1
ATOM 2845 C CA . GLU B 1 22 ? -3.143 29.281 -10.797 1 98.44 22 GLU B CA 1
ATOM 2846 C C . GLU B 1 22 ? -3.391 29.641 -9.336 1 98.44 22 GLU B C 1
ATOM 2848 O O . GLU B 1 22 ? -3.891 30.734 -9.039 1 98.44 22 GLU B O 1
ATOM 2853 N N . ALA B 1 23 ? -3.086 28.75 -8.461 1 98.62 23 ALA B N 1
ATOM 2854 C CA . ALA B 1 23 ? -3.324 28.969 -7.035 1 98.62 23 ALA B CA 1
ATOM 2855 C C . ALA B 1 23 ? -2.449 30.109 -6.496 1 98.62 23 ALA B C 1
ATOM 2857 O O . ALA B 1 23 ? -2.902 30.922 -5.688 1 98.62 23 ALA B O 1
ATOM 2858 N N . GLU B 1 24 ? -1.223 30.141 -6.914 1 98.19 24 GLU B N 1
ATOM 2859 C CA . GLU B 1 24 ? -0.291 31.172 -6.461 1 98.19 24 GLU B CA 1
ATOM 2860 C C . GLU B 1 24 ? -0.744 32.562 -6.902 1 98.19 24 GLU B C 1
ATOM 2862 O O . GLU B 1 24 ? -0.72 33.5 -6.113 1 98.19 24 GLU B O 1
ATOM 2867 N N . THR B 1 25 ? -1.129 32.656 -8.141 1 98.12 25 THR B N 1
ATOM 2868 C CA . THR B 1 25 ? -1.629 33.906 -8.656 1 98.12 25 THR B CA 1
ATOM 2869 C C . THR B 1 25 ? -2.861 34.375 -7.879 1 98.12 25 THR B C 1
ATOM 2871 O O . THR B 1 25 ? -2.963 35.531 -7.484 1 98.12 25 THR B O 1
ATOM 2874 N N . TRP B 1 26 ? -3.707 33.531 -7.664 1 98.31 26 TRP B N 1
ATOM 2875 C CA . TRP B 1 26 ? -4.973 33.812 -6.996 1 98.31 26 TRP B CA 1
ATOM 2876 C C . TRP B 1 26 ? -4.738 34.25 -5.551 1 98.31 26 TRP B C 1
ATOM 2878 O O . TRP B 1 26 ? -5.332 35.219 -5.086 1 98.31 26 TRP B O 1
ATOM 2888 N N . ILE B 1 27 ? -3.93 33.531 -4.812 1 98.31 27 ILE B N 1
ATOM 2889 C CA . ILE B 1 27 ? -3.764 33.781 -3.387 1 98.31 27 ILE B CA 1
ATOM 2890 C C . ILE B 1 27 ? -3.043 35.125 -3.188 1 98.31 27 ILE B C 1
ATOM 2892 O O . ILE B 1 27 ? -3.359 35.875 -2.262 1 98.31 27 ILE B O 1
ATOM 2896 N N . ILE B 1 28 ? -2.037 35.406 -4.062 1 98 28 ILE B N 1
ATOM 2897 C CA . ILE B 1 28 ? -1.298 36.656 -3.996 1 98 28 ILE B CA 1
ATOM 2898 C C . ILE B 1 28 ? -2.252 37.844 -4.211 1 98 28 ILE B C 1
ATOM 2900 O O . ILE B 1 28 ? -2.209 38.812 -3.473 1 98 28 ILE B O 1
ATOM 2904 N N . LYS B 1 29 ? -3.098 37.688 -5.164 1 97.31 29 LYS B N 1
ATOM 2905 C CA . LYS B 1 29 ? -4.066 38.719 -5.477 1 97.31 29 LYS B CA 1
ATOM 2906 C C . LYS B 1 29 ? -5.117 38.844 -4.375 1 97.31 29 LYS B C 1
ATOM 2908 O O . LYS B 1 29 ? -5.434 39.969 -3.938 1 97.31 29 LYS B O 1
ATOM 2913 N N . THR B 1 30 ? -5.668 37.812 -3.92 1 97.5 30 THR B N 1
ATOM 2914 C CA . THR B 1 30 ? -6.773 37.75 -2.969 1 97.5 30 THR B CA 1
ATOM 2915 C C . THR B 1 30 ? -6.34 38.312 -1.615 1 97.5 30 THR B C 1
ATOM 2917 O O . THR B 1 30 ? -7.082 39.062 -0.98 1 97.5 30 THR B O 1
ATOM 2920 N N . LEU B 1 31 ? -5.133 37.969 -1.189 1 97.12 31 LEU B N 1
ATOM 2921 C CA . LEU B 1 31 ? -4.645 38.438 0.109 1 97.12 31 LEU B CA 1
ATOM 2922 C C . LEU B 1 31 ? -3.92 39.75 -0.016 1 97.12 31 LEU B C 1
ATOM 2924 O O . LEU B 1 31 ? -3.459 40.312 0.982 1 97.12 31 LEU B O 1
ATOM 2928 N N . LYS B 1 32 ? -3.777 40.25 -1.198 1 96.19 32 LYS B N 1
ATOM 2929 C CA . LYS B 1 32 ? -3.096 41.5 -1.469 1 96.19 32 LYS B CA 1
ATOM 2930 C C . LYS B 1 32 ? -1.7 41.531 -0.849 1 96.19 32 LYS B C 1
ATOM 2932 O O . LYS B 1 32 ? -1.353 42.469 -0.113 1 96.19 32 LYS B O 1
ATOM 2937 N N . LEU B 1 33 ? -0.987 40.531 -1.144 1 96.44 33 LEU B N 1
ATOM 2938 C CA . LEU B 1 33 ? 0.339 40.375 -0.552 1 96.44 33 LEU B CA 1
ATOM 2939 C C . LEU B 1 33 ? 1.305 41.406 -1.12 1 96.44 33 LEU B C 1
ATOM 2941 O O . LEU B 1 33 ? 1.257 41.719 -2.312 1 96.44 33 LEU B O 1
ATOM 2945 N N . LYS B 1 34 ? 2.076 41.906 -0.165 1 94.81 34 LYS B N 1
ATOM 2946 C CA . LYS B 1 34 ? 3.148 42.781 -0.597 1 94.81 34 LYS B CA 1
ATOM 2947 C C . LYS B 1 34 ? 4.227 42.031 -1.358 1 94.81 34 LYS B C 1
ATOM 2949 O O . LYS B 1 34 ? 4.273 40.781 -1.311 1 94.81 34 LYS B O 1
ATOM 2954 N N . GLU B 1 35 ? 4.945 42.75 -1.986 1 94.31 35 GLU B N 1
ATOM 2955 C CA . GLU B 1 35 ? 5.965 42.188 -2.863 1 94.31 35 GLU B CA 1
ATOM 2956 C C . GLU B 1 35 ? 6.844 41.188 -2.113 1 94.31 35 GLU B C 1
ATOM 2958 O O . GLU B 1 35 ? 7.133 40.094 -2.617 1 94.31 35 GLU B O 1
ATOM 2963 N N . GLU B 1 36 ? 7.305 41.625 -1.005 1 92.38 36 GLU B N 1
ATOM 2964 C CA . GLU B 1 36 ? 8.203 40.75 -0.227 1 92.38 36 GLU B CA 1
ATOM 2965 C C . GLU B 1 36 ? 7.523 39.438 0.143 1 92.38 36 GLU B C 1
ATOM 2967 O O . GLU B 1 36 ? 8.148 38.375 0.081 1 92.38 36 GLU B O 1
ATOM 2972 N N . GLU B 1 37 ? 6.305 39.469 0.49 1 92.38 37 GLU B N 1
ATOM 2973 C CA . GLU B 1 37 ? 5.539 38.281 0.847 1 92.38 37 GLU B CA 1
ATOM 2974 C C . GLU B 1 37 ? 5.215 37.438 -0.387 1 92.38 37 GLU B C 1
ATOM 2976 O O . GLU B 1 37 ? 5.254 36.219 -0.336 1 92.38 37 GLU B O 1
ATOM 2981 N N . ALA B 1 38 ? 4.859 38.094 -1.438 1 95.62 38 ALA B N 1
ATOM 2982 C CA . ALA B 1 38 ? 4.5 37.438 -2.686 1 95.62 38 ALA B CA 1
ATOM 2983 C C . ALA B 1 38 ? 5.668 36.625 -3.227 1 95.62 38 ALA B C 1
ATOM 2985 O O . ALA B 1 38 ? 5.465 35.562 -3.822 1 95.62 38 ALA B O 1
ATOM 2986 N N . ARG B 1 39 ? 6.801 37.062 -2.984 1 93.75 39 ARG B N 1
ATOM 2987 C CA . ARG B 1 39 ? 7.996 36.406 -3.492 1 93.75 39 ARG B CA 1
ATOM 2988 C C . ARG B 1 39 ? 8.242 35.094 -2.768 1 93.75 39 ARG B C 1
ATOM 2990 O O . ARG B 1 39 ? 8.922 34.188 -3.291 1 93.75 39 ARG B O 1
ATOM 2997 N N . LYS B 1 40 ? 7.637 34.906 -1.639 1 91.75 40 LYS B N 1
ATOM 2998 C CA . LYS B 1 40 ? 7.828 33.688 -0.839 1 91.75 40 LYS B CA 1
ATOM 2999 C C . LYS B 1 40 ? 6.871 32.594 -1.273 1 91.75 40 LYS B C 1
ATOM 3001 O O . LYS B 1 40 ? 7.102 31.422 -0.988 1 91.75 40 LYS B O 1
ATOM 3006 N N . ILE B 1 41 ? 5.867 32.969 -1.989 1 95.38 41 ILE B N 1
ATOM 3007 C CA . ILE B 1 41 ? 4.766 32.062 -2.277 1 95.38 41 ILE B CA 1
ATOM 3008 C C . ILE B 1 41 ? 5.254 30.938 -3.184 1 95.38 41 ILE B C 1
ATOM 3010 O O . ILE B 1 41 ? 5.078 29.75 -2.869 1 95.38 41 ILE B O 1
ATOM 3014 N N . PRO B 1 42 ? 5.965 31.219 -4.254 1 92.75 42 PRO B N 1
ATOM 3015 C CA . PRO B 1 42 ? 6.434 30.141 -5.121 1 92.75 42 PRO B CA 1
ATOM 3016 C C . PRO B 1 42 ? 7.43 29.219 -4.422 1 92.75 42 PRO B C 1
ATOM 3018 O O . PRO B 1 42 ? 7.484 28.016 -4.723 1 92.75 42 PRO B O 1
ATOM 3021 N N . LYS B 1 43 ? 8.086 29.719 -3.488 1 90.5 43 LYS B N 1
ATOM 3022 C CA . LYS B 1 43 ? 9.094 28.938 -2.779 1 90.5 43 LYS B CA 1
ATOM 3023 C C . LYS B 1 43 ? 8.445 27.906 -1.848 1 90.5 43 LYS B C 1
ATOM 3025 O O . LYS B 1 43 ? 9.023 26.859 -1.562 1 90.5 43 LYS B O 1
ATOM 3030 N N . MET B 1 44 ? 7.285 28.203 -1.438 1 92.25 44 MET B N 1
ATOM 3031 C CA . MET B 1 44 ? 6.57 27.297 -0.54 1 92.25 44 MET B CA 1
ATOM 3032 C C . MET B 1 44 ? 6.09 26.062 -1.284 1 92.25 44 MET B C 1
ATOM 3034 O O . MET B 1 44 ? 6.043 24.969 -0.714 1 92.25 44 MET B O 1
ATOM 3038 N N . ASP B 1 45 ? 5.707 26.219 -2.586 1 94.69 45 ASP B N 1
ATOM 3039 C CA . ASP B 1 45 ? 5.211 25.156 -3.457 1 94.69 45 ASP B CA 1
ATOM 3040 C C . ASP B 1 45 ? 4.23 24.25 -2.713 1 94.69 45 ASP B C 1
ATOM 3042 O O . ASP B 1 45 ? 4.402 23.031 -2.693 1 94.69 45 ASP B O 1
ATOM 3046 N N . LEU B 1 46 ? 3.205 24.797 -2.174 1 97.38 46 LEU B N 1
ATOM 3047 C CA . LEU B 1 46 ? 2.195 24.031 -1.452 1 97.38 46 LEU B CA 1
ATOM 3048 C C . LEU B 1 46 ? 1.445 23.094 -2.395 1 97.38 46 LEU B C 1
ATOM 3050 O O . LEU B 1 46 ? 0.85 22.109 -1.952 1 97.38 46 LEU B O 1
ATOM 3054 N N . ALA B 1 47 ? 1.523 23.391 -3.646 1 98.19 47 ALA B N 1
ATOM 3055 C CA . ALA B 1 47 ? 0.929 22.484 -4.633 1 98.19 47 ALA B CA 1
ATOM 3056 C C . ALA B 1 47 ? 1.641 21.141 -4.641 1 98.19 47 ALA B C 1
ATOM 3058 O O . ALA B 1 47 ? 1.02 20.109 -4.895 1 98.19 47 ALA B O 1
ATOM 3059 N N . TYR B 1 48 ? 2.9 21.172 -4.336 1 97.62 48 TYR B N 1
ATOM 3060 C CA . TYR B 1 48 ? 3.662 19.922 -4.305 1 97.62 48 TYR B CA 1
ATOM 3061 C C . TYR B 1 48 ? 3.176 19.016 -3.188 1 97.62 48 TYR B C 1
ATOM 3063 O O . TYR B 1 48 ? 2.918 17.828 -3.412 1 97.62 48 TYR B O 1
ATOM 3071 N N . VAL B 1 49 ? 3.018 19.5 -1.984 1 97.81 49 VAL B N 1
ATOM 3072 C CA . VAL B 1 49 ? 2.527 18.703 -0.865 1 97.81 49 VAL B CA 1
ATOM 3073 C C . VAL B 1 49 ? 1.129 18.172 -1.179 1 97.81 49 VAL B C 1
ATOM 3075 O O . VAL B 1 49 ? 0.845 16.984 -0.984 1 97.81 49 VAL B O 1
ATOM 3078 N N . ALA B 1 50 ? 0.312 19.031 -1.701 1 98.69 50 ALA B N 1
ATOM 3079 C CA . ALA B 1 50 ? -1.048 18.641 -2.061 1 98.69 50 ALA B CA 1
ATOM 3080 C C . ALA B 1 50 ? -1.037 17.547 -3.123 1 98.69 50 ALA B C 1
ATOM 3082 O O . ALA B 1 50 ? -1.879 16.641 -3.102 1 98.69 50 ALA B O 1
ATOM 3083 N N . SER B 1 51 ? -0.099 17.641 -4.043 1 98.75 51 SER B N 1
ATOM 3084 C CA . SER B 1 51 ? -0.011 16.688 -5.141 1 98.75 51 SER B CA 1
ATOM 3085 C C . SER B 1 51 ? 0.323 15.281 -4.625 1 98.75 51 SER B C 1
ATOM 3087 O O . SER B 1 51 ? -0.035 14.281 -5.254 1 98.75 51 SER B O 1
ATOM 3089 N N . ILE B 1 52 ? 1 15.242 -3.527 1 98.44 52 ILE B N 1
ATOM 3090 C CA . ILE B 1 52 ? 1.316 13.953 -2.91 1 98.44 52 ILE B CA 1
ATOM 3091 C C . ILE B 1 52 ? 0.114 13.453 -2.113 1 98.44 52 ILE B C 1
ATOM 3093 O O . ILE B 1 52 ? -0.156 12.258 -2.074 1 98.44 52 ILE B O 1
ATOM 3097 N N . TRP B 1 53 ? -0.643 14.406 -1.497 1 98.69 53 TRP B N 1
ATOM 3098 C CA . TRP B 1 53 ? -1.832 14.047 -0.733 1 98.69 53 TRP B CA 1
ATOM 3099 C C . TRP B 1 53 ? -2.885 13.406 -1.634 1 98.69 53 TRP B C 1
ATOM 3101 O O . TRP B 1 53 ? -3.549 12.445 -1.238 1 98.69 53 TRP B O 1
ATOM 3111 N N . VAL B 1 54 ? -3 13.977 -2.871 1 98.69 54 VAL B N 1
ATOM 3112 C CA . VAL B 1 54 ? -4.125 13.594 -3.719 1 98.69 54 VAL B CA 1
ATOM 3113 C C . VAL B 1 54 ? -3.641 13.367 -5.148 1 98.69 54 VAL B C 1
ATOM 3115 O O . VAL B 1 54 ? -4.09 14.039 -6.078 1 98.69 54 VAL B O 1
ATOM 3118 N N . PRO B 1 55 ? -2.848 12.344 -5.336 1 98.19 55 PRO B N 1
ATOM 3119 C CA . PRO B 1 55 ? -2.166 12.141 -6.617 1 98.19 55 PRO B CA 1
ATOM 3120 C C . PRO B 1 55 ? -3.133 11.844 -7.758 1 98.19 55 PRO B C 1
ATOM 3122 O O . PRO B 1 55 ? -2.826 12.117 -8.922 1 98.19 55 PRO B O 1
ATOM 3125 N N . ASP B 1 56 ? -4.32 11.367 -7.457 1 96.75 56 ASP B N 1
ATOM 3126 C CA . ASP B 1 56 ? -5.238 10.961 -8.516 1 96.75 56 ASP B CA 1
ATOM 3127 C C . ASP B 1 56 ? -6.406 11.93 -8.641 1 96.75 56 ASP B C 1
ATOM 3129 O O . ASP B 1 56 ? -7.352 11.688 -9.391 1 96.75 56 ASP B O 1
ATOM 3133 N N . ALA B 1 57 ? -6.355 12.93 -7.875 1 98.31 57 ALA B N 1
ATOM 3134 C CA . ALA B 1 57 ? -7.449 13.898 -7.91 1 98.31 57 ALA B CA 1
ATOM 3135 C C . ALA B 1 57 ? -7.48 14.648 -9.242 1 98.31 57 ALA B C 1
ATOM 3137 O O . ALA B 1 57 ? -6.441 14.828 -9.883 1 98.31 57 ALA B O 1
ATOM 3138 N N . ASP B 1 58 ? -8.633 15.102 -9.648 1 98.31 58 ASP B N 1
ATOM 3139 C CA . ASP B 1 58 ? -8.758 15.969 -10.812 1 98.31 58 ASP B CA 1
ATOM 3140 C C . ASP B 1 58 ? -8.266 17.391 -10.508 1 98.31 58 ASP B C 1
ATOM 3142 O O . ASP B 1 58 ? -7.859 17.672 -9.375 1 98.31 58 ASP B O 1
ATOM 3146 N N . GLU B 1 59 ? -8.281 18.203 -11.461 1 98.31 59 GLU B N 1
ATOM 3147 C CA . GLU B 1 59 ? -7.738 19.547 -11.352 1 98.31 59 GLU B CA 1
ATOM 3148 C C . GLU B 1 59 ? -8.445 20.344 -10.242 1 98.31 59 GLU B C 1
ATOM 3150 O O . GLU B 1 59 ? -7.789 20.984 -9.422 1 98.31 59 GLU B O 1
ATOM 3155 N N . GLU B 1 60 ? -9.727 20.281 -10.203 1 98.06 60 GLU B N 1
ATOM 3156 C CA . GLU B 1 60 ? -10.5 21.016 -9.211 1 98.06 60 GLU B CA 1
ATOM 3157 C C . GLU B 1 60 ? -10.219 20.5 -7.801 1 98.06 60 GLU B C 1
ATOM 3159 O O . GLU B 1 60 ? -10.133 21.281 -6.852 1 98.06 60 GLU B O 1
ATOM 3164 N N . GLY B 1 61 ? -10.156 19.219 -7.664 1 98.5 61 GLY B N 1
ATOM 3165 C CA . GLY B 1 61 ? -9.828 18.625 -6.371 1 98.5 61 GLY B CA 1
ATOM 3166 C C . GLY B 1 61 ? -8.477 19.078 -5.844 1 98.5 61 GLY B C 1
ATOM 3167 O O . GLY B 1 61 ? -8.359 19.469 -4.68 1 98.5 61 GLY B O 1
ATOM 3168 N N . LEU B 1 62 ? -7.492 19 -6.684 1 98.88 62 LEU B N 1
ATOM 3169 C CA . LEU B 1 62 ? -6.16 19.453 -6.289 1 98.88 62 LEU B CA 1
ATOM 3170 C C . LEU B 1 62 ? -6.16 20.938 -5.957 1 98.88 62 LEU B C 1
ATOM 3172 O O . LEU B 1 62 ? -5.574 21.344 -4.953 1 98.88 62 LEU B O 1
ATOM 3176 N N . ARG B 1 63 ? -6.859 21.719 -6.777 1 98.81 63 ARG B N 1
ATOM 3177 C CA . ARG B 1 63 ? -6.914 23.172 -6.602 1 98.81 63 ARG B CA 1
ATOM 3178 C C . ARG B 1 63 ? -7.5 23.531 -5.242 1 98.81 63 ARG B C 1
ATOM 3180 O O . ARG B 1 63 ? -6.965 24.391 -4.539 1 98.81 63 ARG B O 1
ATOM 3187 N N . MET B 1 64 ? -8.555 22.875 -4.918 1 98.62 64 MET B N 1
ATOM 3188 C CA . MET B 1 64 ? -9.211 23.156 -3.641 1 98.62 64 MET B CA 1
ATOM 3189 C C . MET B 1 64 ? -8.273 22.844 -2.475 1 98.62 64 MET B C 1
ATOM 3191 O O . MET B 1 64 ? -8.195 23.625 -1.518 1 98.62 64 MET B O 1
ATOM 3195 N N . VAL B 1 65 ? -7.539 21.766 -2.51 1 98.75 65 VAL B N 1
ATOM 3196 C CA . VAL B 1 65 ? -6.613 21.391 -1.45 1 98.75 65 VAL B CA 1
ATOM 3197 C C . VAL B 1 65 ? -5.496 22.422 -1.34 1 98.75 65 VAL B C 1
ATOM 3199 O O . VAL B 1 65 ? -5.117 22.828 -0.235 1 98.75 65 VAL B O 1
ATOM 3202 N N . VAL B 1 66 ? -4.996 22.859 -2.445 1 98.81 66 VAL B N 1
ATOM 3203 C CA . VAL B 1 66 ? -3.918 23.844 -2.455 1 98.81 66 VAL B CA 1
ATOM 3204 C C . VAL B 1 66 ? -4.406 25.156 -1.85 1 98.81 66 VAL B C 1
ATOM 3206 O O . VAL B 1 66 ? -3.709 25.781 -1.043 1 98.81 66 VAL B O 1
ATOM 3209 N N . ASP B 1 67 ? -5.582 25.594 -2.273 1 98.75 67 ASP B N 1
ATOM 3210 C CA . ASP B 1 67 ? -6.148 26.828 -1.732 1 98.75 67 ASP B CA 1
ATOM 3211 C C . ASP B 1 67 ? -6.332 26.734 -0.22 1 98.75 67 ASP B C 1
ATOM 3213 O O . ASP B 1 67 ? -6.066 27.688 0.508 1 98.75 67 ASP B O 1
ATOM 3217 N N . TRP B 1 68 ? -6.797 25.609 0.214 1 98.75 68 TRP B N 1
ATOM 3218 C CA . TRP B 1 68 ? -6.961 25.406 1.649 1 98.75 68 TRP B CA 1
ATOM 3219 C C . TRP B 1 68 ? -5.617 25.453 2.367 1 98.75 68 TRP B C 1
ATOM 3221 O O . TRP B 1 68 ? -5.516 25.984 3.471 1 98.75 68 TRP B O 1
ATOM 3231 N N . LEU B 1 69 ? -4.621 24.859 1.773 1 98.56 69 LEU B N 1
ATOM 3232 C CA . LEU B 1 69 ? -3.285 24.875 2.355 1 98.56 69 LEU B CA 1
ATOM 3233 C C . LEU B 1 69 ? -2.775 26.312 2.504 1 98.56 69 LEU B C 1
ATOM 3235 O O . LEU B 1 69 ? -2.188 26.656 3.529 1 98.56 69 LEU B O 1
ATOM 3239 N N . TYR B 1 70 ? -2.982 27.094 1.481 1 98.19 70 TYR B N 1
ATOM 3240 C CA . TYR B 1 70 ? -2.6 28.484 1.621 1 98.19 70 TYR B CA 1
ATOM 3241 C C . TYR B 1 70 ? -3.363 29.156 2.76 1 98.19 70 TYR B C 1
ATOM 3243 O O . TYR B 1 70 ? -2.787 29.906 3.547 1 98.19 70 TYR B O 1
ATOM 3251 N N . TRP B 1 71 ? -4.617 28.859 2.816 1 98.38 71 TRP B N 1
ATOM 3252 C CA . TRP B 1 71 ? -5.398 29.438 3.904 1 98.38 71 TRP B CA 1
ATOM 3253 C C . TRP B 1 71 ? -4.793 29.078 5.258 1 98.38 71 TRP B C 1
ATOM 3255 O O . TRP B 1 71 ? -4.535 29.969 6.082 1 98.38 71 TRP B O 1
ATOM 3265 N N . ILE B 1 72 ? -4.605 27.797 5.508 1 97.62 72 ILE B N 1
ATOM 3266 C CA . ILE B 1 72 ? -4.23 27.375 6.855 1 97.62 72 ILE B CA 1
ATOM 3267 C C . ILE B 1 72 ? -2.834 27.891 7.191 1 97.62 72 ILE B C 1
ATOM 3269 O O . ILE B 1 72 ? -2.547 28.219 8.344 1 97.62 72 ILE B O 1
ATOM 3273 N N . PHE B 1 73 ? -1.936 28.031 6.215 1 95.06 73 PHE B N 1
ATOM 3274 C CA . PHE B 1 73 ? -0.602 28.578 6.461 1 95.06 73 PHE B CA 1
ATOM 3275 C C . PHE B 1 73 ? -0.676 30.016 6.934 1 95.06 73 PHE B C 1
ATOM 3277 O O . PHE B 1 73 ? -0.028 30.391 7.914 1 95.06 73 PHE B O 1
ATOM 3284 N N . PHE B 1 74 ? -1.461 30.812 6.266 1 95.75 74 PHE B N 1
ATOM 3285 C CA . PHE B 1 74 ? -1.6 32.219 6.645 1 95.75 74 PHE B CA 1
ATOM 3286 C C . PHE B 1 74 ? -2.412 32.344 7.926 1 95.75 74 PHE B C 1
ATOM 3288 O O . PHE B 1 74 ? -2.164 33.25 8.734 1 95.75 74 PHE B O 1
ATOM 3295 N N . PHE B 1 75 ? -3.395 31.469 8.031 1 96.31 75 PHE B N 1
ATOM 3296 C CA . PHE B 1 75 ? -4.207 31.469 9.242 1 96.31 75 PHE B CA 1
ATOM 3297 C C . PHE B 1 75 ? -3.355 31.156 10.469 1 96.31 75 PHE B C 1
ATOM 3299 O O . PHE B 1 75 ? -3.385 31.891 11.461 1 96.31 75 PHE B O 1
ATOM 3306 N N . ASP B 1 76 ? -2.619 30.109 10.406 1 92.69 76 ASP B N 1
ATOM 3307 C CA . ASP B 1 76 ? -1.748 29.656 11.492 1 92.69 76 ASP B CA 1
ATOM 3308 C C . ASP B 1 76 ? -0.714 30.734 11.836 1 92.69 76 ASP B C 1
ATOM 3310 O O . ASP B 1 76 ? -0.377 30.906 13.008 1 92.69 76 ASP B O 1
ATOM 3314 N N . ASP B 1 77 ? -0.197 31.406 10.859 1 89.81 77 ASP B N 1
ATOM 3315 C CA . ASP B 1 77 ? 0.832 32.438 11.047 1 89.81 77 ASP B CA 1
ATOM 3316 C C . ASP B 1 77 ? 0.343 33.531 11.977 1 89.81 77 ASP B C 1
ATOM 3318 O O . ASP B 1 77 ? 1.134 34.125 12.703 1 89.81 77 ASP B O 1
ATOM 3322 N N . GLN B 1 78 ? -0.944 33.781 11.945 1 92 78 GLN B N 1
ATOM 3323 C CA . GLN B 1 78 ? -1.499 34.812 12.805 1 92 78 GLN B CA 1
ATOM 3324 C C . GLN B 1 78 ? -1.304 34.469 14.281 1 92 78 GLN B C 1
ATOM 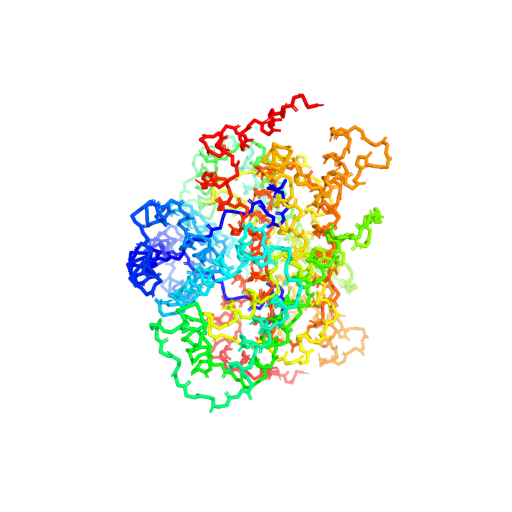3326 O O . GLN B 1 78 ? -1.118 35.375 15.109 1 92 78 GLN B O 1
ATOM 3331 N N . PHE B 1 79 ? -1.311 33.219 14.562 1 88.81 79 PHE B N 1
ATOM 3332 C CA . PHE B 1 79 ? -1.265 32.75 15.945 1 88.81 79 PHE B CA 1
ATOM 3333 C C . PHE B 1 79 ? 0.171 32.5 16.375 1 88.81 79 PHE B C 1
ATOM 3335 O O . PHE B 1 79 ? 0.494 32.562 17.562 1 88.81 79 PHE B O 1
ATOM 3342 N N . ASP B 1 80 ? 1.021 32.156 15.508 1 82 80 ASP B N 1
ATOM 3343 C CA . ASP B 1 80 ? 2.402 31.797 15.797 1 82 80 ASP B CA 1
ATOM 3344 C C . ASP B 1 80 ? 3.305 33.031 15.867 1 82 80 ASP B C 1
ATOM 3346 O O . ASP B 1 80 ? 4.078 33.156 16.812 1 82 80 ASP B O 1
ATOM 3350 N N . GLU B 1 81 ? 3.217 33.844 14.859 1 80.56 81 GLU B N 1
ATOM 3351 C CA . GLU B 1 81 ? 4.16 34.969 14.758 1 80.56 81 GLU B CA 1
ATOM 3352 C C . GLU B 1 81 ? 3.432 36.281 14.539 1 80.56 81 GLU B C 1
ATOM 3354 O O . GLU B 1 81 ? 4.047 37.344 14.586 1 80.56 81 GLU B O 1
ATOM 3359 N N . GLY B 1 82 ? 2.109 36.156 14.406 1 85.88 82 GLY B N 1
ATOM 3360 C CA . GLY B 1 82 ? 1.372 37.375 14.039 1 85.88 82 GLY B CA 1
ATOM 3361 C C . GLY B 1 82 ? 0.697 38.031 15.219 1 85.88 82 GLY B C 1
ATOM 3362 O O . GLY B 1 82 ? 1.18 37.969 16.344 1 85.88 82 GLY B O 1
ATOM 3363 N N . HIS B 1 83 ? -0.252 38.812 14.867 1 89.38 83 HIS B N 1
ATOM 3364 C CA . HIS B 1 83 ? -0.875 39.75 15.805 1 89.38 83 HIS B CA 1
ATOM 3365 C C . HIS B 1 83 ? -1.691 39 16.859 1 89.38 83 HIS B C 1
ATOM 3367 O O . HIS B 1 83 ? -2.037 39.562 17.891 1 89.38 83 HIS B O 1
ATOM 3373 N N . LEU B 1 84 ? -1.902 37.719 16.688 1 90.06 84 LEU B N 1
ATOM 3374 C CA . LEU B 1 84 ? -2.748 36.969 17.625 1 90.06 84 LEU B CA 1
ATOM 3375 C C . LEU B 1 84 ? -1.901 36.156 18.578 1 90.06 84 LEU B C 1
ATOM 3377 O O . LEU B 1 84 ? -2.432 35.531 19.516 1 90.06 84 LEU B O 1
ATOM 3381 N N . LYS B 1 85 ? -0.696 36.125 18.406 1 84 85 LYS B N 1
ATOM 3382 C CA . LYS B 1 85 ? 0.221 35.312 19.188 1 84 85 LYS B CA 1
ATOM 3383 C C . LYS B 1 85 ? 0.059 35.562 20.688 1 84 85 LYS B C 1
ATOM 3385 O O . LYS B 1 85 ? 0.121 34.625 21.484 1 84 85 LYS B O 1
ATOM 3390 N N . ASP B 1 86 ? -0.177 36.812 21.094 1 83.75 86 ASP B N 1
ATOM 3391 C CA . ASP B 1 86 ? -0.291 37.156 22.5 1 83.75 86 ASP B 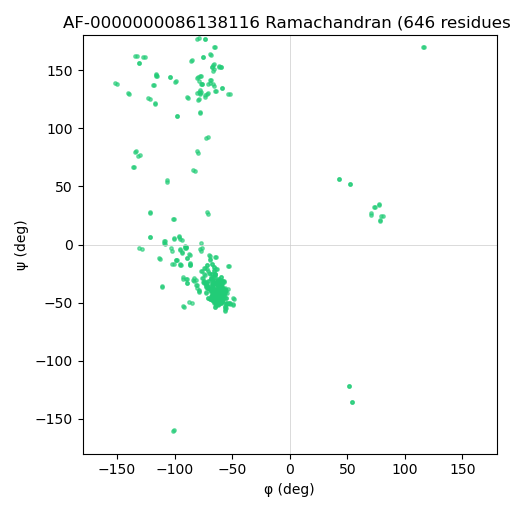CA 1
ATOM 3392 C C . ASP B 1 86 ? -1.653 37.781 22.797 1 83.75 86 ASP B C 1
ATOM 3394 O O . ASP B 1 86 ? -1.768 38.656 23.656 1 83.75 86 ASP B O 1
ATOM 3398 N N . ASP B 1 87 ? -2.617 37.438 22.031 1 89.06 87 ASP B N 1
ATOM 3399 C CA . ASP B 1 87 ? -3.953 38 22.188 1 89.06 87 ASP B CA 1
ATOM 3400 C C . ASP B 1 87 ? -5.016 36.906 22.219 1 89.06 87 ASP B C 1
ATOM 3402 O O . ASP B 1 87 ? -5.754 36.719 21.266 1 89.06 87 ASP B O 1
ATOM 3406 N N . PRO B 1 88 ? -5.109 36.219 23.391 1 88.75 88 PRO B N 1
ATOM 3407 C CA . PRO B 1 88 ? -6.055 35.125 23.484 1 88.75 88 PRO B CA 1
ATOM 3408 C C . PRO B 1 88 ? -7.484 35.531 23.125 1 88.75 88 PRO B C 1
ATOM 3410 O O . PRO B 1 88 ? -8.227 34.719 22.547 1 88.75 88 PRO B O 1
ATOM 3413 N N . LYS B 1 89 ? -7.848 36.719 23.562 1 93 89 LYS B N 1
ATOM 3414 C CA . LYS B 1 89 ? -9.195 37.188 23.25 1 93 89 LYS B CA 1
ATOM 3415 C C . LYS B 1 89 ? -9.383 37.312 21.75 1 93 89 LYS B C 1
ATOM 3417 O O . LYS B 1 89 ? -10.383 36.875 21.188 1 93 89 LYS B O 1
ATOM 3422 N N . GLY B 1 90 ? -8.414 38.031 21.094 1 93.81 90 GLY B N 1
ATOM 3423 C CA . GLY B 1 90 ? -8.469 38.156 19.656 1 93.81 90 GLY B CA 1
ATOM 3424 C C . GLY B 1 90 ? -8.422 36.812 18.922 1 93.81 90 GLY B C 1
ATOM 3425 O O . GLY B 1 90 ? -9.086 36.656 17.906 1 93.81 90 GLY B O 1
ATOM 3426 N N . ALA B 1 91 ? -7.602 35.969 19.469 1 93.12 91 ALA B N 1
ATOM 3427 C CA . ALA B 1 91 ? -7.496 34.625 18.891 1 93.12 91 ALA B CA 1
ATOM 3428 C C . ALA B 1 91 ? -8.844 33.906 18.922 1 93.12 91 ALA B C 1
ATOM 3430 O O . ALA B 1 91 ? -9.266 33.312 17.922 1 93.12 91 ALA B O 1
ATOM 3431 N N . LYS B 1 92 ? -9.477 33.906 20.016 1 94.5 92 LYS B N 1
ATOM 3432 C CA . LYS B 1 92 ? -10.789 33.281 20.172 1 94.5 92 LYS B CA 1
ATOM 3433 C C . LYS B 1 92 ? -11.812 33.875 19.219 1 94.5 92 LYS B C 1
ATOM 3435 O O . LYS B 1 92 ? -12.633 33.156 18.641 1 94.5 92 LYS B O 1
ATOM 3440 N N . GLU B 1 93 ? -11.797 35.188 19.062 1 95.5 93 GLU B N 1
ATOM 3441 C CA . GLU B 1 93 ? -12.727 35.875 18.172 1 95.5 93 GLU B CA 1
ATOM 3442 C C . GLU B 1 93 ? -12.508 35.469 16.719 1 95.5 93 GLU B C 1
ATOM 3444 O O . GLU B 1 93 ? -13.461 35.219 15.984 1 95.5 93 GLU B O 1
ATOM 3449 N N . GLU B 1 94 ? -11.258 35.438 16.344 1 94.88 94 GLU B N 1
ATOM 3450 C CA . GLU B 1 94 ? -10.922 35.062 14.977 1 94.88 94 GLU B CA 1
ATOM 3451 C C . GLU B 1 94 ? -11.352 33.625 14.688 1 94.88 94 GLU B C 1
ATOM 3453 O O . GLU B 1 94 ? -11.906 33.344 13.625 1 94.88 94 GLU B O 1
ATOM 3458 N N . ILE B 1 95 ? -11.148 32.75 15.617 1 95.56 95 ILE B N 1
ATOM 3459 C CA . ILE B 1 95 ? -11.5 31.344 15.469 1 95.56 95 ILE B CA 1
ATOM 3460 C C . ILE B 1 95 ? -13.016 31.188 15.383 1 95.56 95 ILE B C 1
ATOM 3462 O O . ILE B 1 95 ? -13.531 30.484 14.508 1 95.56 95 ILE B O 1
ATOM 3466 N N . SER B 1 96 ? -13.672 31.844 16.266 1 94.81 96 SER B N 1
ATOM 3467 C CA . SER B 1 96 ? -15.125 31.781 16.266 1 94.81 96 SER B CA 1
ATOM 3468 C C . SER B 1 96 ? -15.711 32.281 14.953 1 94.81 96 SER B C 1
ATOM 3470 O O . SER B 1 96 ? -16.656 31.703 14.43 1 94.81 96 SER B O 1
ATOM 3472 N N . ALA B 1 97 ? -15.172 33.406 14.484 1 94.56 97 ALA B N 1
ATOM 3473 C CA . ALA B 1 97 ? -15.641 34 13.227 1 94.56 97 ALA B CA 1
ATOM 3474 C C . ALA B 1 97 ? -15.391 33.031 12.062 1 94.56 97 ALA B C 1
ATOM 3476 O O . ALA B 1 97 ? -16.234 32.875 11.18 1 94.56 97 ALA B O 1
ATOM 3477 N N . THR B 1 98 ? -14.266 32.406 12.039 1 95.62 98 THR B N 1
ATOM 3478 C CA . THR B 1 98 ? -13.906 31.5 10.969 1 95.62 98 THR B CA 1
ATOM 3479 C C . THR B 1 98 ? -14.797 30.266 10.992 1 95.62 98 THR B C 1
ATOM 3481 O O . THR B 1 98 ? -15.344 29.859 9.961 1 95.62 98 THR B O 1
ATOM 3484 N N . LEU B 1 99 ? -15.016 29.656 12.164 1 95.31 99 LEU B N 1
ATOM 3485 C CA . LEU B 1 99 ? -15.812 28.438 12.289 1 95.31 99 LEU B CA 1
ATOM 3486 C C . LEU B 1 99 ? -17.281 28.719 11.992 1 95.31 99 LEU B C 1
ATOM 3488 O O . LEU B 1 99 ? -17.984 27.844 11.484 1 95.31 99 LEU B O 1
ATOM 3492 N N . SER B 1 100 ? -17.688 29.922 12.266 1 95.06 100 SER B N 1
ATOM 3493 C CA . SER B 1 100 ? -19.078 30.281 12.016 1 95.06 100 SER B CA 1
ATOM 3494 C C . SER B 1 100 ? -19.406 30.234 10.531 1 95.06 100 SER B C 1
ATOM 3496 O O . SER B 1 100 ? -20.562 30.062 10.148 1 95.06 100 SER B O 1
ATOM 3498 N N . ILE B 1 101 ? -18.375 30.406 9.711 1 95.38 101 ILE B N 1
ATOM 3499 C CA . ILE B 1 101 ? -18.562 30.328 8.266 1 95.38 101 ILE B CA 1
ATOM 3500 C C . ILE B 1 101 ? -19.125 28.953 7.895 1 95.38 101 ILE B C 1
ATOM 3502 O O . ILE B 1 101 ? -19.922 28.828 6.965 1 95.38 101 ILE B O 1
ATOM 3506 N N . MET B 1 102 ? -18.781 27.906 8.594 1 95.12 102 MET B N 1
ATOM 3507 C CA . MET B 1 102 ? -19.141 26.547 8.25 1 95.12 102 MET B CA 1
ATOM 3508 C C . MET B 1 102 ? -20.5 26.172 8.82 1 95.12 102 MET B C 1
ATOM 3510 O O . MET B 1 102 ? -21.109 25.188 8.398 1 95.12 102 MET B O 1
ATOM 3514 N N . THR B 1 103 ? -21.031 26.859 9.734 1 86.69 103 THR B N 1
ATOM 3515 C CA . THR B 1 103 ? -22.266 26.484 10.422 1 86.69 103 THR B CA 1
ATOM 3516 C C . THR B 1 103 ? -23.391 27.469 10.094 1 86.69 103 THR B C 1
ATOM 3518 O O . THR B 1 103 ? -24.531 27.234 10.453 1 86.69 103 THR B O 1
ATOM 3521 N N . SER B 1 104 ? -22.953 28.5 9.5 1 77.06 104 SER B N 1
ATOM 3522 C CA . SER B 1 104 ? -23.953 29.531 9.234 1 77.06 104 SER B CA 1
ATOM 3523 C C . SER B 1 104 ? -24.156 29.75 7.742 1 77.06 104 SER B C 1
ATOM 3525 O O . SER B 1 104 ? -23.297 29.391 6.938 1 77.06 104 SER B O 1
ATOM 3527 N N . ASN B 1 105 ? -25.344 30.062 7.414 1 76.94 105 ASN B N 1
ATOM 3528 C CA . ASN B 1 105 ? -25.609 30.484 6.047 1 76.94 105 ASN B CA 1
ATOM 3529 C C . ASN B 1 105 ? -25.328 31.969 5.852 1 76.94 105 ASN B C 1
ATOM 3531 O O . ASN B 1 105 ? -26.25 32.75 5.652 1 76.94 105 ASN B O 1
ATOM 3535 N N . GLN B 1 106 ? -24.156 32.25 6.012 1 75.88 106 GLN B N 1
ATOM 3536 C CA . GLN B 1 106 ? -23.797 33.656 5.918 1 75.88 106 GLN B CA 1
ATOM 3537 C C . GLN B 1 106 ? -23.547 34.062 4.469 1 75.88 106 GLN B C 1
ATOM 3539 O O . GLN B 1 106 ? -23.312 33.219 3.609 1 75.88 106 GLN B O 1
ATOM 3544 N N . ALA B 1 107 ? -23.688 35.438 4.332 1 80.31 107 ALA B N 1
ATOM 3545 C CA . ALA B 1 107 ? -23.375 36.031 3.031 1 80.31 107 ALA B CA 1
ATOM 3546 C C . ALA B 1 107 ? -21.891 35.906 2.701 1 80.31 107 ALA B C 1
ATOM 3548 O O . ALA B 1 107 ? -21.078 35.719 3.6 1 80.31 107 ALA B O 1
ATOM 3549 N N . PHE B 1 108 ? -21.703 35.812 1.438 1 83.88 108 PHE B N 1
ATOM 3550 C CA . PHE B 1 108 ? -20.328 35.75 0.979 1 83.88 108 PHE B CA 1
ATOM 3551 C C . PHE B 1 108 ? -19.516 36.906 1.553 1 83.88 108 PHE B C 1
ATOM 3553 O O . PHE B 1 108 ? -19.953 38.062 1.541 1 83.88 108 PHE B O 1
ATOM 3560 N N . ILE B 1 109 ? -18.438 36.594 2.092 1 89.81 109 ILE B N 1
ATOM 3561 C CA . ILE B 1 109 ? -17.562 37.562 2.738 1 89.81 109 ILE B CA 1
ATOM 3562 C C . ILE B 1 109 ? -16.781 38.312 1.679 1 89.81 109 ILE B C 1
ATOM 3564 O O . ILE B 1 109 ? -16.156 37.719 0.793 1 89.81 109 ILE B O 1
ATOM 3568 N N . ALA B 1 110 ? -16.766 39.625 1.831 1 90.12 110 ALA B N 1
ATOM 3569 C CA . ALA B 1 110 ? -16.047 40.5 0.892 1 90.12 110 ALA B CA 1
ATOM 3570 C C . ALA B 1 110 ? -14.539 40.344 1.068 1 90.12 110 ALA B C 1
ATOM 3572 O O . ALA B 1 110 ? -14.031 40.406 2.191 1 90.12 110 ALA B O 1
ATOM 3573 N N . VAL B 1 111 ? -13.891 40.156 0.018 1 91.75 111 VAL B N 1
ATOM 3574 C CA . VAL B 1 111 ? -12.453 39.906 0.001 1 91.75 111 VAL B CA 1
ATOM 3575 C C . VAL B 1 111 ? -11.711 41.094 0.624 1 91.75 111 VAL B C 1
ATOM 3577 O O . VAL B 1 111 ? -10.703 40.906 1.305 1 91.75 111 VAL B O 1
ATOM 3580 N N . ASP B 1 112 ? -12.234 42.344 0.502 1 92.31 112 ASP B N 1
ATOM 3581 C CA . ASP B 1 112 ? -11.57 43.562 0.963 1 92.31 112 ASP B CA 1
ATOM 3582 C C . ASP B 1 112 ? -11.672 43.719 2.479 1 92.31 112 ASP B C 1
ATOM 3584 O O . ASP B 1 112 ? -10.812 44.344 3.111 1 92.31 112 ASP B O 1
ATOM 3588 N N . GLU B 1 113 ? -12.594 43.125 3.055 1 91.44 113 GLU B N 1
ATOM 3589 C CA . GLU B 1 113 ? -12.82 43.25 4.492 1 91.44 113 GLU B CA 1
ATOM 3590 C C . GLU B 1 113 ? -12.078 42.156 5.27 1 91.44 113 GLU B C 1
ATOM 3592 O O . GLU B 1 113 ? -11.367 42.469 6.234 1 91.44 113 GLU B O 1
ATOM 3597 N N . TYR B 1 114 ? -12.273 40.938 4.953 1 93.81 114 TYR B N 1
ATOM 3598 C CA . TYR B 1 114 ? -11.648 39.812 5.613 1 93.81 114 TYR B CA 1
ATOM 3599 C C . TYR B 1 114 ? -11.102 38.812 4.59 1 93.81 114 TYR B C 1
ATOM 3601 O O . TYR B 1 114 ? -11.68 37.75 4.383 1 93.81 114 TYR B O 1
ATOM 3609 N N . PRO B 1 115 ? -9.938 39.094 4.039 1 96.12 115 PRO B N 1
ATOM 3610 C CA . PRO B 1 115 ? -9.422 38.281 2.928 1 96.12 115 PRO B CA 1
ATOM 3611 C C . PRO B 1 115 ? -9.219 36.844 3.299 1 96.12 115 PRO B C 1
ATOM 3613 O O . PRO B 1 115 ? -9.555 35.938 2.516 1 96.12 115 PRO B O 1
ATOM 3616 N N . LEU B 1 116 ? -8.695 36.562 4.461 1 96.5 116 LEU B N 1
ATOM 3617 C CA . LEU B 1 116 ? -8.43 35.188 4.863 1 96.5 116 LEU B CA 1
ATOM 3618 C C . LEU B 1 116 ? -9.734 34.438 5.062 1 96.5 116 LEU B C 1
ATOM 3620 O O . LEU B 1 116 ? -9.82 33.25 4.715 1 96.5 116 LEU B O 1
ATOM 3624 N N . ARG B 1 117 ? -10.719 35.031 5.652 1 96.38 117 ARG B N 1
ATOM 3625 C CA . ARG B 1 117 ? -12.023 34.375 5.824 1 96.38 117 ARG B CA 1
ATOM 3626 C C . ARG B 1 117 ? -12.703 34.156 4.477 1 96.38 117 ARG B C 1
ATOM 3628 O O . ARG B 1 117 ? -13.422 33.156 4.301 1 96.38 117 ARG B O 1
ATOM 3635 N N . HIS B 1 118 ? -12.445 35.125 3.58 1 96.62 118 HIS B N 1
ATOM 3636 C CA . HIS B 1 118 ? -12.945 34.969 2.221 1 96.62 118 HIS B CA 1
ATOM 3637 C C . HIS B 1 118 ? -12.367 33.688 1.58 1 96.62 118 HIS B C 1
ATOM 3639 O O . HIS B 1 118 ? -13.102 32.938 0.957 1 96.62 118 HIS B O 1
ATOM 3645 N N . VAL B 1 119 ? -11.07 33.531 1.707 1 97.94 119 VAL B N 1
ATOM 3646 C CA . VAL B 1 119 ? -10.422 32.344 1.174 1 97.94 119 VAL B CA 1
ATOM 3647 C C . VAL B 1 119 ? -11.023 31.094 1.808 1 97.94 119 VAL B C 1
ATOM 3649 O O . VAL B 1 119 ? -11.359 30.125 1.108 1 97.94 119 VAL B O 1
ATOM 3652 N N . PHE B 1 120 ? -11.227 31.094 3.084 1 98 120 PHE B N 1
ATOM 3653 C CA . PHE B 1 120 ? -11.781 29.938 3.799 1 98 120 PHE B CA 1
ATOM 3654 C C . PHE B 1 120 ? -13.195 29.641 3.326 1 98 120 PHE B C 1
ATOM 3656 O O . PHE B 1 120 ? -13.547 28.484 3.096 1 98 120 PHE B O 1
ATOM 3663 N N . GLN B 1 121 ? -14 30.656 3.225 1 97.06 121 GLN B N 1
ATOM 3664 C CA . GLN B 1 121 ? -15.367 30.469 2.771 1 97.06 121 GLN B CA 1
ATOM 3665 C C . GLN B 1 121 ? -15.406 29.859 1.372 1 97.06 121 GLN B C 1
ATOM 3667 O O . GLN B 1 121 ? -16.266 29.016 1.077 1 97.06 121 GLN B O 1
ATOM 3672 N N . SER B 1 122 ? -14.531 30.328 0.557 1 96.38 122 SER B N 1
ATOM 3673 C CA . SER B 1 122 ? -14.445 29.766 -0.787 1 96.38 122 SER B CA 1
ATOM 3674 C C . SER B 1 122 ? -14.156 28.281 -0.74 1 96.38 122 SER B C 1
ATOM 3676 O O . SER B 1 122 ? -14.766 27.5 -1.473 1 96.38 122 SER B O 1
ATOM 3678 N N . THR B 1 123 ? -13.234 27.844 0.114 1 97.56 123 THR B N 1
ATOM 3679 C CA . THR B 1 123 ? -12.891 26.422 0.228 1 97.56 123 THR B CA 1
ATOM 3680 C C . THR B 1 123 ? -14.062 25.625 0.794 1 97.56 123 THR B C 1
ATOM 3682 O O . THR B 1 123 ? -14.375 24.547 0.303 1 97.56 123 THR B O 1
ATOM 3685 N N . TRP B 1 124 ? -14.727 26.188 1.731 1 97.31 124 TRP B N 1
ATOM 3686 C CA . TRP B 1 124 ? -15.859 25.516 2.348 1 97.31 124 TRP B CA 1
ATOM 3687 C C . TRP B 1 124 ? -17 25.328 1.344 1 97.31 124 TRP B C 1
ATOM 3689 O O . TRP B 1 124 ? -17.578 24.25 1.262 1 97.31 124 TRP B O 1
ATOM 3699 N N . THR B 1 125 ? -17.281 26.344 0.581 1 95.94 125 THR B N 1
ATOM 3700 C CA . THR B 1 125 ? -18.344 26.297 -0.424 1 95.94 125 THR B CA 1
ATOM 3701 C C . THR B 1 125 ? -18.031 25.219 -1.466 1 95.94 125 THR B C 1
ATOM 3703 O O . THR B 1 125 ? -18.906 24.438 -1.834 1 95.94 125 THR B O 1
ATOM 3706 N N . ARG B 1 126 ? -16.859 25.172 -1.906 1 96.81 126 ARG B N 1
ATOM 3707 C CA . ARG B 1 126 ? -16.453 24.172 -2.879 1 96.81 126 ARG B CA 1
ATOM 3708 C C . ARG B 1 126 ? -16.516 22.766 -2.275 1 96.81 126 ARG B C 1
ATOM 3710 O O . ARG B 1 126 ? -16.938 21.812 -2.939 1 96.81 126 ARG B O 1
ATOM 3717 N N . PHE B 1 127 ? -16.062 22.625 -1.003 1 97.81 127 PHE B N 1
ATOM 3718 C CA . PHE B 1 127 ? -16.125 21.344 -0.31 1 97.81 127 PHE B CA 1
ATOM 3719 C C . PHE B 1 127 ? -17.547 20.812 -0.275 1 97.81 127 PHE B C 1
ATOM 3721 O O . PHE B 1 127 ? -17.766 19.625 -0.491 1 97.81 127 PHE B O 1
ATOM 3728 N N . GLN B 1 128 ? -18.5 21.656 -0.067 1 96.62 128 GLN B N 1
ATOM 3729 C CA . GLN B 1 128 ? -19.891 21.281 0.069 1 96.62 128 GLN B CA 1
ATOM 3730 C C . GLN B 1 128 ? -20.469 20.797 -1.261 1 96.62 128 GLN B C 1
ATOM 3732 O O . GLN B 1 128 ? -21.391 19.984 -1.287 1 96.62 128 GLN B O 1
ATOM 3737 N N . THR B 1 129 ? -19.906 21.234 -2.342 1 95.25 129 THR B N 1
ATOM 3738 C CA . THR B 1 129 ? -20.484 20.922 -3.65 1 95.25 129 THR B CA 1
ATOM 3739 C C . THR B 1 129 ? -20.219 19.469 -4.023 1 95.25 129 THR B C 1
ATOM 3741 O O . THR B 1 129 ? -20.953 18.891 -4.84 1 95.25 129 THR B O 1
ATOM 3744 N N . ARG B 1 130 ? -19.156 18.859 -3.322 1 95.75 130 ARG B N 1
ATOM 3745 C CA . ARG B 1 130 ? -18.75 17.531 -3.775 1 95.75 130 ARG B CA 1
ATOM 3746 C C . ARG B 1 130 ? -18.875 16.5 -2.656 1 95.75 130 ARG B C 1
ATOM 3748 O O . ARG B 1 130 ? -18.438 15.359 -2.797 1 95.75 130 ARG B O 1
ATOM 3755 N N . THR B 1 131 ? -19.438 16.938 -1.534 1 97.56 131 THR B N 1
ATOM 3756 C CA . THR B 1 131 ? -19.375 16.016 -0.408 1 97.56 131 THR B CA 1
ATOM 3757 C C . THR B 1 131 ? -20.734 15.844 0.241 1 97.56 131 THR B C 1
ATOM 3759 O O . THR B 1 131 ? -21.609 16.703 0.095 1 97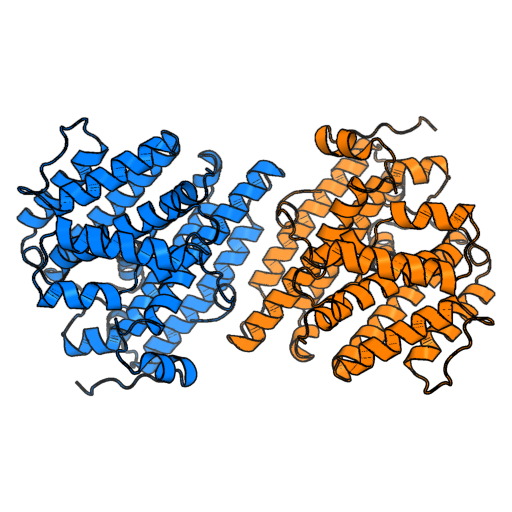.56 131 THR B O 1
ATOM 3762 N N . SER B 1 132 ? -20.953 14.727 0.927 1 97.31 132 SER B N 1
ATOM 3763 C CA . SER B 1 132 ? -22.172 14.445 1.685 1 97.31 132 SER B CA 1
ATOM 3764 C C . SER B 1 132 ? -22.203 15.227 2.994 1 97.31 132 SER B C 1
ATOM 3766 O O . SER B 1 132 ? -21.156 15.688 3.469 1 97.31 132 SER B O 1
ATOM 3768 N N . PRO B 1 133 ? -23.359 15.367 3.588 1 96.56 133 PRO B N 1
ATOM 3769 C CA . PRO B 1 133 ? -23.453 15.992 4.91 1 96.56 133 PRO B CA 1
ATOM 3770 C C . PRO B 1 133 ? -22.594 15.281 5.957 1 96.56 133 PRO B C 1
ATOM 3772 O O . PRO B 1 133 ? -22.062 15.93 6.859 1 96.56 133 PRO B O 1
ATOM 3775 N N . ALA B 1 134 ? -22.469 14.047 5.793 1 97 134 ALA B N 1
ATOM 3776 C CA . ALA B 1 134 ? -21.688 13.289 6.762 1 97 134 ALA B CA 1
ATOM 3777 C C . ALA B 1 134 ? -20.219 13.68 6.699 1 97 134 ALA B C 1
ATOM 3779 O O . ALA B 1 134 ? -19.578 13.883 7.734 1 97 134 ALA B O 1
ATOM 3780 N N . LEU B 1 135 ? -19.703 13.758 5.488 1 97.75 135 LEU B N 1
ATOM 3781 C CA . LEU B 1 135 ? -18.312 14.164 5.34 1 97.75 135 LEU B CA 1
ATOM 3782 C C . LEU B 1 135 ? -18.125 15.617 5.758 1 97.75 135 LEU B C 1
ATOM 3784 O O . LEU B 1 135 ? -17.078 15.977 6.316 1 97.75 135 LEU B O 1
ATOM 3788 N N . GLN B 1 136 ? -19.094 16.453 5.453 1 97.62 136 GLN B N 1
ATOM 3789 C CA . GLN B 1 136 ? -19.047 17.844 5.898 1 97.62 136 GLN B CA 1
ATOM 3790 C C . GLN B 1 136 ? -18.984 17.938 7.418 1 97.62 136 GLN B C 1
ATOM 3792 O O . GLN B 1 136 ? -18.188 18.703 7.965 1 97.62 136 GLN B O 1
ATOM 3797 N N . LYS B 1 137 ? -19.797 17.141 8.07 1 97.38 137 LYS B N 1
ATOM 3798 C CA . LYS B 1 137 ? -19.797 17.125 9.531 1 97.38 137 LYS B CA 1
ATOM 3799 C C . LYS B 1 137 ? -18.438 16.672 10.078 1 97.38 137 LYS B C 1
ATOM 3801 O O . LYS B 1 137 ? -17.953 17.234 11.07 1 97.38 137 LYS B O 1
ATOM 3806 N N . ARG B 1 138 ? -17.859 15.703 9.477 1 97.88 138 ARG B N 1
ATOM 3807 C CA . ARG B 1 138 ? -16.547 15.25 9.906 1 97.88 138 ARG B CA 1
ATOM 3808 C C . ARG B 1 138 ? -15.508 16.359 9.727 1 97.88 138 ARG B C 1
ATOM 3810 O O . ARG B 1 138 ? -14.625 16.531 10.578 1 97.88 138 ARG B O 1
ATOM 3817 N N . TRP B 1 139 ? -15.578 17.078 8.617 1 98.12 139 TRP B N 1
ATOM 3818 C CA . TRP B 1 139 ? -14.594 18.125 8.367 1 98.12 139 TRP B CA 1
ATOM 3819 C C . TRP B 1 139 ? -14.758 19.281 9.352 1 98.12 139 TRP B C 1
ATOM 3821 O O . TRP B 1 139 ? -13.766 19.828 9.859 1 98.12 139 TRP B O 1
ATOM 3831 N N . VAL B 1 140 ? -15.969 19.625 9.664 1 97.62 140 VAL B N 1
ATOM 3832 C CA . VAL B 1 140 ? -16.25 20.656 10.664 1 97.62 140 VAL B CA 1
ATOM 3833 C C . VAL B 1 140 ? -15.648 20.234 12.008 1 97.62 140 VAL B C 1
ATOM 3835 O O . VAL B 1 140 ? -15.016 21.047 12.695 1 97.62 140 VAL B O 1
ATOM 3838 N N . LYS B 1 141 ? -15.852 19.047 12.336 1 97.44 141 LYS B N 1
ATOM 3839 C CA . LYS B 1 141 ? -15.312 18.531 13.594 1 97.44 141 LYS B CA 1
ATOM 3840 C C . LYS B 1 141 ? -13.789 18.625 13.617 1 97.44 141 LYS B C 1
ATOM 3842 O O . LYS B 1 141 ? -13.203 19.078 14.602 1 97.44 141 LYS B O 1
ATOM 3847 N N . SER B 1 142 ? -13.156 18.156 12.57 1 97.62 142 SER B N 1
ATOM 3848 C CA . SER B 1 142 ? -11.703 18.172 12.5 1 97.62 142 SER B CA 1
ATOM 3849 C C . SER B 1 142 ? -11.156 19.594 12.57 1 97.62 142 SER B C 1
ATOM 3851 O O . SER B 1 142 ? -10.148 19.844 13.227 1 97.62 142 SER B O 1
ATOM 3853 N N . LEU B 1 143 ? -11.797 20.547 11.891 1 97.88 143 LEU B N 1
ATOM 3854 C CA . LEU B 1 143 ? -11.359 21.938 11.906 1 97.88 143 LEU B CA 1
ATOM 3855 C C . LEU B 1 143 ? -11.57 22.562 13.281 1 97.88 143 LEU B C 1
ATOM 3857 O O . LEU B 1 143 ? -10.758 23.375 13.734 1 97.88 143 LEU B O 1
ATOM 3861 N N . THR B 1 144 ? -12.664 22.188 13.883 1 97.06 144 THR B N 1
ATOM 3862 C CA . THR B 1 144 ? -12.93 22.672 15.234 1 97.06 144 THR B CA 1
ATOM 3863 C C . THR B 1 144 ? -11.859 22.188 16.203 1 97.06 144 THR B C 1
ATOM 3865 O O . THR B 1 144 ? -11.352 22.953 17.016 1 97.06 144 THR B O 1
ATOM 3868 N N . GLU B 1 145 ? -11.523 20.984 16.109 1 96.19 145 GLU B N 1
ATOM 3869 C CA . GLU B 1 145 ? -10.484 20.406 16.953 1 96.19 145 GLU B CA 1
ATOM 3870 C C . GLU B 1 145 ? -9.141 21.094 16.719 1 96.19 145 GLU B C 1
ATOM 3872 O O . GLU B 1 145 ? -8.383 21.344 17.656 1 96.19 145 GLU B O 1
ATOM 3877 N N . TYR B 1 146 ? -8.875 21.344 15.531 1 97.19 146 TYR B N 1
ATOM 3878 C CA . TYR B 1 146 ? -7.66 22.078 15.203 1 97.19 146 TYR B CA 1
ATOM 3879 C C . TYR B 1 146 ? -7.656 23.453 15.859 1 97.19 146 TYR B C 1
ATOM 3881 O O . TYR B 1 146 ? -6.672 23.844 16.484 1 97.19 146 TYR B O 1
ATOM 3889 N N . CYS B 1 147 ? -8.727 24.188 15.695 1 95.5 147 CYS B N 1
ATOM 3890 C CA . CYS B 1 147 ? -8.828 25.531 16.25 1 95.5 147 CYS B CA 1
ATOM 3891 C C . CYS B 1 147 ? -8.734 25.5 17.781 1 95.5 147 CYS B C 1
ATOM 3893 O O . CYS B 1 147 ? -8.141 26.391 18.391 1 95.5 147 CYS B O 1
ATOM 3895 N N . ASP B 1 148 ? -9.305 24.438 18.328 1 92.31 148 ASP B N 1
ATOM 3896 C CA . ASP B 1 148 ? -9.164 24.25 19.781 1 92.31 148 ASP B CA 1
ATOM 3897 C C . ASP B 1 148 ? -7.703 24.047 20.172 1 92.31 148 ASP B C 1
ATOM 3899 O O . ASP B 1 148 ? -7.25 24.562 21.188 1 92.31 148 ASP B O 1
ATOM 3903 N N . GLY B 1 149 ? -7.055 23.297 19.406 1 90.38 149 GLY B N 1
ATOM 3904 C CA . GLY B 1 149 ? -5.633 23.109 19.625 1 90.38 149 GLY B CA 1
ATOM 3905 C C . GLY B 1 149 ? -4.836 24.391 19.516 1 90.38 149 GLY B C 1
ATOM 3906 O O . GLY B 1 149 ? -3.928 24.641 20.312 1 90.38 149 GLY B O 1
ATOM 3907 N N . LEU B 1 150 ? -5.168 25.203 18.531 1 88.75 150 LEU B N 1
ATOM 3908 C CA . LEU B 1 150 ? -4.504 26.484 18.328 1 88.75 150 LEU B CA 1
ATOM 3909 C C . LEU B 1 150 ? -4.719 27.406 19.531 1 88.75 150 LEU B C 1
ATOM 3911 O O . LEU B 1 150 ? -3.789 28.078 19.969 1 88.75 150 LEU B O 1
ATOM 3915 N N . LEU B 1 151 ? -5.93 27.422 19.953 1 86.75 151 LEU B N 1
ATOM 3916 C CA . LEU B 1 151 ? -6.246 28.25 21.125 1 86.75 151 LEU B CA 1
ATOM 3917 C C . LEU B 1 151 ? -5.484 27.75 22.344 1 86.75 151 LEU B C 1
ATOM 3919 O O . LEU B 1 151 ? -5.02 28.562 23.156 1 86.75 151 LEU B O 1
ATOM 3923 N N . GLY B 1 152 ? -5.43 26.438 22.516 1 83.56 152 GLY B N 1
ATOM 3924 C CA . GLY B 1 152 ? -4.637 25.875 23.594 1 83.56 152 GLY B CA 1
ATOM 3925 C C . GLY B 1 152 ? -3.178 26.281 23.547 1 83.56 152 GLY B C 1
ATOM 3926 O O . GLY B 1 152 ? -2.559 26.531 24.578 1 83.56 152 GLY B O 1
ATOM 3927 N N . GLN B 1 153 ? -2.666 26.344 22.391 1 79.94 153 GLN B N 1
ATOM 3928 C CA . GLN B 1 153 ? -1.278 26.75 22.188 1 79.94 153 GLN B CA 1
ATOM 3929 C C . GLN B 1 153 ? -1.057 28.188 22.641 1 79.94 153 GLN B C 1
ATOM 3931 O O . GLN B 1 153 ? -0.07 28.5 23.312 1 79.94 153 GLN B O 1
ATOM 3936 N N . VAL B 1 154 ? -1.915 29.094 22.219 1 78.88 154 VAL B N 1
ATOM 3937 C CA . VAL B 1 154 ? -1.814 30.5 22.562 1 78.88 154 VAL B CA 1
ATOM 3938 C C . VAL B 1 154 ? -1.931 30.688 24.078 1 78.88 154 VAL B C 1
ATOM 3940 O O . VAL B 1 154 ? -1.246 31.531 24.656 1 78.88 154 VAL B O 1
ATOM 3943 N N . THR B 1 155 ? -2.723 29.797 24.625 1 75.94 155 THR B N 1
ATOM 3944 C CA . THR B 1 155 ? -2.932 29.891 26.078 1 75.94 155 THR B CA 1
ATOM 3945 C C . THR B 1 155 ? -1.753 29.297 26.828 1 75.94 155 THR B C 1
ATOM 3947 O O . THR B 1 155 ? -1.387 29.781 27.906 1 75.94 155 THR B O 1
ATOM 3950 N N . ALA B 1 156 ? -1.203 28.234 26.359 1 70.88 156 ALA B N 1
ATOM 3951 C CA . ALA B 1 156 ? -0.089 27.547 26.984 1 70.88 156 ALA B CA 1
ATOM 3952 C C . ALA B 1 156 ? 1.181 28.391 26.953 1 70.88 156 ALA B C 1
ATOM 3954 O O . ALA B 1 156 ? 2.018 28.312 27.859 1 70.88 156 ALA B O 1
ATOM 3955 N N . VAL B 1 157 ? 1.367 29.031 25.922 1 62.56 157 VAL B N 1
ATOM 3956 C CA . VAL B 1 157 ? 2.541 29.891 25.844 1 62.56 157 VAL B CA 1
ATOM 3957 C C . VAL B 1 157 ? 2.584 30.828 27.047 1 62.56 157 VAL B C 1
ATOM 3959 O O . VAL B 1 157 ? 3.662 31.219 27.5 1 62.56 157 VAL B O 1
ATOM 3962 N N . HIS B 1 158 ? 1.519 30.906 27.562 1 61.22 158 HIS B N 1
ATOM 3963 C CA . HIS B 1 158 ? 1.481 31.797 28.719 1 61.22 158 HIS B CA 1
ATOM 3964 C C . HIS B 1 158 ? 1.664 31.016 30.016 1 61.22 158 HIS B C 1
ATOM 3966 O O . HIS B 1 158 ? 2.023 31.594 31.047 1 61.22 158 HIS B O 1
ATOM 3972 N N . ASP B 1 159 ? 1.464 29.781 29.844 1 61.5 159 ASP B N 1
ATOM 3973 C CA . ASP B 1 159 ? 1.561 28.953 31.047 1 61.5 159 ASP B CA 1
ATOM 3974 C C . ASP B 1 159 ? 2.99 28.469 31.266 1 61.5 159 ASP B C 1
ATOM 3976 O O . ASP B 1 159 ? 3.691 28.141 30.312 1 61.5 159 ASP B O 1
ATOM 3980 N N . THR B 1 160 ? 3.561 28.656 32.344 1 63.84 160 THR B N 1
ATOM 3981 C CA . THR B 1 160 ? 4.934 28.328 32.719 1 63.84 160 THR B CA 1
ATOM 3982 C C . THR B 1 160 ? 5.082 26.828 33 1 63.84 160 THR B C 1
ATOM 3984 O O . THR B 1 160 ? 6.191 26.344 33.219 1 63.84 160 THR B O 1
ATOM 3987 N N . ARG B 1 161 ? 4.031 26.125 32.844 1 74.94 161 ARG B N 1
ATOM 3988 C CA . ARG B 1 161 ? 4.109 24.703 33.156 1 74.94 161 ARG B CA 1
ATOM 3989 C C . ARG B 1 161 ? 4.727 23.906 32.031 1 74.94 161 ARG B C 1
ATOM 3991 O O . ARG B 1 161 ? 4.363 24.094 30.859 1 74.94 161 ARG B O 1
ATOM 3998 N N . GLU B 1 162 ? 5.688 23.078 32.344 1 80.94 162 GLU B N 1
ATOM 3999 C CA . GLU B 1 162 ? 6.324 22.188 31.375 1 80.94 162 GLU B CA 1
ATOM 4000 C C . GLU B 1 162 ? 5.461 20.953 31.094 1 80.94 162 GLU B C 1
ATOM 4002 O O . GLU B 1 162 ? 5.02 20.281 32.031 1 80.94 162 GLU B O 1
ATOM 4007 N N . LEU B 1 163 ? 5.145 20.688 29.891 1 85.44 163 LEU B N 1
ATOM 4008 C CA . LEU B 1 163 ? 4.363 19.516 29.5 1 85.44 163 LEU B CA 1
ATOM 4009 C C . LEU B 1 163 ? 5.227 18.266 29.469 1 85.44 163 LEU B C 1
ATOM 4011 O O . LEU B 1 163 ? 6.402 18.328 29.094 1 85.44 163 LEU B O 1
ATOM 4015 N N . ASN B 1 164 ? 4.625 17.219 29.922 1 90.31 164 ASN B N 1
ATOM 4016 C CA . ASN B 1 164 ? 5.289 15.945 29.672 1 90.31 164 ASN B CA 1
ATOM 4017 C C . ASN B 1 164 ? 5.023 15.445 28.25 1 90.31 164 ASN B C 1
ATOM 4019 O O . ASN B 1 164 ? 4.301 16.094 27.484 1 90.31 164 ASN B O 1
ATOM 4023 N N . THR B 1 165 ? 5.629 14.336 27.891 1 93.12 165 THR B N 1
ATOM 4024 C CA . THR B 1 165 ? 5.602 13.852 26.516 1 93.12 165 THR B CA 1
ATOM 4025 C C . THR B 1 165 ? 4.176 13.531 26.094 1 93.12 165 THR B C 1
ATOM 4027 O O . THR B 1 165 ? 3.754 13.906 24.984 1 93.12 165 THR B O 1
ATOM 4030 N N . ASP B 1 166 ? 3.379 12.914 26.922 1 93.19 166 ASP B N 1
ATOM 4031 C CA . ASP B 1 166 ? 2.014 12.523 26.578 1 93.19 166 ASP B CA 1
ATOM 4032 C C . ASP B 1 166 ? 1.118 13.75 26.406 1 93.19 166 ASP B C 1
ATOM 4034 O O . ASP B 1 166 ? 0.298 13.797 25.484 1 93.19 166 ASP B O 1
ATOM 4038 N N . GLU B 1 167 ? 1.258 14.625 27.281 1 91.12 167 GLU B N 1
ATOM 4039 C CA . GLU B 1 167 ? 0.505 15.875 27.188 1 91.12 167 GLU B CA 1
ATOM 4040 C C . GLU B 1 167 ? 0.865 16.641 25.922 1 91.12 167 GLU B C 1
ATOM 4042 O O . GLU B 1 167 ? -0.017 17.156 25.234 1 91.12 167 GLU B O 1
ATOM 4047 N N . TYR B 1 168 ? 2.109 16.656 25.656 1 92.19 168 TYR B N 1
ATOM 4048 C CA . TYR B 1 168 ? 2.578 17.359 24.469 1 92.19 168 TYR B CA 1
ATOM 4049 C C . TYR B 1 168 ? 2.041 16.703 23.203 1 92.19 168 TYR B C 1
ATOM 4051 O O . TYR B 1 168 ? 1.613 17.406 22.266 1 92.19 168 TYR B O 1
ATOM 4059 N N . MET B 1 169 ? 2.051 15.43 23.234 1 93.88 169 MET B N 1
ATOM 4060 C CA . MET B 1 169 ? 1.568 14.703 22.062 1 93.88 169 MET B CA 1
ATOM 4061 C C . MET B 1 169 ? 0.095 15 21.797 1 93.88 169 MET B C 1
ATOM 4063 O O . MET B 1 169 ? -0.308 15.211 20.656 1 93.88 169 MET B O 1
ATOM 4067 N N . THR B 1 170 ? -0.682 14.969 22.828 1 91.38 170 THR B N 1
ATOM 4068 C CA . THR B 1 170 ? -2.109 15.25 22.703 1 91.38 170 THR B CA 1
ATOM 4069 C C . THR B 1 170 ? -2.34 16.656 22.172 1 91.38 170 THR B C 1
ATOM 4071 O O . THR B 1 170 ? -3.15 16.859 21.266 1 91.38 170 THR B O 1
ATOM 4074 N N . TYR B 1 171 ? -1.591 17.516 22.719 1 89.5 171 TYR B N 1
ATOM 4075 C CA . TYR B 1 171 ? -1.667 18.922 22.297 1 89.5 171 TYR B CA 1
ATOM 4076 C C . TYR B 1 171 ? -1.229 19.078 20.844 1 89.5 171 TYR B C 1
ATOM 4078 O O . TYR B 1 171 ? -1.924 19.703 20.047 1 89.5 171 TYR B O 1
ATOM 4086 N N . ARG B 1 172 ? -0.177 18.5 20.562 1 93.12 172 ARG B N 1
ATOM 4087 C CA . ARG B 1 172 ? 0.445 18.672 19.25 1 93.12 172 ARG B CA 1
ATOM 4088 C C . ARG B 1 172 ? -0.411 18.062 18.141 1 93.12 172 ARG B C 1
ATOM 4090 O O . ARG B 1 172 ? -0.466 18.578 17.031 1 93.12 172 ARG B O 1
ATOM 4097 N N . ARG B 1 173 ? -1.116 16.953 18.453 1 94.94 173 ARG B N 1
ATOM 4098 C CA . ARG B 1 173 ? -2.021 16.312 17.5 1 94.94 173 ARG B CA 1
ATOM 4099 C C . ARG B 1 173 ? -3.115 17.281 17.047 1 94.94 173 ARG B C 1
ATOM 4101 O O . ARG B 1 173 ? -3.512 17.266 15.883 1 94.94 173 ARG B O 1
ATOM 4108 N N . LEU B 1 174 ? -3.518 18.031 17.938 1 93.12 174 LEU B N 1
ATOM 4109 C CA . LEU B 1 174 ? -4.621 18.953 17.656 1 93.12 174 LEU B CA 1
ATOM 4110 C C . LEU B 1 174 ? -4.113 20.203 16.953 1 93.12 174 LEU B C 1
ATOM 4112 O O . LEU B 1 174 ? -4.789 20.75 16.078 1 93.12 174 LEU B O 1
ATOM 4116 N N . SER B 1 175 ? -2.896 20.609 17.219 1 92.12 175 SER B N 1
ATOM 4117 C CA . SER B 1 175 ? -2.441 21.922 16.781 1 92.12 175 SER B CA 1
ATOM 4118 C C . SER B 1 175 ? -1.711 21.828 15.445 1 92.12 175 SER B C 1
ATOM 4120 O O . SER B 1 175 ? -1.527 22.844 14.766 1 92.12 175 SER B O 1
ATOM 4122 N N . ILE B 1 176 ? -1.271 20.609 15.07 1 94.69 176 ILE B N 1
ATOM 4123 C CA . ILE B 1 176 ? -0.428 20.484 13.883 1 94.69 176 ILE B CA 1
ATOM 4124 C C . ILE B 1 176 ? -1.265 20.719 12.633 1 94.69 176 ILE B C 1
ATOM 4126 O O . ILE B 1 176 ? -0.722 21.016 11.562 1 94.69 176 ILE B O 1
ATOM 4130 N N . GLY B 1 177 ? -2.645 20.562 12.727 1 95.5 177 GLY B N 1
ATOM 4131 C CA . GLY B 1 177 ? -3.523 20.828 11.602 1 95.5 177 GLY B CA 1
ATOM 4132 C C . GLY B 1 177 ? -3.576 19.703 10.586 1 95.5 177 GLY B C 1
ATOM 4133 O O . GLY B 1 177 ? -3.92 19.922 9.422 1 95.5 177 GLY B O 1
ATOM 4134 N N . ALA B 1 178 ? -3.281 18.484 10.969 1 97.38 178 ALA B N 1
ATOM 4135 C CA . ALA B 1 178 ? -3.236 17.359 10.031 1 97.38 178 ALA B CA 1
ATOM 4136 C C . ALA B 1 178 ? -4.598 16.688 9.914 1 97.38 178 ALA B C 1
ATOM 4138 O O . ALA B 1 178 ? -4.953 16.156 8.859 1 97.38 178 ALA B O 1
ATOM 4139 N N . PHE B 1 179 ? -5.43 16.703 10.961 1 97.69 179 PHE B N 1
ATOM 4140 C CA . PHE B 1 179 ? -6.699 15.984 10.969 1 97.69 179 PHE B CA 1
ATOM 4141 C C . PHE B 1 179 ? -7.602 16.469 9.836 1 97.69 179 PHE B C 1
ATOM 4143 O O . PHE B 1 179 ? -8.117 15.664 9.062 1 97.69 179 PHE B O 1
ATOM 4150 N N . PRO B 1 180 ? -7.738 17.766 9.633 1 98.06 180 PRO B N 1
ATOM 4151 C CA . PRO B 1 180 ? -8.625 18.234 8.555 1 98.06 180 PRO B CA 1
ATOM 4152 C C . PRO B 1 180 ? -8.141 17.797 7.172 1 98.06 180 PRO B C 1
ATOM 4154 O O . PRO B 1 180 ? -8.93 17.75 6.227 1 98.06 180 PRO B O 1
ATOM 4157 N N . CYS B 1 181 ? -6.887 17.484 7.043 1 98.44 181 CYS B N 1
ATOM 4158 C CA . CYS B 1 181 ? -6.324 17.125 5.746 1 98.44 181 CYS B CA 1
ATOM 4159 C C . CYS B 1 181 ? -6.887 15.797 5.262 1 98.44 181 CYS B C 1
ATOM 4161 O O . CYS B 1 181 ? -6.953 15.555 4.055 1 98.44 181 CYS B O 1
ATOM 4163 N N . HIS B 1 182 ? -7.324 14.945 6.188 1 98.5 182 HIS B N 1
ATOM 4164 C CA . HIS B 1 182 ? -7.797 13.617 5.812 1 98.5 182 HIS B CA 1
ATOM 4165 C C . HIS B 1 182 ? -9.141 13.688 5.094 1 98.5 182 HIS B C 1
ATOM 4167 O O . HIS B 1 182 ? -9.391 12.93 4.152 1 98.5 182 HIS B O 1
ATOM 4173 N N . GLU B 1 183 ? -10.023 14.586 5.52 1 98.44 183 GLU B N 1
ATOM 4174 C CA . GLU B 1 183 ? -11.289 14.789 4.816 1 98.44 183 GLU B CA 1
ATOM 4175 C C . GLU B 1 183 ? -11.062 15.406 3.439 1 98.44 183 GLU B C 1
ATOM 4177 O O . GLU B 1 183 ? -11.812 15.141 2.5 1 98.44 183 GLU B O 1
ATOM 4182 N N . LEU B 1 184 ? -10 16.188 3.289 1 98.62 184 LEU B N 1
ATOM 4183 C CA . LEU B 1 184 ? -9.68 16.766 1.99 1 98.62 184 LEU B CA 1
ATOM 4184 C C . LEU B 1 184 ? -9.266 15.688 0.997 1 98.62 184 LEU B C 1
ATOM 4186 O O . LEU B 1 184 ? -9.547 15.797 -0.198 1 98.62 184 LEU B O 1
ATOM 4190 N N . VAL B 1 185 ? -8.625 14.695 1.505 1 98.12 185 VAL B N 1
ATOM 4191 C CA . VAL B 1 185 ? -8.234 13.578 0.657 1 98.12 185 VAL B CA 1
ATOM 4192 C C . VAL B 1 185 ? -9.484 12.898 0.091 1 98.12 185 VAL B C 1
ATOM 4194 O O . VAL B 1 185 ? -9.539 12.594 -1.103 1 98.12 185 VAL B O 1
ATOM 4197 N N . GLU B 1 186 ? -10.469 12.633 0.977 1 98.12 186 GLU B N 1
ATOM 4198 C CA . GLU B 1 186 ? -11.734 12.055 0.521 1 98.12 186 GLU B CA 1
ATOM 4199 C C . GLU B 1 186 ? -12.406 12.953 -0.514 1 98.12 186 GLU B C 1
ATOM 4201 O O . GLU B 1 186 ? -12.797 12.484 -1.588 1 98.12 186 GLU B O 1
ATOM 4206 N N . TYR B 1 187 ? -12.461 14.219 -0.247 1 98.31 187 TYR B N 1
ATOM 4207 C CA . TYR B 1 187 ? -13.055 15.203 -1.146 1 98.31 187 TYR B CA 1
ATOM 4208 C C . TYR B 1 187 ? -12.398 15.148 -2.521 1 98.31 187 TYR B C 1
ATOM 4210 O O . TYR B 1 187 ? -13.078 15.008 -3.537 1 98.31 187 TYR B O 1
ATOM 4218 N N . ALA B 1 188 ? -11.102 15.25 -2.531 1 98.56 188 ALA B N 1
ATOM 4219 C CA . ALA B 1 188 ? -10.367 15.453 -3.777 1 98.56 188 ALA B CA 1
ATOM 4220 C C . ALA B 1 188 ? -10.398 14.195 -4.645 1 98.56 188 ALA B C 1
ATOM 4222 O O . ALA B 1 188 ? -10.422 14.281 -5.871 1 98.56 188 ALA B O 1
ATOM 4223 N N . HIS B 1 189 ? -10.438 13.055 -3.996 1 97.44 189 HIS B N 1
ATOM 4224 C CA . HIS B 1 189 ? -10.453 11.805 -4.75 1 97.44 189 HIS B CA 1
ATOM 4225 C C . HIS B 1 189 ? -11.875 11.383 -5.086 1 97.44 189 HIS B C 1
ATOM 4227 O O . HIS B 1 189 ? -12.086 10.422 -5.832 1 97.44 189 HIS B O 1
ATOM 4233 N N . GLY B 1 190 ? -12.852 11.992 -4.5 1 96.19 190 GLY B N 1
ATOM 4234 C CA . GLY B 1 190 ? -14.242 11.758 -4.867 1 96.19 190 GLY B CA 1
ATOM 4235 C C . GLY B 1 190 ? -14.797 10.469 -4.301 1 96.19 190 GLY B C 1
ATOM 4236 O O . GLY B 1 190 ? -15.523 9.742 -4.984 1 96.19 190 GLY B O 1
ATOM 4237 N N . PHE B 1 191 ? -14.367 10.109 -3.154 1 95.75 191 PHE B N 1
ATOM 4238 C CA . PHE B 1 191 ? -14.945 8.984 -2.438 1 95.75 191 PHE B CA 1
ATOM 4239 C C . PHE B 1 191 ? -15.219 9.344 -0.981 1 95.75 191 PHE B C 1
ATOM 4241 O O . PHE B 1 191 ? -14.75 10.383 -0.499 1 95.75 191 PHE B O 1
ATOM 4248 N N . GLU B 1 192 ? -16.047 8.594 -0.304 1 96.69 192 GLU B N 1
ATOM 4249 C CA . GLU B 1 192 ? -16.312 8.766 1.121 1 96.69 192 GLU B CA 1
ATOM 4250 C C . GLU B 1 192 ? -16.422 7.418 1.83 1 96.69 192 GLU B C 1
ATOM 4252 O O . GLU B 1 192 ? -17.094 6.504 1.348 1 96.69 192 GLU B O 1
ATOM 4257 N N . ILE B 1 193 ? -15.695 7.281 2.904 1 97.56 193 ILE B N 1
ATOM 4258 C CA . ILE B 1 193 ? -15.93 6.102 3.73 1 97.56 193 ILE B CA 1
ATOM 4259 C C . ILE B 1 193 ? -17.203 6.293 4.559 1 97.56 193 ILE B C 1
ATOM 4261 O O . ILE B 1 193 ? -17.5 7.406 4.984 1 97.56 193 ILE B O 1
ATOM 4265 N N . PRO B 1 194 ? -17.969 5.234 4.809 1 96.25 194 PRO B N 1
ATOM 4266 C CA . PRO B 1 194 ? -19.141 5.348 5.676 1 96.25 194 PRO B CA 1
ATOM 4267 C C . PRO B 1 194 ? -18.797 5.77 7.098 1 96.25 194 PRO B C 1
ATOM 4269 O O . PRO B 1 194 ? -17.688 5.496 7.57 1 96.25 194 PRO B O 1
ATOM 4272 N N . GLN B 1 195 ? -19.766 6.391 7.715 1 95.88 195 GLN B N 1
ATOM 4273 C CA . GLN B 1 195 ? -19.547 6.883 9.07 1 95.88 195 GLN B CA 1
ATOM 4274 C C . GLN B 1 195 ? -19.172 5.746 10.016 1 95.88 195 GLN B C 1
ATOM 4276 O O . GLN B 1 195 ? -18.344 5.93 10.914 1 95.88 195 GLN B O 1
ATOM 4281 N N . VAL B 1 196 ? -19.797 4.605 9.828 1 95.69 196 VAL B N 1
ATOM 4282 C CA . VAL B 1 196 ? -19.5 3.453 10.672 1 95.69 196 VAL B CA 1
ATOM 4283 C C . VAL B 1 196 ? -18.016 3.084 10.555 1 95.69 196 VAL B C 1
ATOM 4285 O O . VAL B 1 196 ? -17.406 2.645 11.531 1 95.69 196 VAL B O 1
ATOM 4288 N N . VAL B 1 197 ? -17.469 3.234 9.352 1 97.38 197 VAL B N 1
ATOM 4289 C CA . VAL B 1 197 ? -16.047 2.965 9.102 1 97.38 197 VAL B CA 1
ATOM 4290 C C . VAL B 1 197 ? -15.195 4.043 9.766 1 97.38 197 VAL B C 1
ATOM 4292 O O . VAL B 1 197 ? -14.211 3.73 10.438 1 97.38 197 VAL B O 1
ATOM 4295 N N . ALA B 1 198 ? -15.609 5.285 9.578 1 97.62 198 ALA B N 1
ATOM 4296 C CA . ALA B 1 198 ? -14.875 6.395 10.172 1 97.62 198 ALA B CA 1
ATOM 4297 C C . ALA B 1 198 ? -14.828 6.262 11.695 1 97.62 198 ALA B C 1
ATOM 4299 O O . ALA B 1 198 ? -13.859 6.688 12.328 1 97.62 198 ALA B O 1
ATOM 4300 N N . ASP B 1 199 ? -15.828 5.609 12.258 1 97.31 199 ASP B N 1
ATOM 4301 C CA . ASP B 1 199 ? -15.953 5.469 13.703 1 97.31 199 ASP B CA 1
ATOM 4302 C C . ASP B 1 199 ? -15.188 4.246 14.203 1 97.31 199 ASP B C 1
ATOM 4304 O O . ASP B 1 199 ? -15.047 4.051 15.414 1 97.31 199 ASP B O 1
ATOM 4308 N N . ASN B 1 200 ? -14.711 3.471 13.305 1 98.38 200 ASN B N 1
ATOM 4309 C CA . ASN B 1 200 ? -13.992 2.266 13.695 1 98.38 200 ASN B CA 1
ATOM 4310 C C . ASN B 1 200 ? -12.648 2.6 14.344 1 98.38 200 ASN B C 1
ATOM 4312 O O . ASN B 1 200 ? -11.953 3.51 13.898 1 98.38 200 ASN B O 1
ATOM 4316 N N . ASP B 1 201 ? -12.289 1.85 15.367 1 98.31 201 ASP B N 1
ATOM 4317 C CA . ASP B 1 201 ? -11.094 2.131 16.156 1 98.31 201 ASP B CA 1
ATOM 4318 C C . ASP B 1 201 ? -9.828 2.02 15.32 1 98.31 201 ASP B C 1
ATOM 4320 O O . ASP B 1 201 ? -8.914 2.836 15.445 1 98.31 201 ASP B O 1
ATOM 4324 N N . SER B 1 202 ? -9.727 0.984 14.516 1 98.5 202 SER B N 1
ATOM 4325 C CA . SER B 1 202 ? -8.547 0.792 13.688 1 98.5 202 SER B CA 1
ATOM 4326 C C . SER B 1 202 ? -8.352 1.956 12.719 1 98.5 202 SER B C 1
ATOM 4328 O O . SER B 1 202 ? -7.227 2.395 12.477 1 98.5 202 SER B O 1
ATOM 4330 N N . VAL B 1 203 ? -9.453 2.457 12.164 1 98.56 203 VAL B N 1
ATOM 4331 C CA . VAL B 1 203 ? -9.398 3.59 11.242 1 98.56 203 VAL B CA 1
ATOM 4332 C C . VAL B 1 203 ? -8.938 4.84 11.984 1 98.56 203 VAL B C 1
ATOM 4334 O O . VAL B 1 203 ? -8.078 5.578 11.508 1 98.56 203 VAL B O 1
ATOM 4337 N N . LYS B 1 204 ? -9.445 5.059 13.133 1 98.38 204 LYS B N 1
ATOM 4338 C CA . LYS B 1 204 ? -9.07 6.211 13.945 1 98.38 204 LYS B CA 1
ATOM 4339 C C . LYS B 1 204 ? -7.594 6.156 14.328 1 98.38 204 LYS B C 1
ATOM 4341 O O . LYS B 1 204 ? -6.922 7.188 14.367 1 98.38 204 LYS B O 1
ATOM 4346 N N . VAL B 1 205 ? -7.152 4.949 14.641 1 98.56 205 VAL B N 1
ATOM 4347 C CA . VAL B 1 205 ? -5.746 4.777 15 1 98.56 205 VAL B CA 1
ATOM 4348 C C . VAL B 1 205 ? -4.863 5.16 13.812 1 98.56 205 VAL B C 1
ATOM 4350 O O . VAL B 1 205 ? -3.859 5.855 13.977 1 98.56 205 VAL B O 1
ATOM 4353 N N . CYS B 1 206 ? -5.195 4.707 12.586 1 98.75 206 CYS B N 1
ATOM 4354 C CA . CYS B 1 206 ? -4.414 5.047 11.406 1 98.75 206 CYS B CA 1
ATOM 4355 C C . CYS B 1 206 ? -4.402 6.551 11.164 1 98.75 206 CYS B C 1
ATOM 4357 O O . CYS B 1 206 ? -3.365 7.125 10.828 1 98.75 206 CYS B O 1
ATOM 4359 N N . ARG B 1 207 ? -5.543 7.156 11.352 1 98.44 207 ARG B N 1
ATOM 4360 C CA . ARG B 1 207 ? -5.652 8.609 11.234 1 98.44 207 ARG B CA 1
ATOM 4361 C C . ARG B 1 207 ? -4.746 9.305 12.242 1 98.44 207 ARG B C 1
ATOM 4363 O O . ARG B 1 207 ? -4.051 10.266 11.898 1 98.44 207 ARG B O 1
ATOM 4370 N N . THR B 1 208 ? -4.746 8.852 13.438 1 98.44 208 THR B N 1
ATOM 4371 C CA . THR B 1 208 ? -3.916 9.406 14.5 1 98.44 208 THR B CA 1
ATOM 4372 C C . THR B 1 208 ? -2.436 9.211 14.188 1 98.44 208 THR B C 1
ATOM 4374 O O . THR B 1 208 ? -1.631 10.125 14.391 1 98.44 208 THR B O 1
ATOM 4377 N N . ILE B 1 209 ? -2.098 8.055 13.727 1 98.69 209 ILE B N 1
ATOM 4378 C CA . ILE B 1 209 ? -0.703 7.77 13.406 1 98.69 209 ILE B CA 1
ATOM 4379 C C . ILE B 1 209 ? -0.236 8.688 12.281 1 98.69 209 ILE B C 1
ATOM 4381 O O . ILE B 1 209 ? 0.881 9.211 12.32 1 98.69 209 ILE B O 1
ATOM 4385 N N . SER B 1 210 ? -1.052 8.844 11.25 1 98.75 210 SER B N 1
ATOM 4386 C CA . SER B 1 210 ? -0.74 9.805 10.195 1 98.75 210 SER B CA 1
ATOM 4387 C C . SER B 1 210 ? -0.38 11.164 10.773 1 98.75 210 SER B C 1
ATOM 4389 O O . SER B 1 210 ? 0.619 11.773 10.383 1 98.75 210 SER B O 1
ATOM 4391 N N . THR B 1 211 ? -1.134 11.617 11.68 1 98.56 211 THR B N 1
ATOM 4392 C CA . THR B 1 211 ? -0.937 12.906 12.328 1 98.56 211 THR B CA 1
ATOM 4393 C C . THR B 1 211 ? 0.333 12.906 13.172 1 98.56 211 THR B C 1
ATOM 4395 O O . THR B 1 211 ? 1.095 13.875 13.164 1 98.56 211 THR B O 1
ATOM 4398 N N . ASP B 1 212 ? 0.522 11.812 13.922 1 98.5 212 ASP B N 1
ATOM 4399 C CA . ASP B 1 212 ? 1.731 11.68 14.727 1 98.5 212 ASP B CA 1
ATOM 4400 C C . ASP B 1 212 ? 2.984 11.75 13.852 1 98.5 212 ASP B C 1
ATOM 4402 O O . ASP B 1 212 ? 3.98 12.359 14.242 1 98.5 212 ASP B O 1
ATOM 4406 N N . LEU B 1 213 ? 2.936 11.133 12.727 1 98.56 213 LEU B N 1
ATOM 4407 C CA . LEU B 1 213 ? 4.078 11.164 11.82 1 98.56 213 LEU B CA 1
ATOM 4408 C C . LEU B 1 213 ? 4.359 12.586 11.352 1 98.56 213 LEU B C 1
ATOM 4410 O O . LEU B 1 213 ? 5.516 13.008 11.281 1 98.56 213 LEU B O 1
ATOM 4414 N N . VAL B 1 214 ? 3.332 13.297 11.102 1 98.25 214 VAL B N 1
ATOM 4415 C CA . VAL B 1 214 ? 3.467 14.656 10.602 1 98.25 214 VAL B CA 1
ATOM 4416 C C . VAL B 1 214 ? 4.137 15.531 11.656 1 98.25 214 VAL B C 1
ATOM 4418 O O . VAL B 1 214 ? 5.148 16.188 11.383 1 98.25 214 VAL B O 1
ATOM 4421 N N . TRP B 1 215 ? 3.58 15.539 12.898 1 97.12 215 TRP B N 1
ATOM 4422 C CA . TRP B 1 215 ? 4.105 16.5 13.852 1 97.12 215 TRP B CA 1
ATOM 4423 C C . TRP B 1 215 ? 5.473 16.062 14.375 1 97.12 215 TRP B C 1
ATOM 4425 O O . TRP B 1 215 ? 6.328 16.891 14.672 1 97.12 215 TRP B O 1
ATOM 4435 N N . LEU B 1 216 ? 5.77 14.75 14.492 1 97.75 216 LEU B N 1
ATOM 4436 C CA . LEU B 1 216 ? 7.094 14.273 14.883 1 97.75 216 LEU B CA 1
ATOM 4437 C C . LEU B 1 216 ? 8.148 14.719 13.867 1 97.75 216 LEU B C 1
ATOM 4439 O O . LEU B 1 216 ? 9.219 15.188 14.25 1 97.75 216 LEU B O 1
ATOM 4443 N N . GLN B 1 217 ? 7.82 14.555 12.602 1 95.19 217 GLN B N 1
ATOM 4444 C CA . GLN B 1 217 ? 8.719 14.992 11.539 1 95.19 217 GLN B CA 1
ATOM 4445 C C . GLN B 1 217 ? 8.938 16.5 11.594 1 95.19 217 GLN B C 1
ATOM 4447 O O . GLN B 1 217 ? 10.07 16.969 11.484 1 95.19 217 GLN B O 1
ATOM 4452 N N . ASN B 1 218 ? 7.898 17.203 11.75 1 94.81 218 ASN B N 1
ATOM 4453 C CA . ASN B 1 218 ? 7.969 18.656 11.789 1 94.81 218 ASN B CA 1
ATOM 4454 C C . ASN B 1 218 ? 8.844 19.156 12.945 1 94.81 218 ASN B C 1
ATOM 4456 O O . ASN B 1 218 ? 9.656 20.062 12.773 1 94.81 218 ASN B O 1
ATOM 4460 N N . ASP B 1 219 ? 8.656 18.562 14.07 1 95.62 219 ASP B N 1
ATOM 4461 C CA . ASP B 1 219 ? 9.406 19 15.242 1 95.62 219 ASP B CA 1
ATOM 4462 C C . ASP B 1 219 ? 10.906 18.75 15.055 1 95.62 219 ASP B C 1
ATOM 4464 O O . ASP B 1 219 ? 11.727 19.578 15.453 1 95.62 219 ASP B O 1
ATOM 4468 N N . VAL B 1 220 ? 11.25 17.641 14.469 1 95.62 220 VAL B N 1
ATOM 4469 C CA . VAL B 1 220 ? 12.656 17.328 14.234 1 95.62 220 VAL B CA 1
ATOM 4470 C C . VAL B 1 220 ? 13.242 18.297 13.219 1 95.62 220 VAL B C 1
ATOM 4472 O O . VAL B 1 220 ? 14.305 18.875 13.438 1 95.62 220 VAL B O 1
ATOM 4475 N N . LEU B 1 221 ? 12.547 18.547 12.172 1 94.06 221 LEU B N 1
ATOM 4476 C CA . LEU B 1 221 ? 13.078 19.328 11.055 1 94.06 221 LEU B CA 1
ATOM 4477 C C . LEU B 1 221 ? 13.109 20.812 11.398 1 94.06 221 LEU B C 1
ATOM 4479 O O . LEU B 1 221 ? 13.961 21.547 10.906 1 94.06 221 LEU B O 1
ATOM 4483 N N . SER B 1 222 ? 12.211 21.219 12.25 1 92.62 222 SER B N 1
ATOM 4484 C CA . SER B 1 222 ? 12.148 22.641 12.594 1 92.62 222 SER B CA 1
ATOM 4485 C C . SER B 1 222 ? 13.031 22.969 13.797 1 92.62 222 SER B C 1
ATOM 4487 O O . SER B 1 222 ? 13.148 24.125 14.188 1 92.62 222 SER B O 1
ATOM 4489 N N . TYR B 1 223 ? 13.664 22.031 14.383 1 93.56 223 TYR B N 1
ATOM 4490 C CA . TYR B 1 223 ? 14.305 22.188 15.68 1 93.56 223 TYR B CA 1
ATOM 4491 C C . TYR B 1 223 ? 15.352 23.297 15.648 1 93.56 223 TYR B C 1
ATOM 4493 O O . TYR B 1 223 ? 15.406 24.141 16.547 1 93.56 223 TYR B O 1
ATOM 4501 N N . ARG B 1 224 ? 16.219 23.25 14.617 1 91.81 224 ARG B N 1
ATOM 4502 C CA . ARG B 1 224 ? 17.234 24.281 14.508 1 91.81 224 ARG B CA 1
ATOM 4503 C C . ARG B 1 224 ? 16.609 25.672 14.461 1 91.81 224 ARG B C 1
ATOM 4505 O O . ARG B 1 224 ? 17.062 26.578 15.172 1 91.81 224 ARG B O 1
ATOM 4512 N N . LYS B 1 225 ? 15.633 25.812 13.688 1 88.62 225 LYS B N 1
ATOM 4513 C CA . LYS B 1 225 ? 14.914 27.078 13.594 1 88.62 225 LYS B CA 1
ATOM 4514 C C . LYS B 1 225 ? 14.289 27.453 14.93 1 88.62 225 LYS B C 1
ATOM 4516 O O . LYS B 1 225 ? 14.336 28.609 15.344 1 88.62 225 LYS B O 1
ATOM 4521 N N . ASP B 1 226 ? 13.703 26.484 15.57 1 88.69 226 ASP B N 1
ATOM 4522 C CA . ASP B 1 226 ? 13.055 26.703 16.859 1 88.69 226 ASP B CA 1
ATOM 4523 C C . ASP B 1 226 ? 14.062 27.156 17.906 1 88.69 226 ASP B C 1
ATOM 4525 O O . ASP B 1 226 ? 13.773 28.031 18.719 1 88.69 226 ASP B O 1
ATOM 4529 N N . LEU B 1 227 ? 15.203 26.609 17.875 1 89.38 227 LEU B N 1
ATOM 4530 C CA . LEU B 1 227 ? 16.266 26.984 18.797 1 89.38 227 LEU B CA 1
ATOM 4531 C C . LEU B 1 227 ? 16.703 28.422 18.578 1 89.38 227 LEU B C 1
ATOM 4533 O O . LEU B 1 227 ? 16.844 29.188 19.531 1 89.38 227 LEU B O 1
ATOM 4537 N N . ILE B 1 228 ? 16.875 28.703 17.359 1 87.81 228 ILE B N 1
ATOM 4538 C CA . ILE B 1 228 ? 17.328 30.031 17 1 87.81 228 ILE B CA 1
ATOM 4539 C C . ILE B 1 228 ? 16.281 31.078 17.406 1 87.81 228 ILE B C 1
ATOM 4541 O O . ILE B 1 228 ? 16.625 32.156 17.875 1 87.81 228 ILE B O 1
ATOM 4545 N N . GLN B 1 229 ? 15.062 30.734 17.312 1 85.12 229 GLN B N 1
ATOM 4546 C CA . GLN B 1 229 ? 13.977 31.688 17.547 1 85.12 229 GLN B CA 1
ATOM 4547 C C . GLN B 1 229 ? 13.516 31.625 19 1 85.12 229 GLN B C 1
ATOM 4549 O O . GLN B 1 229 ? 12.664 32.438 19.422 1 85.12 229 GLN B O 1
ATOM 4554 N N . GLY B 1 230 ? 14.016 30.703 19.719 1 82.94 230 GLY B N 1
ATOM 4555 C CA . GLY B 1 230 ? 13.664 30.578 21.125 1 82.94 230 GLY B CA 1
ATOM 4556 C C . GLY B 1 230 ? 12.312 29.922 21.359 1 82.94 230 GLY B C 1
ATOM 4557 O O . GLY B 1 230 ? 11.664 30.156 22.375 1 82.94 230 GLY B O 1
ATOM 4558 N N . VAL B 1 231 ? 11.844 29.203 20.375 1 80.81 231 VAL B N 1
ATOM 4559 C CA . VAL B 1 231 ? 10.586 28.484 20.484 1 80.81 231 VAL B CA 1
ATOM 4560 C C . VAL B 1 231 ? 10.766 27.266 21.391 1 80.81 231 VAL B C 1
ATOM 4562 O O . VAL B 1 231 ? 11.656 26.438 21.156 1 80.81 231 VAL B O 1
ATOM 4565 N N . LYS B 1 232 ? 9.922 27.156 22.375 1 80.31 232 LYS B N 1
ATOM 4566 C CA . LYS B 1 232 ? 10.078 26.078 23.344 1 80.31 232 LYS B CA 1
ATOM 4567 C C . LYS B 1 232 ? 9.125 24.922 23.062 1 80.31 232 LYS B C 1
ATOM 4569 O O . LYS B 1 232 ? 9.328 23.812 23.547 1 80.31 232 LYS B O 1
ATOM 4574 N N . HIS B 1 233 ? 8.117 25.141 22.281 1 84.75 233 HIS B N 1
ATOM 4575 C CA . HIS B 1 233 ? 7.129 24.109 21.984 1 84.75 233 HIS B CA 1
ATOM 4576 C C . HIS B 1 233 ? 7.633 23.156 20.906 1 84.75 233 HIS B C 1
ATOM 4578 O O . HIS B 1 233 ? 7.223 23.25 19.75 1 84.75 233 HIS B O 1
ATOM 4584 N N . ASN B 1 234 ? 8.43 22.25 21.297 1 92.75 234 ASN B N 1
ATOM 4585 C CA . ASN B 1 234 ? 9.047 21.219 20.453 1 92.75 234 ASN B CA 1
ATOM 4586 C C . ASN B 1 234 ? 9.344 19.953 21.234 1 92.75 234 ASN B C 1
ATOM 4588 O O . ASN B 1 234 ? 9.805 20.016 22.375 1 92.75 234 ASN B O 1
ATOM 4592 N N . ILE B 1 235 ? 9.102 18.859 20.656 1 95.88 235 ILE B N 1
ATOM 4593 C CA . ILE B 1 235 ? 9.203 17.578 21.375 1 95.88 235 ILE B CA 1
ATOM 4594 C C . ILE B 1 235 ? 10.633 17.375 21.859 1 95.88 235 ILE B C 1
ATOM 4596 O O . ILE B 1 235 ? 10.859 16.766 22.906 1 95.88 235 ILE B O 1
ATOM 4600 N N . ILE B 1 236 ? 11.617 17.875 21.109 1 96.19 236 ILE B N 1
ATOM 4601 C CA . ILE B 1 236 ? 13.008 17.75 21.531 1 96.19 236 ILE B CA 1
ATOM 4602 C C . ILE B 1 236 ? 13.227 18.5 22.844 1 96.19 236 ILE B C 1
ATOM 4604 O O . ILE B 1 236 ? 13.898 17.984 23.734 1 96.19 236 ILE B O 1
ATOM 4608 N N . HIS B 1 237 ? 12.633 19.672 22.953 1 93.44 237 HIS B N 1
ATOM 4609 C CA . HIS B 1 237 ? 12.719 20.422 24.203 1 93.44 237 HIS B CA 1
ATOM 4610 C C . HIS B 1 237 ? 12.062 19.656 25.344 1 93.44 237 HIS B C 1
ATOM 4612 O O . HIS B 1 237 ? 12.602 19.609 26.453 1 93.44 237 HIS B O 1
ATOM 4618 N N . VAL B 1 238 ? 10.922 19.125 25.062 1 93.69 238 VAL B N 1
ATOM 4619 C CA . VAL B 1 238 ? 10.18 18.375 26.062 1 93.69 238 VAL B CA 1
ATOM 4620 C C . VAL B 1 238 ? 11.023 17.188 26.547 1 93.69 238 VAL B C 1
ATOM 4622 O O . VAL B 1 238 ? 11.094 16.938 27.75 1 93.69 238 VAL B O 1
ATOM 4625 N N . LEU B 1 239 ? 11.664 16.5 25.625 1 96.06 239 LEU B N 1
ATOM 4626 C CA . LEU B 1 239 ? 12.477 15.344 25.953 1 96.06 239 LEU B CA 1
ATOM 4627 C C . LEU B 1 239 ? 13.75 15.766 26.672 1 96.06 239 LEU B C 1
ATOM 4629 O O . LEU B 1 239 ? 14.188 15.094 27.625 1 96.06 239 LEU B O 1
ATOM 4633 N N . ARG B 1 240 ? 14.328 16.859 26.281 1 94.56 240 ARG B N 1
ATOM 4634 C CA . ARG B 1 240 ? 15.539 17.359 26.938 1 94.56 240 ARG B CA 1
ATOM 4635 C C . ARG B 1 240 ? 15.266 17.766 28.375 1 94.56 240 ARG B C 1
ATOM 4637 O O . ARG B 1 240 ? 16.125 17.625 29.25 1 94.56 240 ARG B O 1
ATOM 4644 N N . ASN B 1 241 ? 14.102 18.25 28.609 1 92.56 241 ASN B N 1
ATOM 4645 C CA . ASN B 1 241 ? 13.695 18.594 29.969 1 92.56 241 ASN B CA 1
ATOM 4646 C C . ASN B 1 241 ? 13.609 17.375 30.859 1 92.56 241 ASN B C 1
ATOM 4648 O O . ASN B 1 241 ? 13.547 17.484 32.094 1 92.56 241 ASN B O 1
ATOM 4652 N N . GLN B 1 242 ? 13.68 16.234 30.312 1 92.94 242 GLN B N 1
ATOM 4653 C CA . GLN B 1 242 ? 13.703 14.984 31.047 1 92.94 242 GLN B CA 1
ATOM 4654 C C . GLN B 1 242 ? 15.117 14.43 31.141 1 92.94 242 GLN B C 1
ATOM 4656 O O . GLN B 1 242 ? 15.312 13.211 31.203 1 92.94 242 GLN B O 1
ATOM 4661 N N . ASN B 1 243 ? 16.094 15.258 31 1 93.5 243 ASN B N 1
ATOM 4662 C CA . ASN B 1 243 ? 17.516 15.016 31.203 1 93.5 243 ASN B CA 1
ATOM 4663 C C . ASN B 1 243 ? 18.109 14.172 30.062 1 93.5 243 ASN B C 1
ATOM 4665 O O . ASN B 1 243 ? 18.938 13.305 30.297 1 93.5 243 ASN B O 1
ATOM 4669 N N . LEU B 1 244 ? 17.562 14.352 28.875 1 95.44 244 LEU B N 1
ATOM 4670 C CA . LEU B 1 244 ? 18.141 13.734 27.688 1 95.44 244 LEU B CA 1
ATOM 4671 C C . LEU B 1 244 ? 19 14.727 26.922 1 95.44 244 LEU B C 1
ATOM 4673 O O . LEU B 1 244 ? 18.688 15.922 26.875 1 95.44 244 LEU B O 1
ATOM 4677 N N . SER B 1 245 ? 20.172 14.211 26.391 1 95.25 245 SER B N 1
ATOM 4678 C CA . SER B 1 245 ? 20.906 15.031 25.438 1 95.25 245 SER B CA 1
ATOM 4679 C C . SER B 1 245 ? 20.109 15.219 24.156 1 95.25 245 SER B C 1
ATOM 4681 O O . SER B 1 245 ? 19.078 14.586 23.953 1 95.25 245 SER B O 1
ATOM 4683 N N . GLU B 1 246 ? 20.594 16.094 23.328 1 94.56 246 GLU B N 1
ATOM 4684 C CA . GLU B 1 246 ? 19.938 16.328 22.047 1 94.56 246 GLU B CA 1
ATOM 4685 C C . GLU B 1 246 ? 19.875 15.031 21.234 1 94.56 246 GLU B C 1
ATOM 4687 O O . GLU B 1 246 ? 18.828 14.688 20.688 1 94.56 246 GLU B O 1
ATOM 4692 N N . GLN B 1 247 ? 21.016 14.398 21.203 1 95.56 247 GLN B N 1
ATOM 4693 C CA . GLN B 1 247 ? 21.062 13.18 20.406 1 95.56 247 GLN B CA 1
ATOM 4694 C C . GLN B 1 247 ? 20.188 12.086 21.016 1 95.56 247 GLN B C 1
ATOM 4696 O O . GLN B 1 247 ? 19.531 11.328 20.281 1 95.56 247 GLN B O 1
ATOM 4701 N N . GLN B 1 248 ? 20.172 12 22.297 1 97.06 248 GLN B N 1
ATOM 4702 C CA . GLN B 1 248 ? 19.297 11.031 22.953 1 97.06 248 GLN B CA 1
ATOM 4703 C C . GLN B 1 248 ? 17.828 11.328 22.656 1 97.06 248 GLN B C 1
ATOM 4705 O O . GLN B 1 248 ? 17.031 10.398 22.516 1 97.06 248 GLN B O 1
ATOM 4710 N N . ALA B 1 249 ? 17.469 12.594 22.625 1 97.06 249 ALA B N 1
ATOM 4711 C CA . ALA B 1 249 ? 16.109 12.992 22.266 1 97.06 249 ALA B CA 1
ATOM 4712 C C . ALA B 1 249 ? 15.758 12.555 20.844 1 97.06 249 ALA B C 1
ATOM 4714 O O . ALA B 1 249 ? 14.672 12.023 20.594 1 97.06 249 ALA B O 1
ATOM 4715 N N . ILE B 1 250 ? 16.672 12.734 19.953 1 96.5 250 ILE B N 1
ATOM 4716 C CA . ILE B 1 250 ? 16.469 12.352 18.562 1 96.5 250 ILE B CA 1
ATOM 4717 C C . ILE B 1 250 ? 16.297 10.836 18.469 1 96.5 250 ILE B C 1
ATOM 4719 O O . ILE B 1 250 ? 15.453 10.344 17.719 1 96.5 250 ILE B O 1
ATOM 4723 N N . ASP B 1 251 ? 17.094 10.109 19.25 1 96.69 251 ASP B N 1
ATOM 4724 C CA . ASP B 1 251 ? 17 8.656 19.266 1 96.69 251 ASP B CA 1
ATOM 4725 C C . ASP B 1 251 ? 15.625 8.211 19.766 1 96.69 251 ASP B C 1
ATOM 4727 O O . ASP B 1 251 ? 15.047 7.258 19.25 1 96.69 251 ASP B O 1
ATOM 4731 N N . GLU B 1 252 ? 15.188 8.898 20.781 1 97.31 252 GLU B N 1
ATOM 4732 C CA . GLU B 1 252 ? 13.867 8.586 21.312 1 97.31 252 GLU B CA 1
ATOM 4733 C C . GLU B 1 252 ? 12.773 8.836 20.297 1 97.31 252 GLU B C 1
ATOM 4735 O O . GLU B 1 252 ? 11.812 8.07 20.203 1 97.31 252 GLU B O 1
ATOM 4740 N N . ILE B 1 253 ? 12.859 9.883 19.594 1 97.75 253 ILE B N 1
ATOM 4741 C CA . ILE B 1 253 ? 11.891 10.211 18.547 1 97.75 253 ILE B CA 1
ATOM 4742 C C . ILE B 1 253 ? 11.914 9.133 17.469 1 97.75 253 ILE B C 1
ATOM 4744 O O . ILE B 1 253 ? 10.867 8.75 16.938 1 97.75 253 ILE B O 1
ATOM 4748 N N . GLY B 1 254 ? 13.125 8.641 17.125 1 96.81 254 GLY B N 1
ATOM 4749 C CA . GLY B 1 254 ? 13.227 7.516 16.203 1 96.81 254 GLY B CA 1
ATOM 4750 C C . GLY B 1 254 ? 12.445 6.297 16.672 1 96.81 254 GLY B C 1
ATOM 4751 O O . GLY B 1 254 ? 11.781 5.645 15.875 1 96.81 254 GLY B O 1
ATOM 4752 N N . GLU B 1 255 ? 12.547 6.055 17.938 1 96.94 255 GLU B N 1
ATOM 4753 C CA . GLU B 1 255 ? 11.805 4.938 18.516 1 96.94 255 GLU B CA 1
ATOM 4754 C C . GLU B 1 255 ? 10.297 5.188 18.453 1 96.94 255 GLU B C 1
ATOM 4756 O O . GLU B 1 255 ? 9.516 4.262 18.234 1 96.94 255 GLU B O 1
ATOM 4761 N N . MET B 1 256 ? 9.898 6.383 18.703 1 97.62 256 MET B N 1
ATOM 4762 C CA . MET B 1 256 ? 8.484 6.75 18.609 1 97.62 256 MET B CA 1
ATOM 4763 C C . MET B 1 256 ? 7.961 6.523 17.203 1 97.62 256 MET B C 1
ATOM 4765 O O . MET B 1 256 ? 6.855 6.008 17.016 1 97.62 256 MET B O 1
ATOM 4769 N N . LEU B 1 257 ? 8.773 6.867 16.234 1 97.94 257 LEU B N 1
ATOM 4770 C CA . LEU B 1 257 ? 8.391 6.68 14.844 1 97.94 257 LEU B CA 1
ATOM 4771 C C . LEU B 1 257 ? 8.266 5.195 14.516 1 97.94 257 LEU B C 1
ATOM 4773 O O . LEU B 1 257 ? 7.27 4.77 13.914 1 97.94 257 LEU B O 1
ATOM 4777 N N . ASP B 1 258 ? 9.219 4.434 14.93 1 97.31 258 ASP B N 1
ATOM 4778 C CA . ASP B 1 258 ? 9.188 2.996 14.688 1 97.31 258 ASP B CA 1
ATOM 4779 C C . ASP B 1 258 ? 7.922 2.371 15.266 1 97.31 258 ASP B C 1
ATOM 4781 O O . ASP B 1 258 ? 7.301 1.512 14.641 1 97.31 258 ASP B O 1
ATOM 4785 N N . GLU B 1 259 ? 7.629 2.826 16.406 1 97.81 259 GLU B N 1
ATOM 4786 C CA . GLU B 1 259 ? 6.438 2.291 17.062 1 97.81 259 GLU B CA 1
ATOM 4787 C C . GLU B 1 259 ? 5.172 2.678 16.312 1 97.81 259 GLU B C 1
ATOM 4789 O O . GLU B 1 259 ? 4.223 1.893 16.219 1 97.81 259 GLU B O 1
ATOM 4794 N N . ARG B 1 260 ? 5.129 3.873 15.805 1 98.44 260 ARG B N 1
ATOM 4795 C CA . ARG B 1 260 ? 3.982 4.281 15 1 98.44 260 ARG B CA 1
ATOM 4796 C C . ARG B 1 260 ? 3.846 3.412 13.758 1 98.44 260 ARG B C 1
ATOM 4798 O O . ARG B 1 260 ? 2.734 3.055 13.359 1 98.44 260 ARG B O 1
ATOM 4805 N N . TYR B 1 261 ? 4.977 3.062 13.109 1 98.25 261 TYR B N 1
ATOM 4806 C CA . TYR B 1 261 ? 4.941 2.186 11.945 1 98.25 261 TYR B CA 1
ATOM 4807 C C . TYR B 1 261 ? 4.328 0.836 12.297 1 98.25 261 TYR B C 1
ATOM 4809 O O . TYR B 1 261 ? 3.479 0.324 11.57 1 98.25 261 TYR B O 1
ATOM 4817 N N . ARG B 1 262 ? 4.711 0.251 13.406 1 98.19 262 ARG B N 1
ATOM 4818 C CA . ARG B 1 262 ? 4.199 -1.048 13.836 1 98.19 262 ARG B CA 1
ATOM 4819 C C . ARG B 1 262 ? 2.715 -0.969 14.172 1 98.19 262 ARG B C 1
ATOM 4821 O O . ARG B 1 262 ? 1.943 -1.858 13.812 1 98.19 262 ARG B O 1
ATOM 4828 N N . GLU B 1 263 ? 2.373 0.107 14.891 1 98.62 263 GLU B N 1
ATOM 4829 C CA . GLU B 1 263 ? 0.979 0.296 15.281 1 98.62 263 GLU B CA 1
ATOM 4830 C C . GLU B 1 263 ? 0.076 0.443 14.062 1 98.62 263 GLU B C 1
ATOM 4832 O O . GLU B 1 263 ? -1.077 0.007 14.078 1 98.62 263 GLU B O 1
ATOM 4837 N N . TRP B 1 264 ? 0.582 1.065 13.039 1 98.75 264 TRP B N 1
ATOM 4838 C CA . TRP B 1 264 ? -0.147 1.202 11.781 1 98.75 264 TRP B CA 1
ATOM 4839 C C . TRP B 1 264 ? -0.572 -0.161 11.25 1 98.75 264 TRP B C 1
ATOM 4841 O O . TRP B 1 264 ? -1.751 -0.384 10.961 1 98.75 264 TRP B O 1
ATOM 4851 N N . TYR B 1 265 ? 0.332 -1.08 11.172 1 98.56 265 TYR B N 1
ATOM 4852 C CA . TYR B 1 265 ? 0.054 -2.404 10.625 1 98.56 265 TYR B CA 1
ATOM 4853 C C . TYR B 1 265 ? -0.787 -3.227 11.594 1 98.56 265 TYR B C 1
ATOM 4855 O O . TYR B 1 265 ? -1.616 -4.035 11.172 1 98.56 265 TYR B O 1
ATOM 4863 N N . ARG B 1 266 ? -0.606 -3.025 12.898 1 98.62 266 ARG B N 1
ATOM 4864 C CA . ARG B 1 266 ? -1.454 -3.713 13.867 1 98.62 266 ARG B CA 1
ATOM 4865 C C . ARG B 1 266 ? -2.908 -3.27 13.734 1 98.62 266 ARG B C 1
ATOM 4867 O O . ARG B 1 266 ? -3.824 -4.082 13.859 1 98.62 266 ARG B O 1
ATOM 4874 N N . ALA B 1 267 ? -3.033 -1.975 13.531 1 98.75 267 ALA B N 1
ATOM 4875 C CA . ALA B 1 267 ? -4.383 -1.459 13.328 1 98.75 267 ALA B CA 1
ATOM 4876 C C . ALA B 1 267 ? -5.023 -2.082 12.086 1 98.75 267 ALA B C 1
ATOM 4878 O O . ALA B 1 267 ? -6.207 -2.434 12.109 1 98.75 267 ALA B O 1
ATOM 4879 N N . LEU B 1 268 ? -4.293 -2.246 11.031 1 98.38 268 LEU B N 1
ATOM 4880 C CA . LEU B 1 268 ? -4.809 -2.854 9.812 1 98.38 268 LEU B CA 1
ATOM 4881 C C . LEU B 1 268 ? -5.156 -4.32 10.039 1 98.38 268 LEU B C 1
ATOM 4883 O O . LEU B 1 268 ? -6.141 -4.82 9.484 1 98.38 268 LEU B O 1
ATOM 4887 N N . ALA B 1 269 ? -4.34 -4.992 10.82 1 98.31 269 ALA B N 1
ATOM 4888 C CA . ALA B 1 269 ? -4.598 -6.398 11.117 1 98.31 269 ALA B CA 1
ATOM 4889 C C . ALA B 1 269 ? -5.926 -6.57 11.844 1 98.31 269 ALA B C 1
ATOM 4891 O O . ALA B 1 269 ? -6.609 -7.586 11.672 1 98.31 269 ALA B O 1
ATOM 4892 N N . GLU B 1 270 ? -6.297 -5.566 12.594 1 97.94 270 GLU B N 1
ATOM 4893 C CA . GLU B 1 270 ? -7.5 -5.648 13.422 1 97.94 270 GLU B CA 1
ATOM 4894 C C . GLU B 1 270 ? -8.703 -5.047 12.703 1 97.94 270 GLU B C 1
ATOM 4896 O O . GLU B 1 270 ? -9.82 -5.094 13.211 1 97.94 270 GLU B O 1
ATOM 4901 N N . MET B 1 271 ? -8.477 -4.504 11.57 1 97.19 271 MET B N 1
ATOM 4902 C CA . MET B 1 271 ? -9.547 -3.861 10.812 1 97.19 271 MET B CA 1
ATOM 4903 C C . MET B 1 271 ? -10.602 -4.875 10.391 1 97.19 271 MET B C 1
ATOM 4905 O O . MET B 1 271 ? -10.273 -5.957 9.906 1 97.19 271 MET B O 1
ATOM 4909 N N . PRO B 1 272 ? -11.859 -4.531 10.625 1 97.12 272 PRO B N 1
ATOM 4910 C CA . PRO B 1 272 ? -12.906 -5.414 10.109 1 97.12 272 PRO B CA 1
ATOM 4911 C C . PRO B 1 272 ? -12.859 -5.57 8.594 1 97.12 272 PRO B C 1
ATOM 4913 O O . PRO B 1 272 ? -12.352 -4.688 7.898 1 97.12 272 PRO B O 1
ATOM 4916 N N . ILE B 1 273 ? -13.328 -6.688 8.125 1 95.81 273 ILE B N 1
ATOM 4917 C CA . ILE B 1 273 ? -13.508 -6.934 6.699 1 95.81 273 ILE B CA 1
ATOM 4918 C C . ILE B 1 273 ? -14.969 -6.676 6.312 1 95.81 273 ILE B C 1
ATOM 4920 O O . ILE B 1 273 ? -15.859 -7.43 6.703 1 95.81 273 ILE B O 1
ATOM 4924 N N . TRP B 1 274 ? -15.203 -5.594 5.547 1 95.25 274 TRP B N 1
ATOM 4925 C CA . TRP B 1 274 ? -16.562 -5.156 5.273 1 95.25 274 TRP B CA 1
ATOM 4926 C C . TRP B 1 274 ? -17.047 -5.648 3.908 1 95.25 274 TRP B C 1
ATOM 4928 O O . TRP B 1 274 ? -18.234 -5.648 3.621 1 95.25 274 TRP B O 1
ATOM 4938 N N . GLY B 1 275 ? -16.172 -6.137 3.08 1 91.56 275 GLY B N 1
ATOM 4939 C CA . GLY B 1 275 ? -16.484 -6.504 1.712 1 91.56 275 GLY B CA 1
ATOM 4940 C C . GLY B 1 275 ? -15.758 -5.672 0.677 1 91.56 275 GLY B C 1
ATOM 4941 O O . GLY B 1 275 ? -15.18 -4.633 1.005 1 91.56 275 GLY B O 1
ATOM 4942 N N . GLU B 1 276 ? -15.805 -6.02 -0.527 1 92.38 276 GLU B N 1
ATOM 4943 C CA . GLU B 1 276 ? -14.961 -5.52 -1.612 1 92.38 276 GLU B CA 1
ATOM 4944 C C . GLU B 1 276 ? -15.055 -4.004 -1.729 1 92.38 276 GLU B C 1
ATOM 4946 O O . GLU B 1 276 ? -14.047 -3.305 -1.602 1 92.38 276 GLU B O 1
ATOM 4951 N N . LYS B 1 277 ? -16.266 -3.455 -1.903 1 93.12 277 LYS B N 1
ATOM 4952 C CA . LYS B 1 277 ? -16.438 -2.033 -2.189 1 93.12 277 LYS B CA 1
ATOM 4953 C C . LYS B 1 277 ? -15.984 -1.177 -1.009 1 93.12 277 LYS B C 1
ATOM 4955 O O . LYS B 1 277 ? -15.203 -0.237 -1.178 1 93.12 277 LYS B O 1
ATOM 4960 N N . VAL B 1 278 ? -16.5 -1.526 0.2 1 95.62 278 VAL B N 1
ATOM 4961 C CA . VAL B 1 278 ? -16.172 -0.75 1.392 1 95.62 278 VAL B CA 1
ATOM 4962 C C . VAL B 1 278 ? -14.68 -0.879 1.701 1 95.62 278 VAL B C 1
ATOM 4964 O O . VAL B 1 278 ? -14.016 0.113 2.008 1 95.62 278 VAL B O 1
ATOM 4967 N N . ASP B 1 279 ? -14.133 -2.117 1.584 1 96.69 279 ASP B N 1
ATOM 4968 C CA . ASP B 1 279 ? -12.719 -2.324 1.862 1 96.69 279 ASP B CA 1
ATOM 4969 C C . ASP B 1 279 ? -11.844 -1.531 0.89 1 96.69 279 ASP B C 1
ATOM 4971 O O . ASP B 1 279 ? -10.789 -1.027 1.268 1 96.69 279 ASP B O 1
ATOM 4975 N N . ARG B 1 280 ? -12.25 -1.468 -0.312 1 96 280 ARG B N 1
ATOM 4976 C CA . ARG B 1 280 ? -11.523 -0.682 -1.302 1 96 280 ARG B CA 1
ATOM 4977 C C . ARG B 1 280 ? -11.461 0.787 -0.898 1 96 280 ARG B C 1
ATOM 4979 O O . ARG B 1 280 ? -10.398 1.408 -0.959 1 96 280 ARG B O 1
ATOM 4986 N N . ASP B 1 281 ? -12.562 1.348 -0.497 1 95.5 281 ASP B N 1
ATOM 4987 C CA . ASP B 1 281 ? -12.609 2.744 -0.074 1 95.5 281 ASP B CA 1
ATOM 4988 C C . ASP B 1 281 ? -11.805 2.959 1.203 1 95.5 281 ASP B C 1
ATOM 4990 O O . ASP B 1 281 ? -11.156 3.996 1.366 1 95.5 281 ASP B O 1
ATOM 4994 N N . VAL B 1 282 ? -11.922 1.989 2.09 1 97.12 282 VAL B N 1
ATOM 4995 C CA . VAL B 1 282 ? -11.172 2.074 3.34 1 97.12 282 VAL B CA 1
ATOM 4996 C C . VAL B 1 282 ? -9.68 2.107 3.045 1 97.12 282 VAL B C 1
ATOM 4998 O O . VAL B 1 282 ? -8.945 2.918 3.613 1 97.12 282 VAL B O 1
ATOM 5001 N N . LEU B 1 283 ? -9.227 1.263 2.184 1 97 283 LEU B N 1
ATOM 5002 C CA . LEU B 1 283 ? -7.809 1.239 1.85 1 97 283 LEU B CA 1
ATOM 5003 C C . LEU B 1 283 ? -7.387 2.541 1.176 1 97 283 LEU B C 1
ATOM 5005 O O . LEU B 1 283 ? -6.305 3.062 1.447 1 97 283 LEU B O 1
ATOM 5009 N N . LYS B 1 284 ? -8.219 3.07 0.297 1 96.56 284 LYS B N 1
ATOM 5010 C CA . LYS B 1 284 ? -7.941 4.367 -0.311 1 96.56 284 LYS B CA 1
ATOM 5011 C C . LYS B 1 284 ? -7.781 5.449 0.754 1 96.56 284 LYS B C 1
ATOM 5013 O O . LYS B 1 284 ? -6.887 6.293 0.658 1 96.56 284 LYS B O 1
ATOM 5018 N N . TYR B 1 285 ? -8.68 5.395 1.712 1 98.31 285 TYR B N 1
ATOM 5019 C CA . TYR B 1 285 ? -8.633 6.367 2.799 1 98.31 285 TYR B CA 1
ATOM 5020 C C . TYR B 1 285 ? -7.355 6.219 3.611 1 98.31 285 TYR B C 1
ATOM 5022 O O . TYR B 1 285 ? -6.695 7.211 3.928 1 98.31 285 TYR B O 1
ATOM 5030 N N . ILE B 1 286 ? -6.996 4.98 3.971 1 98.31 286 ILE B N 1
ATOM 5031 C CA . ILE B 1 286 ? -5.812 4.695 4.773 1 98.31 286 ILE B CA 1
ATOM 5032 C C . ILE B 1 286 ? -4.559 5.137 4.02 1 98.31 286 ILE B C 1
ATOM 5034 O O . ILE B 1 286 ? -3.656 5.738 4.605 1 98.31 286 ILE B O 1
ATOM 5038 N N . TRP B 1 287 ? -4.527 4.887 2.775 1 96.69 287 TRP B N 1
ATOM 5039 C CA . TRP B 1 287 ? -3.393 5.324 1.972 1 96.69 287 TRP B CA 1
ATOM 5040 C C . TRP B 1 287 ? -3.35 6.848 1.88 1 96.69 287 TRP B C 1
ATOM 5042 O O . TRP B 1 287 ? -2.27 7.441 1.818 1 96.69 287 TRP B O 1
ATOM 5052 N N . GLY B 1 288 ? -4.496 7.43 1.812 1 98.06 288 GLY B N 1
ATOM 5053 C CA . GLY B 1 288 ? -4.566 8.883 1.898 1 98.06 288 GLY B CA 1
ATOM 5054 C C . GLY B 1 288 ? -3.979 9.43 3.184 1 98.06 288 GLY B C 1
ATOM 5055 O O . GLY B 1 288 ? -3.273 10.445 3.166 1 98.06 288 GLY B O 1
ATOM 5056 N N . CYS B 1 289 ? -4.305 8.773 4.301 1 98.5 289 CYS B N 1
ATOM 5057 C CA . CYS B 1 289 ? -3.707 9.164 5.574 1 98.5 289 CYS B CA 1
ATOM 5058 C C . CYS B 1 289 ? -2.188 9.078 5.512 1 98.5 289 CYS B C 1
ATOM 5060 O O . CYS B 1 289 ? -1.49 9.977 5.984 1 98.5 289 CYS B O 1
ATOM 5062 N N . GLN B 1 290 ? -1.691 8.008 4.961 1 98.56 290 GLN B N 1
ATOM 5063 C CA . GLN B 1 290 ? -0.252 7.855 4.785 1 98.56 290 GLN B CA 1
ATOM 5064 C C . GLN B 1 290 ? 0.317 8.961 3.902 1 98.56 290 GLN B C 1
ATOM 5066 O O . GLN B 1 290 ? 1.395 9.492 4.18 1 98.56 290 GLN B O 1
ATOM 5071 N N . ALA B 1 291 ? -0.376 9.297 2.861 1 98.62 291 ALA B N 1
ATOM 5072 C CA . ALA B 1 291 ? 0.067 10.305 1.895 1 98.62 291 ALA B CA 1
ATOM 5073 C C . ALA B 1 291 ? 0.22 11.672 2.555 1 98.62 291 ALA B C 1
ATOM 5075 O O . ALA B 1 291 ? 1.105 12.445 2.189 1 98.62 291 ALA B O 1
ATOM 5076 N N . VAL B 1 292 ? -0.62 11.938 3.5 1 98.62 292 VAL B N 1
ATOM 5077 C CA . VAL B 1 292 ? -0.541 13.211 4.211 1 98.62 292 VAL B CA 1
ATOM 5078 C C . VAL B 1 292 ? 0.803 13.32 4.93 1 98.62 292 VAL B C 1
ATOM 5080 O O . VAL B 1 292 ? 1.491 14.336 4.816 1 98.62 292 VAL B O 1
ATOM 5083 N N . ALA B 1 293 ? 1.19 12.273 5.594 1 98.5 293 ALA B N 1
ATOM 5084 C CA . ALA B 1 293 ? 2.477 12.266 6.285 1 98.5 293 ALA B CA 1
ATOM 5085 C C . ALA B 1 293 ? 3.635 12.289 5.293 1 98.5 293 ALA B C 1
ATOM 5087 O O . ALA B 1 293 ? 4.633 12.977 5.508 1 98.5 293 ALA B O 1
ATOM 5088 N N . LEU B 1 294 ? 3.506 11.57 4.199 1 98.06 294 LEU B N 1
ATOM 5089 C CA . LEU B 1 294 ? 4.531 11.523 3.16 1 98.06 294 LEU B CA 1
ATOM 5090 C C . LEU B 1 294 ? 4.727 12.898 2.525 1 98.06 294 LEU B C 1
ATOM 5092 O O . LEU B 1 294 ? 5.859 13.328 2.303 1 98.06 294 LEU B O 1
ATOM 5096 N N . GLY B 1 295 ? 3.578 13.445 2.178 1 97.81 295 GLY B N 1
ATOM 5097 C CA . GLY B 1 295 ? 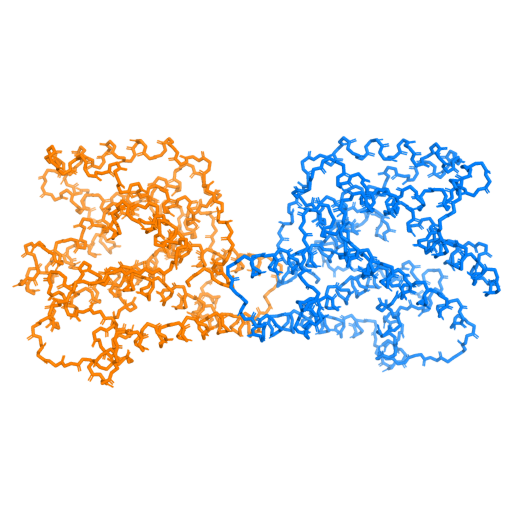3.646 14.766 1.571 1 97.81 295 GLY B CA 1
ATOM 5098 C C . GLY B 1 295 ? 4.383 15.773 2.426 1 97.81 295 GLY B C 1
ATOM 5099 O O . GLY B 1 295 ? 5.23 16.516 1.927 1 97.81 295 GLY B O 1
ATOM 5100 N N . ASN B 1 296 ? 4.047 15.766 3.668 1 96.38 296 ASN B N 1
ATOM 5101 C CA . ASN B 1 296 ? 4.715 16.688 4.59 1 96.38 296 ASN B CA 1
ATOM 5102 C C . ASN B 1 296 ? 6.223 16.438 4.625 1 96.38 296 ASN B C 1
ATOM 5104 O O . ASN B 1 296 ? 7.004 17.391 4.609 1 96.38 296 ASN B O 1
ATOM 5108 N N . LEU B 1 297 ? 6.617 15.227 4.699 1 95.75 297 LEU B N 1
ATOM 5109 C CA . LEU B 1 297 ? 8.031 14.867 4.805 1 95.75 297 LEU B CA 1
ATOM 5110 C C . LEU B 1 297 ? 8.789 15.281 3.553 1 95.75 297 LEU B C 1
ATOM 5112 O O . LEU B 1 297 ? 9.812 15.969 3.643 1 95.75 297 LEU B O 1
ATOM 5116 N N . HIS B 1 298 ? 8.328 14.914 2.418 1 95.25 298 HIS B N 1
ATOM 5117 C CA . HIS B 1 298 ? 9 15.227 1.159 1 95.25 298 HIS B CA 1
ATOM 5118 C C . HIS B 1 298 ? 9.008 16.719 0.893 1 95.25 298 HIS B C 1
ATOM 5120 O O . HIS B 1 298 ? 10.016 17.266 0.427 1 95.25 298 HIS B O 1
ATOM 5126 N N . TRP B 1 299 ? 7.918 17.312 1.205 1 95.38 299 TRP B N 1
ATOM 5127 C CA . TRP B 1 299 ? 7.801 18.75 1.028 1 95.38 299 TRP B CA 1
ATOM 5128 C C . TRP B 1 299 ? 8.812 19.5 1.897 1 95.38 299 TRP B C 1
ATOM 5130 O O . TRP B 1 299 ? 9.438 20.453 1.45 1 95.38 299 TRP B O 1
ATOM 5140 N N . SER B 1 300 ? 8.992 19.062 3.109 1 93.75 300 SER B N 1
ATOM 5141 C CA . SER B 1 300 ? 9.891 19.719 4.055 1 93.75 300 SER B CA 1
ATOM 5142 C C . SER B 1 300 ? 11.328 19.672 3.566 1 93.75 300 SER B C 1
ATOM 5144 O O . SER B 1 300 ? 12.102 20.609 3.807 1 93.75 300 SER B O 1
ATOM 5146 N N . TYR B 1 301 ? 11.688 18.641 2.896 1 91.38 301 TYR B N 1
ATOM 5147 C CA . TYR B 1 301 ? 13.047 18.516 2.398 1 91.38 301 TYR B CA 1
ATOM 5148 C C . TYR B 1 301 ? 13.219 19.25 1.07 1 91.38 301 TYR B C 1
ATOM 5150 O O . TYR B 1 301 ? 14.305 19.734 0.754 1 91.38 301 TYR B O 1
ATOM 5158 N N . LYS B 1 302 ? 12.133 19.25 0.399 1 88.31 302 LYS B N 1
ATOM 5159 C CA . LYS B 1 302 ? 12.195 19.844 -0.928 1 88.31 302 LYS B CA 1
ATOM 5160 C C . LYS B 1 302 ? 12.234 21.375 -0.836 1 88.31 302 LYS B C 1
ATOM 5162 O O . LYS B 1 302 ? 12.906 22.031 -1.633 1 88.31 302 LYS B O 1
ATOM 5167 N N . THR B 1 303 ? 11.523 21.688 0.231 1 83.62 303 THR B N 1
ATOM 5168 C CA . THR B 1 303 ? 11.375 23.141 0.315 1 83.62 303 THR B CA 1
ATOM 5169 C C . THR B 1 303 ? 12.289 23.719 1.395 1 83.62 303 THR B C 1
ATOM 5171 O O . THR B 1 303 ? 12.773 22.984 2.258 1 83.62 303 THR B O 1
ATOM 5174 N N . GLY B 1 304 ? 12.844 24.844 1.222 1 76.81 304 GLY B N 1
ATOM 5175 C CA . GLY B 1 304 ? 13.719 25.531 2.162 1 76.81 304 GLY B CA 1
ATOM 5176 C C . GLY B 1 304 ? 12.992 26.062 3.381 1 76.81 304 GLY B C 1
ATOM 5177 O O . GLY B 1 304 ? 13.469 26.984 4.039 1 76.81 304 GLY B O 1
ATOM 5178 N N . ARG B 1 305 ? 11.844 25.391 3.717 1 77.62 305 ARG B N 1
ATOM 5179 C CA . ARG B 1 305 ? 11.047 25.906 4.824 1 77.62 305 ARG B CA 1
ATOM 5180 C C . ARG B 1 305 ? 11.82 25.859 6.133 1 77.62 305 ARG B C 1
ATOM 5182 O O . ARG B 1 305 ? 11.875 26.844 6.875 1 77.62 305 ARG B O 1
ATOM 5189 N N . TYR B 1 306 ? 12.445 24.656 6.332 1 81.62 306 TYR B N 1
ATOM 5190 C CA . TYR B 1 306 ? 13.117 24.469 7.613 1 81.62 306 TYR B CA 1
ATOM 5191 C C . TYR B 1 306 ? 14.625 24.422 7.434 1 81.62 306 TYR B C 1
ATOM 5193 O O . TYR B 1 306 ? 15.367 25.016 8.227 1 81.62 306 TYR B O 1
ATOM 5201 N N . LEU B 1 307 ? 15.008 23.859 6.402 1 84.38 307 LEU B N 1
ATOM 5202 C CA . LEU B 1 307 ? 16.406 23.484 6.289 1 84.38 307 LEU B CA 1
ATOM 5203 C C . LEU B 1 307 ? 17.141 24.375 5.277 1 84.38 307 LEU B C 1
ATOM 5205 O O . LEU B 1 307 ? 18.344 24.234 5.082 1 84.38 307 LEU B O 1
ATOM 5209 N N . GLY B 1 308 ? 16.375 25.281 4.746 1 80.06 308 GLY B N 1
ATOM 5210 C CA . GLY B 1 308 ? 16.984 26.125 3.734 1 80.06 308 GLY B CA 1
ATOM 5211 C C . GLY B 1 308 ? 17.625 25.359 2.602 1 80.06 308 GLY B C 1
ATOM 5212 O O . GLY B 1 308 ? 17.031 24.406 2.078 1 80.06 308 GLY B O 1
ATOM 5213 N N . ALA B 1 309 ? 18.797 25.766 2.227 1 80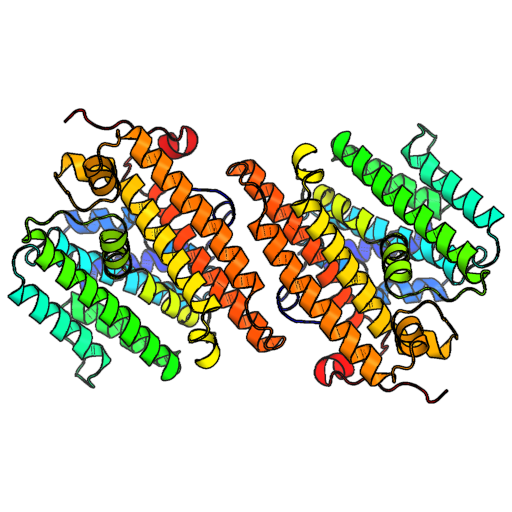.12 309 ALA B N 1
ATOM 5214 C CA . ALA B 1 309 ? 19.484 25.156 1.085 1 80.12 309 ALA B CA 1
ATOM 5215 C C . ALA B 1 309 ? 20.109 23.828 1.467 1 80.12 309 ALA B C 1
ATOM 5217 O O . ALA B 1 309 ? 20.547 23.062 0.598 1 80.12 309 ALA B O 1
ATOM 5218 N N . GLU B 1 310 ? 20.016 23.484 2.725 1 85.56 310 GLU B N 1
ATOM 5219 C CA . GLU B 1 310 ? 20.734 22.312 3.197 1 85.56 310 GLU B CA 1
ATOM 5220 C C . GLU B 1 310 ? 19.828 21.078 3.195 1 85.56 310 GLU B C 1
ATOM 5222 O O . GLU B 1 310 ? 20.219 20 3.65 1 85.56 310 GLU B O 1
ATOM 5227 N N . GLY B 1 311 ? 18.703 21.25 2.73 1 84.25 311 GLY B N 1
ATOM 5228 C CA . GLY B 1 311 ? 17.703 20.172 2.785 1 84.25 311 GLY B CA 1
ATOM 5229 C C . GLY B 1 311 ? 18.219 18.859 2.217 1 84.25 311 GLY B C 1
ATOM 5230 O O . GLY B 1 311 ? 18.156 17.828 2.881 1 84.25 311 GLY B O 1
ATOM 5231 N N . GLU B 1 312 ? 18.75 18.938 1.063 1 81.75 312 GLU B N 1
ATOM 5232 C CA . GLU B 1 312 ? 19.219 17.734 0.391 1 81.75 312 GLU B CA 1
ATOM 5233 C C . GLU B 1 312 ? 20.406 17.109 1.122 1 81.75 312 GLU B C 1
ATOM 5235 O O . GLU B 1 312 ? 20.516 15.891 1.229 1 81.75 312 GLU B O 1
ATOM 5240 N N . GLN B 1 313 ? 21.281 17.938 1.551 1 85.31 313 GLN B N 1
ATOM 5241 C CA . GLN B 1 313 ? 22.453 17.469 2.289 1 85.31 313 GLN B CA 1
ATOM 5242 C C . GLN B 1 313 ? 22.031 16.781 3.592 1 85.31 313 GLN B C 1
ATOM 5244 O O . GLN B 1 313 ? 22.562 15.727 3.938 1 85.31 313 GLN B O 1
ATOM 5249 N N . ILE B 1 314 ? 21.094 17.344 4.195 1 87.69 314 ILE B N 1
ATOM 5250 C CA . ILE B 1 314 ? 20.625 16.797 5.461 1 87.69 314 ILE B CA 1
ATOM 5251 C C . ILE B 1 314 ? 19.875 15.492 5.211 1 87.69 314 ILE B C 1
ATOM 5253 O O . ILE B 1 314 ? 20 14.539 5.988 1 87.69 314 ILE B O 1
ATOM 5257 N N . ARG B 1 315 ? 19.188 15.438 4.141 1 85.25 315 ARG B N 1
ATOM 5258 C CA . ARG B 1 315 ? 18.469 14.219 3.775 1 85.25 315 ARG B CA 1
ATOM 5259 C C . ARG B 1 315 ? 19.438 13.07 3.514 1 85.25 315 ARG B C 1
ATOM 5261 O O . ARG B 1 315 ? 19.203 11.938 3.945 1 85.25 315 ARG B O 1
ATOM 5268 N N . THR B 1 316 ? 20.5 13.344 2.891 1 84.69 316 THR B N 1
ATOM 5269 C CA . THR B 1 316 ? 21.469 12.328 2.475 1 84.69 316 THR B CA 1
ATOM 5270 C C . THR B 1 316 ? 22.344 11.906 3.646 1 84.69 316 THR B C 1
ATOM 5272 O O . THR B 1 316 ? 22.625 10.719 3.822 1 84.69 316 THR B O 1
ATOM 5275 N N . THR B 1 317 ? 22.75 12.922 4.473 1 85.5 317 THR B N 1
ATOM 5276 C CA . THR B 1 317 ? 23.719 12.648 5.535 1 85.5 317 THR B CA 1
ATOM 5277 C C . THR B 1 317 ? 23 12.234 6.82 1 85.5 317 THR B C 1
ATOM 5279 O O . THR B 1 317 ? 23.609 11.617 7.703 1 85.5 317 THR B O 1
ATOM 5282 N N . ARG B 1 318 ? 21.812 12.812 7.008 1 87.56 318 ARG B N 1
ATOM 5283 C CA . ARG B 1 318 ? 21 12.609 8.211 1 87.56 318 ARG B CA 1
ATOM 5284 C C . ARG B 1 318 ? 21.625 13.297 9.414 1 87.56 318 ARG B C 1
ATOM 5286 O O . ARG B 1 318 ? 21.5 12.82 10.547 1 87.56 318 ARG B O 1
ATOM 5293 N N . ILE B 1 319 ? 22.359 14.266 9.102 1 86.69 319 ILE B N 1
ATOM 5294 C CA . ILE B 1 319 ? 23.016 15.047 10.148 1 86.69 319 ILE B CA 1
ATOM 5295 C C . ILE B 1 319 ? 22.594 16.516 10.039 1 86.69 319 ILE B C 1
ATOM 5297 O O . ILE B 1 319 ? 22.609 17.094 8.953 1 86.69 319 ILE B O 1
ATOM 5301 N N . MET B 1 320 ? 22.109 16.984 11.117 1 89.69 320 MET B N 1
ATOM 5302 C CA . MET B 1 320 ? 21.766 18.391 11.203 1 89.69 320 MET B CA 1
ATOM 5303 C C . MET B 1 320 ? 22.609 19.094 12.258 1 89.69 320 MET B C 1
ATOM 5305 O O . MET B 1 320 ? 22.656 18.672 13.414 1 89.69 320 MET B O 1
ATOM 5309 N N . THR B 1 321 ? 23.344 20.125 11.828 1 88.31 321 THR B N 1
ATOM 5310 C CA . THR B 1 321 ? 24.125 20.938 12.758 1 88.31 321 THR B CA 1
ATOM 5311 C C . THR B 1 321 ? 23.234 21.922 13.492 1 88.31 321 THR B C 1
ATOM 5313 O O . THR B 1 321 ? 22.438 22.625 12.867 1 88.31 321 THR B O 1
ATOM 5316 N N . ILE B 1 322 ? 23.359 21.969 14.812 1 89.5 322 ILE B N 1
ATOM 5317 C CA . ILE B 1 322 ? 22.547 22.891 15.594 1 89.5 322 ILE B CA 1
ATOM 5318 C C . ILE B 1 322 ? 23.438 23.922 16.281 1 89.5 322 ILE B C 1
ATOM 5320 O O . ILE B 1 322 ? 24.594 23.625 16.594 1 89.5 322 ILE B O 1
ATOM 5324 N N . PRO B 1 323 ? 22.938 25.109 16.391 1 84.31 323 PRO B N 1
ATOM 5325 C CA . PRO B 1 323 ? 23.734 26.125 17.078 1 84.31 323 PRO B CA 1
ATOM 5326 C C . PRO B 1 323 ? 23.922 25.828 18.562 1 84.31 323 PRO B C 1
ATOM 5328 O O . PRO B 1 323 ? 23.078 25.188 19.172 1 84.31 323 PRO B O 1
ATOM 5331 N N . ASN B 1 324 ? 25.172 26.062 19.078 1 74.31 324 ASN B N 1
ATOM 5332 C CA . ASN B 1 324 ? 25.422 25.969 20.516 1 74.31 324 ASN B CA 1
ATOM 5333 C C . ASN B 1 324 ? 24.812 27.141 21.266 1 74.31 324 ASN B C 1
ATOM 5335 O O . ASN B 1 324 ? 25.234 28.281 21.062 1 74.31 324 ASN B O 1
ATOM 5339 N N . LEU B 1 325 ? 23.656 26.906 21.672 1 61.41 325 LEU B N 1
ATOM 5340 C CA . LEU B 1 325 ? 23.094 28.031 22.406 1 61.41 325 LEU B CA 1
ATOM 5341 C C . LEU B 1 325 ? 23.344 27.875 23.906 1 61.41 325 LEU B C 1
ATOM 5343 O O . LEU B 1 325 ? 23.438 26.75 24.422 1 61.41 325 LEU B O 1
#

Nearest PDB structures (foldseek):
  8h72-assembly1_A  TM=8.945E-01  e=8.500E-14  Dendrothele bispora CBS 962.96
  6egk-assembly1_A  TM=8.794E-01  e=1.422E-11  Streptomyces clavuligerus
  4okz-assembly3_C  TM=8.730E-01  e=7.725E-11  Streptomyces pristinaespiralis ATCC 25486
  8b4m-assembly1_B  TM=8.756E-01  e=7.589E-10  Streptomyces clavuligerus
  4lzc-assembly1_A  TM=8.892E-01  e=2.817E-09  Streptomyces coelicolor A3(2)

Sequence (650 aa):
MFASIMSVDPPVNKHHEKVKREAETWIIKTLKLKEEEARKIPKMDLAYVASIWVPDADEEGLRMVVDWLYWIFFFDDQFDEGHLKDDPKGAKEEISATLSIMTSNQAFIAVDEYPLRHVFQSTWTRFQTRTSPALQKRWVKSLTEYCDGLLGQVTAVHDTRELNTDEYMTYRRLSIGAFPCHELVEYAHGFEIPQVVADNDSVKVCRTISTDLVWLQNDVLSYRKDLIQGVKHNIIHVLRNQNLSEQQAIDEIGEMLDERYREWYRALAEMPIWGEKVDRDVLKYIWGCQAVALGNLHWSYKTGRYLGAEGEQIRTTRIMTIPNLMFASIMSVDPPVNKHHEKVKREAETWIIKTLKLKEEEARKIPKMDLAYVASIWVPDADEEGLRMVVDWLYWIFFFDDQFDEGHLKDDPKGAKEEISATLSIMTSNQAFIAVDEYPLRHVFQSTWTRFQTRTSPALQKRWVKSLTEYCDGLLGQVTAVHDTRELNTDEYMTYRRLSIGAFPCHELVEYAHGFEIPQVVADNDSVKVCRTISTDLVWLQNDVLSYRKDLIQGVKHNIIHVLRNQNLSEQQAIDEIGEMLDERYREWYRALAEMPIWGEKVDRDVLKYIWGCQAVALGNLHWSYKTGRYLGAEGEQIRTTRIMTIPNL

Solvent-accessible surface area (backbone atoms only — not comparable to full-atom values): 34236 Å² total; per-residue (Å²): 132,42,36,57,88,46,22,62,84,76,58,63,19,87,51,34,69,64,43,36,56,52,49,53,54,49,50,36,59,56,60,61,49,50,68,77,59,44,65,48,52,73,60,61,43,56,32,56,30,39,14,28,31,34,39,80,27,50,65,68,32,45,41,46,49,30,51,44,49,53,41,50,54,58,54,49,38,31,46,71,77,37,86,30,32,86,25,66,69,60,39,51,50,52,49,51,58,53,55,43,59,80,78,41,93,66,76,84,59,54,48,90,79,43,31,67,56,25,53,47,47,52,43,51,54,56,50,56,75,69,46,53,72,67,56,50,51,52,37,52,49,30,47,48,44,22,50,50,23,47,51,48,49,46,54,43,74,70,45,86,72,81,58,52,71,69,58,42,48,59,46,44,55,27,45,66,56,45,62,40,50,51,52,47,34,32,53,26,60,66,50,76,70,53,68,74,53,64,66,30,66,37,50,44,48,42,50,48,42,24,33,49,49,36,46,57,51,48,38,64,56,34,38,55,56,28,58,74,71,66,55,66,92,33,63,58,51,45,38,31,73,69,78,34,52,72,66,53,26,53,52,51,50,52,50,52,50,52,48,42,52,28,49,44,25,45,26,58,31,66,42,81,81,78,38,34,71,61,25,30,45,45,50,53,50,53,50,31,28,48,21,46,27,45,16,50,52,54,39,46,43,72,20,49,81,55,45,39,90,45,18,61,58,30,67,74,68,71,56,80,89,61,82,89,124,131,42,35,57,88,44,22,63,83,76,58,64,19,88,51,33,68,64,43,36,56,53,48,53,54,49,50,36,60,56,61,62,50,50,68,79,58,44,66,47,52,73,59,60,43,56,29,57,30,39,13,29,32,35,38,81,27,49,66,66,32,44,41,46,49,29,52,45,50,53,41,51,55,57,55,50,40,32,47,70,78,37,86,29,32,88,25,65,68,60,38,51,51,53,49,52,56,53,56,42,58,77,77,40,93,66,75,84,60,54,49,89,78,41,31,67,55,24,51,46,49,53,42,51,55,55,51,56,76,70,46,53,70,66,56,50,51,51,38,52,50,32,46,49,45,22,51,50,22,46,52,47,48,45,52,42,73,69,46,86,72,81,59,53,71,68,58,42,48,58,46,45,56,27,45,66,56,45,62,40,52,51,51,48,34,31,54,25,61,68,52,78,70,53,66,74,52,64,66,31,64,36,50,44,49,42,50,49,41,22,35,50,50,35,47,56,50,48,38,63,56,34,39,56,54,28,59,74,71,65,54,66,92,35,64,57,51,45,39,32,75,68,77,34,52,72,67,53,25,53,52,49,50,51,50,52,48,53,47,43,51,27,48,43,24,46,27,57,30,67,43,82,80,78,36,36,71,59,26,30,46,45,51,52,50,53,50,30,28,50,21,47,26,44,16,51,53,54,39,46,41,72,20,48,81,54,45,38,92,44,18,62,59,29,67,74,68,70,55,80,89,64,83,90,122